Protein AF-A0A3M1HTZ5-F1 (afdb_monomer)

Structure (mmCIF, N/CA/C/O backbone):
data_AF-A0A3M1HTZ5-F1
#
_entry.id   AF-A0A3M1HTZ5-F1
#
loop_
_atom_site.group_PDB
_atom_site.id
_atom_site.type_symbol
_atom_site.label_atom_id
_atom_site.label_alt_id
_atom_site.label_comp_id
_atom_site.label_asym_id
_atom_site.label_entity_id
_atom_site.label_seq_id
_atom_site.pdbx_PDB_ins_code
_atom_site.Cartn_x
_atom_site.Cartn_y
_atom_site.Cartn_z
_atom_site.occupancy
_atom_site.B_iso_or_equiv
_atom_site.auth_seq_id
_atom_site.auth_comp_id
_atom_site.auth_asym_id
_atom_site.auth_atom_id
_atom_site.pdbx_PDB_model_num
ATOM 1 N N . MET A 1 1 ? -26.748 3.777 17.015 1.00 39.34 1 MET A N 1
ATOM 2 C CA . MET A 1 1 ? -25.577 4.619 16.687 1.00 39.34 1 MET A CA 1
ATOM 3 C C . MET A 1 1 ? -25.944 5.400 15.427 1.00 39.34 1 MET A C 1
ATOM 5 O O . MET A 1 1 ? -26.441 4.768 14.508 1.00 39.34 1 MET A O 1
ATOM 9 N N . ARG A 1 2 ? -25.874 6.738 15.402 1.00 27.50 2 ARG A N 1
ATOM 10 C CA . ARG A 1 2 ? -26.154 7.521 14.181 1.00 27.50 2 ARG A CA 1
ATOM 11 C C . ARG A 1 2 ? -24.854 8.178 13.738 1.00 27.50 2 ARG A C 1
ATOM 13 O O . ARG A 1 2 ? -24.357 9.043 14.448 1.00 27.50 2 ARG A O 1
ATOM 20 N N . PHE A 1 3 ? -24.335 7.724 12.606 1.00 39.53 3 PHE A N 1
ATOM 21 C CA . PHE A 1 3 ? -23.203 8.314 11.907 1.00 39.53 3 PHE A CA 1
ATOM 22 C C . PHE A 1 3 ? -23.749 9.445 11.011 1.00 39.53 3 PHE A C 1
ATOM 24 O O . PHE A 1 3 ? -24.672 9.199 10.236 1.00 39.53 3 PHE A O 1
ATOM 31 N N . CYS A 1 4 ? -23.276 10.686 11.179 1.00 29.48 4 CYS A N 1
ATOM 32 C CA . CYS A 1 4 ? -23.723 11.858 10.403 1.00 29.48 4 CYS A CA 1
ATOM 33 C C . CYS A 1 4 ? -22.728 12.234 9.288 1.00 29.48 4 CYS A C 1
ATOM 35 O O . CYS A 1 4 ? -21.536 11.963 9.401 1.00 29.48 4 CYS A O 1
ATOM 37 N N . GLU A 1 5 ? -23.260 12.870 8.237 1.00 34.19 5 GLU A N 1
ATOM 38 C CA . GLU A 1 5 ? -22.625 13.191 6.948 1.00 34.19 5 GLU A CA 1
ATOM 39 C C . GLU A 1 5 ? -21.472 14.225 6.980 1.00 34.19 5 GLU A C 1
ATOM 41 O O . GLU A 1 5 ? -21.286 14.980 7.934 1.00 34.19 5 GLU A O 1
ATOM 46 N N . ALA A 1 6 ? -20.713 14.211 5.875 1.00 32.66 6 ALA A N 1
ATOM 47 C CA . ALA A 1 6 ? -19.337 14.663 5.650 1.00 32.66 6 ALA A CA 1
ATOM 48 C C . ALA A 1 6 ? -19.051 16.184 5.645 1.00 32.66 6 ALA A C 1
ATOM 50 O O . ALA A 1 6 ? -19.901 17.010 5.315 1.00 32.66 6 ALA A O 1
ATOM 51 N N . ARG A 1 7 ? -17.776 16.536 5.897 1.00 32.28 7 ARG A N 1
ATOM 52 C CA . ARG A 1 7 ? -17.133 17.820 5.535 1.00 32.28 7 ARG A CA 1
ATOM 53 C C . ARG A 1 7 ? -16.171 17.666 4.343 1.00 32.28 7 ARG A C 1
ATOM 55 O O . ARG A 1 7 ? -15.519 16.640 4.188 1.00 32.28 7 ARG A O 1
ATOM 62 N N . GLU A 1 8 ? -16.030 18.747 3.569 1.00 32.31 8 GLU A N 1
ATOM 63 C CA . GLU A 1 8 ? -15.451 18.909 2.210 1.00 32.31 8 GLU A CA 1
ATOM 64 C C . GLU A 1 8 ? -14.085 18.243 1.887 1.00 32.31 8 GLU A C 1
ATOM 66 O O . GLU A 1 8 ? -13.726 18.099 0.714 1.00 32.31 8 GLU A O 1
ATOM 71 N N . LEU A 1 9 ? -13.316 17.782 2.882 1.00 39.56 9 LEU A N 1
ATOM 72 C CA . LEU A 1 9 ? -12.015 17.122 2.678 1.00 39.56 9 LEU A CA 1
ATOM 73 C C . LEU A 1 9 ? -12.062 15.581 2.676 1.00 39.56 9 LEU A C 1
ATOM 75 O O . LEU A 1 9 ? -11.056 14.954 2.337 1.00 39.56 9 LEU A O 1
ATOM 79 N N . LEU A 1 10 ? -13.208 14.971 2.985 1.00 51.72 10 LEU A N 1
ATOM 80 C CA . LEU A 1 10 ? -13.413 13.519 3.015 1.00 51.72 10 LEU A CA 1
ATOM 81 C C . LEU A 1 10 ? -14.639 13.150 2.170 1.00 51.72 10 LEU A C 1
ATOM 83 O O . LEU A 1 10 ? -15.613 13.897 2.148 1.00 51.72 10 LEU A O 1
ATOM 87 N N . ASP A 1 11 ? -14.596 12.010 1.472 1.00 55.12 11 ASP A N 1
ATOM 88 C CA . ASP A 1 11 ? -15.747 11.557 0.668 1.00 55.12 11 ASP A CA 1
ATOM 89 C C . ASP A 1 11 ? -16.864 11.008 1.557 1.00 55.12 11 ASP A C 1
ATOM 91 O O . ASP A 1 11 ? -18.041 11.092 1.210 1.00 55.12 11 ASP A O 1
ATOM 95 N N . ALA A 1 12 ? -16.488 10.446 2.708 1.00 65.69 12 ALA A N 1
ATOM 96 C CA . ALA A 1 12 ? -17.404 10.015 3.748 1.00 65.69 12 ALA A CA 1
ATOM 97 C C . ALA A 1 12 ? -16.706 9.952 5.116 1.00 65.69 12 ALA A C 1
ATOM 99 O O . ALA A 1 12 ? -15.488 9.766 5.233 1.00 65.69 12 ALA A O 1
ATOM 100 N N . GLN A 1 13 ? -17.510 10.143 6.160 1.00 78.12 13 GLN A N 1
ATOM 101 C CA . GLN A 1 13 ? -17.100 10.130 7.558 1.00 78.12 13 GLN A CA 1
ATOM 102 C C . GLN A 1 13 ? -18.140 9.381 8.386 1.00 78.12 13 GLN A C 1
ATOM 104 O O . GLN A 1 13 ? -19.326 9.391 8.063 1.00 78.12 13 GLN A O 1
ATOM 109 N N . ALA A 1 14 ? -17.684 8.754 9.462 1.00 78.06 14 ALA A N 1
ATOM 110 C CA . ALA A 1 14 ? -18.524 8.073 10.427 1.00 78.06 14 ALA A CA 1
ATOM 111 C C . ALA A 1 14 ? -18.036 8.434 11.838 1.00 78.06 14 ALA A C 1
ATOM 113 O O . ALA A 1 14 ? -16.943 8.046 12.242 1.00 78.06 14 ALA A O 1
ATOM 114 N N . GLU A 1 15 ? -18.845 9.180 12.593 1.00 80.75 15 GLU A N 1
ATOM 115 C CA . GLU A 1 15 ? -18.626 9.461 14.016 1.00 80.75 15 GLU A CA 1
ATOM 116 C C . GLU A 1 15 ? -19.649 8.765 14.927 1.00 80.75 15 GLU A C 1
ATOM 118 O O . GLU A 1 15 ? -20.851 8.761 14.656 1.00 80.75 15 GLU A O 1
ATOM 123 N N . ALA A 1 16 ? -19.178 8.218 16.048 1.00 77.88 16 ALA A N 1
ATOM 124 C CA . ALA A 1 16 ? -20.017 7.605 17.068 1.00 77.88 16 ALA A CA 1
ATOM 125 C C . ALA A 1 16 ? -19.570 7.974 18.484 1.00 77.88 16 ALA A C 1
ATOM 127 O O . ALA A 1 16 ? -18.399 7.849 18.856 1.00 77.88 16 ALA A O 1
ATOM 128 N N . ARG A 1 17 ? -20.548 8.341 19.319 1.00 80.88 17 ARG A N 1
ATOM 129 C CA . ARG A 1 17 ? -20.383 8.397 20.772 1.00 80.88 17 ARG A CA 1
ATOM 130 C C . ARG A 1 17 ? -20.700 7.026 21.358 1.00 80.88 17 ARG A C 1
ATOM 132 O O . ARG A 1 17 ? -21.845 6.581 21.296 1.00 80.88 17 ARG A O 1
ATOM 139 N N . CYS A 1 18 ? -19.693 6.378 21.926 1.00 82.06 18 CYS A N 1
ATOM 140 C CA . CYS A 1 18 ? -19.829 5.110 22.631 1.00 82.06 18 CYS A CA 1
ATOM 141 C C . CYS A 1 18 ? -19.810 5.347 24.147 1.00 82.06 18 CYS A C 1
ATOM 143 O O . CYS A 1 18 ? -19.445 6.426 24.625 1.00 82.06 18 CYS A O 1
ATOM 145 N N . GLU A 1 19 ? -20.190 4.338 24.927 1.00 80.44 19 GLU A N 1
ATOM 146 C CA . GLU A 1 19 ? -20.035 4.399 26.380 1.00 80.44 19 GLU A CA 1
ATOM 147 C C . GLU A 1 19 ? -18.546 4.514 26.742 1.00 80.44 19 GLU A C 1
ATOM 149 O O . GLU A 1 19 ? -17.763 3.583 26.564 1.00 80.44 19 GLU A O 1
ATOM 154 N N . GLY A 1 20 ? -18.141 5.695 27.214 1.00 81.31 20 GLY A N 1
ATOM 155 C CA . GLY A 1 20 ? -16.780 5.965 27.683 1.00 81.31 20 GLY A CA 1
ATOM 156 C C . GLY A 1 20 ? -15.756 6.373 26.616 1.00 81.31 20 GLY A C 1
ATOM 157 O O . GLY A 1 20 ? -14.612 6.629 26.984 1.00 81.31 20 GLY A O 1
ATOM 158 N N . TYR A 1 21 ? -16.119 6.472 25.330 1.00 87.62 21 TYR A N 1
ATOM 159 C CA . TYR A 1 21 ? -15.199 6.930 24.276 1.00 87.62 21 TYR A CA 1
ATOM 160 C C . TYR A 1 21 ? -15.906 7.510 23.042 1.00 87.62 21 TYR A C 1
ATOM 162 O O . TYR A 1 21 ? -17.098 7.301 22.817 1.00 87.62 21 TYR A O 1
ATOM 170 N N . TRP A 1 22 ? -15.139 8.237 22.229 1.00 90.25 22 TRP A N 1
ATOM 171 C CA . TRP A 1 22 ? -15.537 8.708 20.903 1.00 90.25 22 TRP A CA 1
ATOM 172 C C . TRP A 1 22 ? -14.779 7.927 19.835 1.00 90.25 22 TRP A C 1
ATOM 174 O O . TRP A 1 22 ? -13.590 7.658 19.998 1.00 90.25 22 TRP A O 1
ATOM 184 N N . LEU A 1 23 ? -15.473 7.583 18.756 1.00 91.69 23 LEU A N 1
ATOM 185 C CA . LEU A 1 23 ? -14.903 6.950 17.575 1.00 91.69 23 LEU A CA 1
ATOM 186 C C . LEU A 1 23 ? -15.202 7.823 16.357 1.00 91.69 23 LEU A C 1
ATOM 188 O O . LEU A 1 23 ? -16.335 8.270 16.185 1.00 91.69 23 LEU A O 1
ATOM 192 N N . GLY A 1 24 ? -14.191 8.042 15.521 1.00 93.19 24 GLY A N 1
ATOM 193 C CA . GLY A 1 24 ? -14.320 8.717 14.237 1.00 93.19 24 GLY A CA 1
ATOM 194 C C . GLY A 1 24 ? -13.536 7.958 13.175 1.00 93.19 24 GLY A C 1
ATOM 195 O O . GLY A 1 24 ? -12.394 7.567 13.413 1.00 93.19 24 GLY A O 1
ATOM 196 N N . MET A 1 25 ? -14.147 7.745 12.016 1.00 95.25 25 MET A N 1
ATOM 197 C CA . MET A 1 25 ? -13.534 7.128 10.842 1.00 95.25 25 MET A CA 1
ATOM 198 C C . MET A 1 25 ? -13.780 8.036 9.638 1.00 95.25 25 MET A C 1
ATOM 200 O O . MET A 1 25 ? -14.858 8.612 9.495 1.00 95.25 25 MET A O 1
ATOM 204 N N . GLY A 1 26 ? -12.784 8.182 8.773 1.00 94.19 26 GLY A N 1
ATOM 205 C CA . GLY A 1 26 ? -12.884 9.003 7.572 1.00 94.19 26 GLY A CA 1
ATOM 206 C C . GLY A 1 26 ? -12.092 8.380 6.439 1.00 94.19 26 GLY A C 1
ATOM 207 O O . GLY A 1 26 ? -11.043 7.782 6.674 1.00 94.19 26 GLY A O 1
ATOM 208 N N . HIS A 1 27 ? -12.603 8.515 5.220 1.00 95.19 27 HIS A N 1
ATOM 209 C CA . HIS A 1 27 ? -11.961 7.962 4.038 1.00 95.19 27 HIS A CA 1
ATOM 210 C C . HIS A 1 27 ? -12.115 8.898 2.832 1.00 95.19 27 HIS A C 1
ATOM 212 O O . HIS A 1 27 ? -13.151 9.544 2.641 1.00 95.19 27 HIS A O 1
ATOM 218 N N . ARG A 1 28 ? -11.067 8.960 2.007 1.00 93.38 28 ARG A N 1
ATOM 219 C CA . ARG A 1 28 ? -11.075 9.598 0.688 1.00 93.38 28 ARG A CA 1
ATOM 220 C C . ARG A 1 28 ? -10.748 8.522 -0.340 1.00 93.38 28 ARG A C 1
ATOM 222 O O . ARG A 1 28 ? -9.685 7.915 -0.277 1.00 93.38 28 ARG A O 1
ATOM 229 N N . ARG A 1 29 ? -11.686 8.255 -1.241 1.00 93.00 29 ARG A N 1
ATOM 230 C CA . ARG A 1 29 ? -11.673 7.108 -2.140 1.00 93.00 29 ARG A CA 1
ATOM 231 C C . ARG A 1 29 ? -11.099 7.486 -3.497 1.00 93.00 29 ARG A C 1
ATOM 233 O O . ARG A 1 29 ? -11.633 8.342 -4.193 1.00 93.00 29 ARG A O 1
ATOM 240 N N . LEU A 1 30 ? -10.087 6.738 -3.921 1.00 92.56 30 LEU A N 1
ATOM 241 C CA . LEU A 1 30 ? -9.784 6.560 -5.335 1.00 92.56 30 LEU A CA 1
ATOM 242 C C . LEU A 1 30 ? -10.518 5.298 -5.808 1.00 92.56 30 LEU A C 1
ATOM 244 O O . LEU A 1 30 ? -10.201 4.198 -5.367 1.00 92.56 30 LEU A O 1
ATOM 248 N N . ALA A 1 31 ? -11.555 5.448 -6.633 1.00 92.12 31 ALA A N 1
ATOM 249 C CA . ALA A 1 31 ? -12.361 4.314 -7.081 1.00 92.12 31 ALA A CA 1
ATOM 250 C C . ALA A 1 31 ? -11.645 3.560 -8.217 1.00 92.12 31 ALA A C 1
ATOM 252 O O . ALA A 1 31 ? -11.600 4.050 -9.343 1.00 92.12 31 ALA A O 1
ATOM 253 N N . ILE A 1 32 ? -11.078 2.390 -7.901 1.00 91.50 32 ILE A N 1
ATOM 254 C CA . ILE A 1 32 ? -10.362 1.506 -8.843 1.00 91.50 32 ILE A CA 1
ATOM 255 C C . ILE A 1 32 ? -11.173 0.242 -9.163 1.00 91.50 32 ILE A C 1
ATOM 257 O O . ILE A 1 32 ? -11.254 -0.183 -10.317 1.00 91.50 32 ILE A O 1
ATOM 261 N N . ARG A 1 33 ? -11.794 -0.334 -8.129 1.00 87.44 33 ARG A N 1
ATOM 262 C CA . ARG A 1 33 ? -12.712 -1.479 -8.167 1.00 87.44 33 ARG A CA 1
ATOM 263 C C . ARG A 1 33 ? -14.109 -1.013 -7.789 1.00 87.44 33 ARG A C 1
ATOM 265 O O . ARG A 1 33 ? -14.247 -0.301 -6.795 1.00 87.44 33 ARG A O 1
ATOM 272 N N . ASP A 1 34 ? -15.119 -1.420 -8.552 1.00 88.00 34 ASP A N 1
ATOM 273 C CA . ASP A 1 34 ? -16.525 -1.042 -8.392 1.00 88.00 34 ASP A CA 1
ATOM 274 C C . ASP A 1 34 ? -16.705 0.480 -8.265 1.00 88.00 34 ASP A C 1
ATOM 276 O O . ASP A 1 34 ? -16.741 1.058 -7.178 1.00 88.00 34 ASP A O 1
ATOM 280 N N . LEU A 1 35 ? -16.839 1.167 -9.400 1.00 89.50 35 LEU A N 1
ATOM 281 C CA . LEU A 1 35 ? -16.922 2.635 -9.440 1.00 89.50 35 LEU A CA 1
ATOM 282 C C . LEU A 1 35 ? -18.225 3.200 -8.862 1.00 89.50 35 LEU A C 1
ATOM 284 O O . LEU A 1 35 ? -18.402 4.419 -8.798 1.00 89.50 35 LEU A O 1
ATOM 288 N N . SER A 1 36 ? -19.144 2.333 -8.438 1.00 90.44 36 SER A N 1
ATOM 289 C CA . SER A 1 36 ? -20.400 2.752 -7.847 1.00 90.44 36 SER A CA 1
ATOM 290 C C . SER A 1 36 ? -20.201 3.326 -6.434 1.00 90.44 36 SER A C 1
ATOM 292 O O . SER A 1 36 ? -19.177 3.097 -5.777 1.00 90.44 36 SER A O 1
ATOM 294 N N . PRO A 1 37 ? -21.204 4.049 -5.905 1.00 87.69 37 PRO A N 1
ATOM 295 C CA . PRO A 1 37 ? -21.224 4.470 -4.507 1.00 87.69 37 PRO A CA 1
ATOM 296 C C . PRO A 1 37 ? -21.202 3.316 -3.494 1.00 87.69 37 PRO A C 1
ATOM 298 O O . PRO A 1 37 ? -20.958 3.581 -2.320 1.00 87.69 37 PRO A O 1
ATOM 301 N N . ALA A 1 38 ? -21.447 2.068 -3.916 1.00 87.00 38 ALA A N 1
ATOM 302 C CA . ALA A 1 38 ? -21.481 0.910 -3.025 1.00 87.00 38 ALA A CA 1
ATOM 303 C C . ALA A 1 38 ? -20.123 0.651 -2.353 1.00 87.00 38 ALA A C 1
ATOM 305 O O . ALA A 1 38 ? -20.079 0.218 -1.209 1.00 87.00 38 ALA A O 1
ATOM 306 N N . GLY A 1 39 ? -19.017 1.010 -3.012 1.00 87.56 39 GLY A N 1
ATOM 307 C CA . GLY A 1 39 ? -17.676 0.919 -2.433 1.00 87.56 39 GLY A CA 1
ATOM 308 C C . GLY A 1 39 ? -17.247 2.096 -1.559 1.00 87.56 39 GLY A C 1
ATOM 309 O O . GLY A 1 39 ? -16.053 2.266 -1.306 1.00 87.56 39 GLY A O 1
ATOM 310 N N . ARG A 1 40 ? -18.175 2.967 -1.143 1.00 91.94 40 ARG A N 1
ATOM 311 C CA . ARG A 1 40 ? -17.861 4.049 -0.201 1.00 91.94 40 ARG A CA 1
ATOM 312 C C . ARG A 1 40 ? -17.439 3.475 1.147 1.00 91.94 40 ARG A C 1
ATOM 314 O O . ARG A 1 40 ? -17.969 2.474 1.612 1.00 91.94 40 ARG A O 1
ATOM 321 N N . GLN A 1 41 ? -16.505 4.174 1.780 1.00 93.88 41 GLN A N 1
ATOM 322 C CA . GLN A 1 41 ? -16.028 3.865 3.119 1.00 93.88 41 GLN A CA 1
ATOM 323 C C . GLN A 1 41 ? -16.125 5.117 4.009 1.00 93.88 41 GLN A C 1
ATOM 325 O O . GLN A 1 41 ? -16.030 6.215 3.459 1.00 93.88 41 GLN A O 1
ATOM 330 N N . PRO A 1 42 ? -16.266 5.014 5.343 1.00 96.00 42 PRO A N 1
ATOM 331 C CA . PRO A 1 42 ? -16.248 3.787 6.145 1.00 96.00 42 PRO A CA 1
ATOM 332 C C . PRO A 1 42 ? -17.368 2.816 5.760 1.00 96.00 42 PRO A C 1
ATOM 334 O O . PRO A 1 42 ? -18.518 3.227 5.636 1.00 96.00 42 PRO A O 1
ATOM 337 N N . MET A 1 43 ? -17.014 1.561 5.487 1.00 95.44 43 MET A N 1
ATOM 338 C CA . MET A 1 43 ? -17.959 0.525 5.056 1.00 95.44 43 MET A CA 1
ATOM 339 C C . MET A 1 43 ? -18.385 -0.282 6.274 1.00 95.44 43 MET A C 1
ATOM 341 O O . MET A 1 43 ? -17.543 -0.568 7.123 1.00 95.44 43 MET A O 1
ATOM 345 N N . SER A 1 44 ? -19.662 -0.647 6.366 1.00 95.38 44 SER A N 1
ATOM 346 C CA . SER A 1 44 ? -20.157 -1.532 7.418 1.00 95.38 44 SER A CA 1
ATOM 347 C C . SER A 1 44 ? -20.570 -2.891 6.875 1.00 95.38 44 SER A C 1
ATOM 349 O O . SER A 1 44 ? -20.866 -3.031 5.690 1.00 95.38 44 SER A O 1
ATOM 351 N N . ASP A 1 45 ? -20.648 -3.878 7.760 1.00 93.94 45 ASP A N 1
ATOM 352 C CA . ASP A 1 45 ? -21.316 -5.137 7.460 1.00 93.94 45 ASP A CA 1
ATOM 353 C C . ASP A 1 45 ? -22.838 -4.924 7.356 1.00 93.94 45 ASP A C 1
ATOM 355 O O . ASP A 1 45 ? -23.357 -3.844 7.667 1.00 93.94 45 ASP A O 1
ATOM 359 N N . ALA A 1 46 ? -23.572 -5.964 6.950 1.00 89.50 46 ALA A N 1
ATOM 360 C CA . ALA A 1 46 ? -25.022 -5.880 6.764 1.00 89.50 46 ALA A CA 1
ATOM 361 C C . ALA A 1 46 ? -25.796 -5.499 8.045 1.00 89.50 46 ALA A C 1
ATOM 363 O O . ALA A 1 46 ? -26.876 -4.914 7.953 1.00 89.50 46 ALA A O 1
ATOM 364 N N . SER A 1 47 ? -25.261 -5.811 9.234 1.00 90.38 47 SER A N 1
ATOM 365 C CA . SER A 1 47 ? -25.874 -5.437 10.517 1.00 90.38 47 SER A CA 1
ATOM 366 C C . SER A 1 47 ? -25.550 -4.001 10.955 1.00 90.38 47 SER A C 1
ATOM 368 O O . SER A 1 47 ? -26.242 -3.447 11.812 1.00 90.38 47 SER A O 1
ATOM 370 N N . GLY A 1 48 ? -24.518 -3.377 10.374 1.00 91.38 48 GLY A N 1
ATOM 371 C CA . GLY A 1 48 ? -24.016 -2.072 10.805 1.00 91.38 48 GLY A CA 1
ATOM 372 C C . GLY A 1 48 ? -23.241 -2.111 12.128 1.00 91.38 48 GLY A C 1
ATOM 373 O O . GLY A 1 48 ? -23.060 -1.061 12.755 1.00 91.38 48 GLY A O 1
ATOM 374 N N . GLU A 1 49 ? -22.797 -3.286 12.577 1.00 92.44 49 GLU A N 1
ATOM 375 C CA . GLU A 1 49 ? -22.051 -3.466 13.826 1.00 92.44 49 GLU A CA 1
ATOM 376 C C . GLU A 1 49 ? -20.532 -3.475 13.622 1.00 92.44 49 GLU A C 1
ATOM 378 O O . GLU A 1 49 ? -19.792 -3.118 14.538 1.00 92.44 49 GLU A O 1
ATOM 383 N N . VAL A 1 50 ? -20.037 -3.831 12.439 1.00 97.00 50 VAL A N 1
ATOM 384 C CA . VAL A 1 50 ? -18.600 -3.877 12.141 1.00 97.00 50 VAL A CA 1
ATOM 385 C C . VAL A 1 50 ? -18.286 -2.919 11.007 1.00 97.00 50 VAL A C 1
ATOM 387 O O . VAL A 1 50 ? -18.927 -2.964 9.964 1.00 97.00 50 VAL A O 1
ATOM 390 N N . TRP A 1 51 ? -17.305 -2.044 11.222 1.00 97.56 51 TRP A N 1
ATOM 391 C CA . TRP A 1 51 ? -16.963 -0.942 10.323 1.00 97.56 51 TRP A CA 1
ATOM 392 C C . TRP A 1 51 ? -15.501 -1.005 9.904 1.00 97.56 51 TRP A C 1
ATOM 394 O O . TRP A 1 51 ? -14.648 -1.298 10.736 1.00 97.56 51 TRP A O 1
ATOM 404 N N . ILE A 1 52 ? -15.194 -0.667 8.653 1.00 98.19 52 ILE A N 1
ATOM 405 C CA . ILE A 1 52 ? -13.837 -0.666 8.100 1.00 98.19 52 ILE A CA 1
ATOM 406 C C . ILE A 1 52 ? -13.512 0.636 7.364 1.00 98.19 52 ILE A C 1
ATOM 408 O O . ILE A 1 52 ? -14.340 1.190 6.639 1.00 98.19 52 ILE A O 1
ATOM 412 N N . VAL A 1 53 ? -12.271 1.095 7.529 1.00 98.19 53 VAL A N 1
ATOM 413 C CA . VAL A 1 53 ? -11.568 1.952 6.564 1.00 98.19 53 VAL A CA 1
ATOM 414 C C . VAL A 1 53 ? -10.324 1.229 6.062 1.00 98.19 53 VAL A C 1
ATOM 416 O O . VAL A 1 53 ? -9.624 0.582 6.839 1.00 98.19 53 VAL A O 1
ATOM 419 N N . PHE A 1 54 ? -10.054 1.328 4.769 1.00 97.88 54 PHE A N 1
ATOM 420 C CA . PHE A 1 54 ? -9.103 0.495 4.053 1.00 97.88 54 PHE A CA 1
ATOM 421 C C . PHE A 1 54 ? -8.518 1.255 2.859 1.00 97.88 54 PHE A C 1
ATOM 423 O O . PHE A 1 54 ? -9.244 1.727 1.988 1.00 97.88 54 PHE A O 1
ATOM 430 N N . ASN A 1 55 ? -7.190 1.336 2.820 1.00 98.31 55 ASN A N 1
ATOM 431 C CA . ASN A 1 55 ? -6.403 1.821 1.694 1.00 98.31 55 ASN A CA 1
ATOM 432 C C . ASN A 1 55 ? -5.571 0.657 1.153 1.00 98.31 55 ASN A C 1
ATOM 434 O O . ASN A 1 55 ? -4.634 0.202 1.815 1.00 98.31 55 ASN A O 1
ATOM 438 N N . GLY A 1 56 ? -5.904 0.168 -0.038 1.00 97.38 56 GLY A N 1
ATOM 439 C CA . GLY A 1 56 ? -5.234 -0.982 -0.623 1.00 97.38 56 GLY A CA 1
ATOM 440 C C . GLY A 1 56 ? -6.025 -1.654 -1.730 1.00 97.38 56 GLY A C 1
ATOM 441 O O . GLY A 1 56 ? -6.988 -1.089 -2.229 1.00 97.38 56 GLY A O 1
ATOM 442 N N . GLU A 1 57 ? -5.568 -2.850 -2.084 1.00 97.75 57 GLU A N 1
ATOM 443 C CA . GLU A 1 57 ? -6.204 -3.775 -3.021 1.00 97.75 57 GLU A CA 1
ATOM 444 C C . GLU A 1 57 ? -5.994 -5.208 -2.510 1.00 97.75 57 GLU A C 1
ATOM 446 O O . GLU A 1 57 ? -4.850 -5.607 -2.240 1.00 97.75 57 GLU A O 1
ATOM 451 N N . ILE A 1 58 ? -7.071 -5.988 -2.388 1.00 98.19 58 ILE A N 1
ATOM 452 C CA . ILE A 1 58 ? -7.001 -7.440 -2.154 1.00 98.19 58 ILE A CA 1
ATOM 453 C C . ILE A 1 58 ? -7.136 -8.153 -3.501 1.00 98.19 58 ILE A C 1
ATOM 455 O O . ILE A 1 58 ? -8.221 -8.343 -4.036 1.00 98.19 58 ILE A O 1
ATOM 459 N N . TYR A 1 59 ? -6.007 -8.563 -4.070 1.00 97.81 59 TYR A N 1
ATOM 460 C CA . TYR A 1 59 ? -5.933 -9.122 -5.418 1.00 97.81 59 TYR A CA 1
ATOM 461 C C . TYR A 1 59 ? -6.619 -10.485 -5.574 1.00 97.81 59 TYR A C 1
ATOM 463 O O . TYR A 1 59 ? -7.044 -10.833 -6.681 1.00 97.81 59 TYR A O 1
ATOM 471 N N . ASN A 1 60 ? -6.690 -11.262 -4.489 1.00 97.62 60 ASN A N 1
ATOM 472 C CA . ASN A 1 60 ? -7.407 -12.537 -4.432 1.00 97.62 60 ASN A CA 1
ATOM 473 C C . ASN A 1 60 ? -8.826 -12.405 -3.848 1.00 97.62 60 ASN A C 1
ATOM 475 O O . ASN A 1 60 ? -9.337 -13.364 -3.278 1.00 97.62 60 ASN A O 1
ATOM 479 N N . ASP A 1 61 ? -9.450 -11.226 -3.953 1.00 96.88 61 ASP A N 1
ATOM 480 C CA . ASP A 1 61 ? -10.812 -10.956 -3.476 1.00 96.88 61 ASP A CA 1
ATOM 481 C C . ASP A 1 61 ? -11.839 -11.972 -3.995 1.00 96.88 61 ASP A C 1
ATOM 483 O O . ASP A 1 61 ? -12.630 -12.509 -3.224 1.00 96.88 61 ASP A O 1
ATOM 487 N N . ARG A 1 62 ? -11.802 -12.279 -5.295 1.00 95.44 62 ARG A N 1
ATOM 488 C CA . ARG A 1 62 ? -12.732 -13.227 -5.928 1.00 95.44 62 ARG A CA 1
ATOM 489 C C . ARG A 1 62 ? -12.583 -14.632 -5.359 1.00 95.44 62 ARG A C 1
ATOM 491 O O . ARG A 1 62 ? -13.578 -15.255 -5.017 1.00 95.44 62 ARG A O 1
ATOM 498 N N . GLU A 1 63 ? -11.345 -15.096 -5.235 1.00 97.44 63 GLU A N 1
ATOM 499 C CA . GLU A 1 63 ? -11.028 -16.413 -4.693 1.00 97.44 63 GLU A CA 1
ATOM 500 C C . GLU A 1 63 ? -11.434 -16.521 -3.212 1.00 97.44 63 GLU A C 1
ATOM 502 O O . GLU A 1 63 ? -11.995 -17.528 -2.798 1.00 97.44 63 GLU A O 1
ATOM 507 N N . LEU A 1 64 ? -11.224 -15.465 -2.417 1.00 98.12 64 LEU A N 1
ATOM 508 C CA . LEU A 1 64 ? -11.658 -15.440 -1.017 1.00 98.12 64 LEU A CA 1
ATOM 509 C C . LEU A 1 64 ? -13.183 -15.401 -0.879 1.00 98.12 64 LEU A C 1
ATOM 511 O O . LEU A 1 64 ? -13.717 -16.040 0.023 1.00 98.12 64 LEU A O 1
ATOM 515 N N . ALA A 1 65 ? -13.886 -14.677 -1.752 1.00 97.25 65 ALA A N 1
ATOM 516 C CA . ALA A 1 65 ? -15.345 -14.600 -1.725 1.00 97.25 65 ALA A CA 1
ATOM 517 C C . ALA A 1 65 ? -16.008 -15.972 -1.939 1.00 97.25 65 ALA A C 1
ATOM 519 O O . ALA A 1 65 ? -17.038 -16.244 -1.332 1.00 97.25 65 ALA A O 1
ATOM 520 N N . GLU A 1 66 ? -15.403 -16.854 -2.743 1.00 97.31 66 GLU A N 1
ATOM 521 C CA . GLU A 1 66 ? -15.880 -18.231 -2.955 1.00 97.31 66 GLU A CA 1
ATOM 522 C C . GLU A 1 66 ? -15.764 -19.112 -1.696 1.00 97.31 66 GLU A C 1
ATOM 524 O O . GLU A 1 66 ? -16.509 -20.080 -1.549 1.00 97.31 66 GLU A O 1
ATOM 529 N N . GLU A 1 67 ? -14.859 -18.778 -0.769 1.00 97.50 67 GLU A N 1
ATOM 530 C CA . GLU A 1 67 ? -14.672 -19.494 0.501 1.00 97.50 67 GLU A CA 1
ATOM 531 C C . GLU A 1 67 ? -15.579 -18.980 1.637 1.00 97.50 67 GLU A C 1
ATOM 533 O O . GLU A 1 67 ? -15.577 -19.551 2.733 1.00 97.50 67 GLU A O 1
ATOM 538 N N . LEU A 1 68 ? -16.323 -17.891 1.415 1.00 97.00 68 LEU A N 1
ATOM 539 C CA . LEU A 1 68 ? -17.068 -17.177 2.451 1.00 97.00 68 LEU A CA 1
ATOM 540 C C . LEU A 1 68 ? -18.581 -17.353 2.280 1.00 97.00 68 LEU A C 1
ATOM 542 O O . LEU A 1 68 ? -19.154 -16.992 1.257 1.00 97.00 68 LEU A O 1
ATOM 546 N N . ASP A 1 69 ? -19.248 -17.825 3.334 1.00 95.31 69 ASP A N 1
ATOM 547 C CA . ASP A 1 69 ? -20.709 -17.767 3.446 1.00 95.31 69 ASP A CA 1
ATOM 548 C C . ASP A 1 69 ? -21.120 -16.386 3.980 1.00 95.31 69 ASP A C 1
ATOM 550 O O . ASP A 1 69 ? -21.302 -16.180 5.182 1.00 95.31 69 ASP A O 1
ATOM 554 N N . TYR A 1 70 ? -21.151 -15.399 3.082 1.00 95.56 70 TYR A N 1
ATOM 555 C CA . TYR A 1 70 ? -21.480 -14.012 3.404 1.00 95.56 70 TYR A CA 1
ATOM 556 C C . TYR A 1 70 ? -22.427 -13.414 2.349 1.00 95.56 70 TYR A C 1
ATOM 558 O O . TYR A 1 70 ? -22.187 -13.569 1.149 1.00 95.56 70 TYR A O 1
ATOM 566 N N . PRO A 1 71 ? -23.504 -12.710 2.752 1.00 93.19 71 PRO A N 1
ATOM 567 C CA . PRO A 1 71 ? -24.451 -12.105 1.820 1.00 93.19 71 PRO A CA 1
ATOM 568 C C . PRO A 1 71 ? -23.884 -10.808 1.218 1.00 93.19 71 PRO A C 1
ATOM 570 O O . PRO A 1 71 ? -24.277 -9.706 1.603 1.00 93.19 71 PRO A O 1
ATOM 573 N N . PHE A 1 72 ? -22.951 -10.943 0.274 1.00 94.81 72 PHE A N 1
ATOM 574 C CA . PHE A 1 72 ? -22.310 -9.818 -0.411 1.00 94.81 72 PHE A CA 1
ATOM 575 C C . PHE A 1 72 ? -23.334 -8.892 -1.081 1.00 94.81 72 PHE A C 1
ATOM 577 O O . PHE A 1 72 ? -24.197 -9.332 -1.844 1.00 94.81 72 PHE A O 1
ATOM 584 N N . CYS A 1 73 ? -23.212 -7.595 -0.812 1.00 90.38 73 CYS A N 1
ATOM 585 C CA . CYS A 1 73 ? -24.056 -6.535 -1.360 1.00 90.38 73 CYS A CA 1
ATOM 586 C C . CYS A 1 73 ? -23.323 -5.658 -2.390 1.00 90.38 73 CYS A C 1
ATOM 588 O O . CYS A 1 73 ? -23.954 -4.880 -3.106 1.00 90.38 73 CYS A O 1
ATOM 590 N N . THR A 1 74 ? -22.000 -5.768 -2.474 1.00 90.56 74 THR A N 1
ATOM 591 C CA . THR A 1 74 ? -21.116 -5.022 -3.376 1.00 90.56 74 THR A CA 1
ATOM 592 C C . THR A 1 74 ? -20.199 -5.984 -4.133 1.00 90.56 74 THR A C 1
ATOM 594 O O . THR A 1 74 ? -20.215 -7.197 -3.922 1.00 90.56 74 THR A O 1
ATOM 597 N N . ARG A 1 75 ? -19.383 -5.451 -5.049 1.00 87.69 75 ARG A N 1
ATOM 598 C CA . ARG A 1 75 ? -18.324 -6.224 -5.725 1.00 87.69 75 ARG A CA 1
ATOM 599 C C . ARG A 1 75 ? -16.929 -5.750 -5.329 1.00 87.69 75 ARG A C 1
ATOM 601 O O . ARG A 1 75 ? -15.975 -5.948 -6.079 1.00 87.69 75 ARG A O 1
ATOM 608 N N . THR A 1 76 ? -16.827 -5.078 -4.186 1.00 93.62 76 THR A N 1
ATOM 609 C CA . THR A 1 76 ? -15.564 -4.530 -3.703 1.00 93.62 76 THR A CA 1
ATOM 610 C C . THR A 1 76 ? -14.758 -5.560 -2.938 1.00 93.62 76 THR A C 1
ATOM 612 O O . THR A 1 76 ? -15.278 -6.344 -2.148 1.00 93.62 76 THR A O 1
ATOM 615 N N . ASP A 1 77 ? -13.450 -5.474 -3.105 1.00 96.00 77 ASP A N 1
ATOM 616 C CA . ASP A 1 77 ? -12.479 -6.172 -2.277 1.00 96.00 77 ASP A CA 1
ATOM 617 C C . ASP A 1 77 ? -12.554 -5.735 -0.798 1.00 96.00 77 ASP A C 1
ATOM 619 O O . ASP A 1 77 ? -12.278 -6.525 0.102 1.00 96.00 77 ASP A O 1
ATOM 623 N N . THR A 1 78 ? -13.013 -4.505 -0.538 1.00 97.06 78 THR A N 1
ATOM 624 C CA . THR A 1 78 ? -13.292 -3.981 0.809 1.00 97.06 78 THR A CA 1
ATOM 625 C C . THR A 1 78 ? -14.336 -4.827 1.542 1.00 97.06 78 THR A C 1
ATOM 627 O O . THR A 1 78 ? -14.140 -5.169 2.709 1.00 97.06 78 THR A O 1
ATOM 630 N N . GLU A 1 79 ? -15.435 -5.191 0.876 1.00 97.00 79 GLU A N 1
ATOM 631 C CA . GLU A 1 79 ? -16.474 -6.024 1.488 1.00 97.00 79 GLU A CA 1
ATOM 632 C C . GLU A 1 79 ? -15.982 -7.457 1.708 1.00 97.00 79 GLU A C 1
ATOM 634 O O . GLU A 1 79 ? -16.259 -8.042 2.753 1.00 97.00 79 GLU A O 1
ATOM 639 N N . VAL A 1 80 ? -15.184 -8.000 0.781 1.00 97.81 80 VAL A N 1
ATOM 640 C CA . VAL A 1 80 ? -14.525 -9.306 0.958 1.00 97.81 80 VAL A CA 1
ATOM 641 C C . VAL A 1 80 ? -13.592 -9.298 2.164 1.00 97.81 80 VAL A C 1
ATOM 643 O O . VAL A 1 80 ? -13.621 -10.228 2.968 1.00 97.81 80 VAL A O 1
ATOM 646 N N . LEU A 1 81 ? -12.799 -8.240 2.340 1.00 98.31 81 LEU A N 1
ATOM 647 C CA . LEU A 1 81 ? -11.935 -8.074 3.506 1.00 98.31 81 LEU A CA 1
ATOM 648 C C . LEU A 1 81 ? -12.746 -8.024 4.810 1.00 98.31 81 LEU A C 1
ATOM 650 O O . LEU A 1 81 ? -12.375 -8.663 5.796 1.00 98.31 81 LEU A O 1
ATOM 654 N N . LEU A 1 82 ? -13.868 -7.301 4.816 1.00 98.06 82 LEU A N 1
ATOM 655 C CA . LEU A 1 82 ? -14.757 -7.230 5.972 1.00 98.06 82 LEU A CA 1
ATOM 656 C C . LEU A 1 82 ? -15.406 -8.591 6.278 1.00 98.06 82 LEU A C 1
ATOM 658 O O . LEU A 1 82 ? -15.408 -9.023 7.430 1.00 98.06 82 LEU A O 1
ATOM 662 N N . ALA A 1 83 ? -15.881 -9.305 5.258 1.00 98.31 83 ALA A N 1
ATOM 663 C CA . ALA A 1 83 ? -16.434 -10.652 5.387 1.00 98.31 83 ALA A CA 1
ATOM 664 C C . ALA A 1 83 ? -15.389 -11.660 5.902 1.00 98.31 83 ALA A C 1
ATOM 666 O O . ALA A 1 83 ? -15.673 -12.444 6.810 1.00 98.31 83 ALA A O 1
ATOM 667 N N . ALA A 1 84 ? -14.153 -11.592 5.401 1.00 98.62 84 ALA A N 1
ATOM 668 C CA . ALA A 1 84 ? -13.043 -12.416 5.869 1.00 98.62 84 ALA A CA 1
ATOM 669 C C . ALA A 1 84 ? -12.721 -12.161 7.352 1.00 98.62 84 ALA A C 1
ATOM 671 O O . ALA A 1 84 ? -12.446 -13.107 8.094 1.00 98.62 84 ALA A O 1
ATOM 672 N N . TYR A 1 85 ? -12.809 -10.907 7.812 1.00 98.62 85 TYR A N 1
ATOM 673 C CA . TYR A 1 85 ? -12.652 -10.572 9.229 1.00 98.62 85 TYR A CA 1
ATOM 674 C C . TYR A 1 85 ? -13.764 -11.189 10.080 1.00 98.62 85 TYR A C 1
ATOM 676 O O . TYR A 1 85 ? -13.487 -11.765 11.132 1.00 98.62 85 TYR A O 1
ATOM 684 N N . LEU A 1 86 ? -15.015 -11.109 9.623 1.00 98.25 86 LEU A N 1
ATOM 685 C CA . LEU A 1 86 ? -16.155 -11.695 10.328 1.00 98.25 86 LEU A CA 1
ATOM 686 C C . LEU A 1 86 ? -16.038 -13.220 10.445 1.00 98.25 86 LEU A C 1
ATOM 688 O O . LEU A 1 86 ? -16.374 -13.770 11.493 1.00 98.25 86 LEU A O 1
ATOM 692 N N . ALA A 1 87 ? -15.547 -13.885 9.397 1.00 98.19 87 ALA A N 1
ATOM 693 C CA . ALA A 1 87 ? -15.425 -15.339 9.345 1.00 98.19 87 ALA A CA 1
ATOM 694 C C . ALA A 1 87 ? -14.192 -15.876 10.091 1.00 98.19 87 ALA A C 1
ATOM 696 O O . ALA A 1 87 ? -14.272 -16.904 10.765 1.00 98.19 87 ALA A O 1
ATOM 697 N N . TRP A 1 88 ? -13.041 -15.209 9.968 1.00 98.25 88 TRP A N 1
ATOM 698 C CA . TRP A 1 88 ? -11.747 -15.759 10.396 1.00 98.25 88 TRP A CA 1
ATOM 699 C C . TRP A 1 88 ? -10.997 -14.889 11.413 1.00 98.25 88 TRP A C 1
ATOM 701 O O . TRP A 1 88 ? -9.947 -15.295 11.921 1.00 98.25 88 TRP A O 1
ATOM 711 N N . GLY A 1 89 ? -11.501 -13.695 11.731 1.00 97.94 89 GLY A N 1
ATOM 712 C CA . GLY A 1 89 ? -10.830 -12.746 12.615 1.00 97.94 89 GLY A CA 1
ATOM 713 C C . GLY A 1 89 ? -9.416 -12.427 12.129 1.00 97.94 89 GLY A C 1
ATOM 714 O O . GLY A 1 89 ? -9.184 -12.187 10.949 1.00 97.94 89 GLY A O 1
ATOM 715 N N . GLU A 1 90 ? -8.432 -12.466 13.030 1.00 97.38 90 GLU A N 1
ATOM 716 C CA . GLU A 1 90 ? -7.030 -12.183 12.685 1.00 97.38 90 GLU A CA 1
ATOM 717 C C . GLU A 1 90 ? -6.408 -13.198 11.708 1.00 97.38 90 GLU A C 1
ATOM 719 O O . GLU A 1 90 ? -5.472 -12.859 10.983 1.00 97.38 90 GLU A O 1
ATOM 724 N N . GLN A 1 91 ? -6.939 -14.426 11.641 1.00 98.19 91 GLN A N 1
ATOM 725 C CA . GLN A 1 91 ? -6.395 -15.485 10.783 1.00 98.19 91 GLN A CA 1
ATOM 726 C C . GLN A 1 91 ? -6.570 -15.168 9.294 1.00 98.19 91 GLN A C 1
ATOM 728 O O . GLN A 1 91 ? -5.863 -15.739 8.460 1.00 98.19 91 GLN A O 1
ATOM 733 N N . MET A 1 92 ? -7.452 -14.220 8.950 1.00 98.44 92 MET A N 1
ATOM 734 C CA . MET A 1 92 ? -7.609 -13.757 7.574 1.00 98.44 92 MET A CA 1
ATOM 735 C C . MET A 1 92 ? -6.303 -13.211 6.991 1.00 98.44 92 MET A C 1
ATOM 737 O O . MET A 1 92 ? -6.054 -13.390 5.804 1.00 98.44 92 MET A O 1
ATOM 741 N N . LEU A 1 93 ? -5.435 -12.600 7.811 1.00 98.62 93 LEU A N 1
ATOM 742 C CA . LEU A 1 93 ? -4.213 -11.937 7.344 1.00 98.62 93 LEU A CA 1
ATOM 743 C C . LEU A 1 93 ? -3.303 -12.882 6.546 1.00 98.62 93 LEU A C 1
ATOM 745 O O . LEU A 1 93 ? -2.740 -12.493 5.525 1.00 98.62 93 LEU A O 1
ATOM 749 N N . ALA A 1 94 ? -3.214 -14.151 6.956 1.00 97.69 94 ALA A N 1
ATOM 750 C CA . ALA A 1 94 ? -2.419 -15.159 6.258 1.00 97.69 94 ALA A CA 1
ATOM 751 C C . ALA A 1 94 ? -2.971 -15.512 4.861 1.00 97.69 94 ALA A C 1
ATOM 753 O O . ALA A 1 94 ? -2.211 -15.978 4.011 1.00 97.69 94 ALA A O 1
ATOM 754 N N . ARG A 1 95 ? -4.266 -15.271 4.623 1.00 98.19 95 ARG A N 1
ATOM 755 C CA . ARG A 1 95 ? -5.000 -15.599 3.391 1.00 98.19 95 ARG A CA 1
ATOM 756 C C . ARG A 1 95 ? -5.051 -14.440 2.393 1.00 98.19 95 ARG A C 1
ATOM 758 O O . ARG A 1 95 ? -5.230 -14.673 1.201 1.00 98.19 95 ARG A O 1
ATOM 765 N N . LEU A 1 96 ? -4.875 -13.201 2.854 1.00 98.44 96 LEU A N 1
A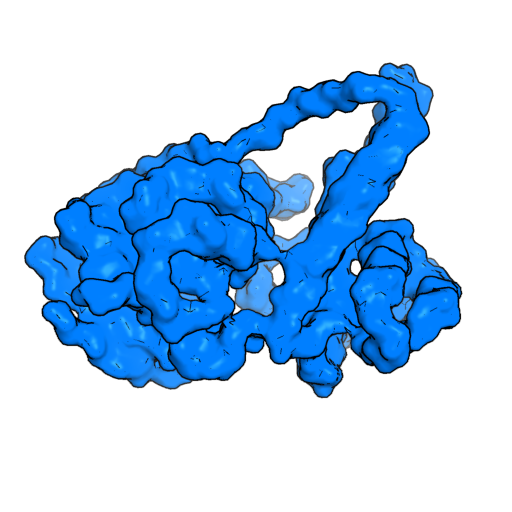TOM 766 C CA . LEU A 1 96 ? -4.908 -12.021 1.988 1.00 98.44 96 LEU A CA 1
ATOM 767 C C . LEU A 1 96 ? -3.704 -12.008 1.038 1.00 98.44 96 LEU A C 1
ATOM 769 O O . LEU A 1 96 ? -2.558 -12.081 1.483 1.00 98.44 96 LEU A O 1
ATOM 773 N N . ASN A 1 97 ? -3.935 -11.841 -0.260 1.00 98.25 97 ASN A N 1
ATOM 774 C CA . ASN A 1 97 ? -2.924 -11.475 -1.250 1.00 98.25 97 ASN A CA 1
ATOM 775 C C . ASN A 1 97 ? -3.232 -10.057 -1.731 1.00 98.25 97 ASN A C 1
ATOM 777 O O . ASN A 1 97 ? -4.201 -9.848 -2.447 1.00 98.25 97 ASN A O 1
ATOM 781 N N . GLY A 1 98 ? -2.433 -9.079 -1.314 1.00 97.62 98 GLY A N 1
ATOM 782 C CA . GLY A 1 98 ? -2.763 -7.676 -1.516 1.00 97.62 98 GLY A CA 1
ATOM 783 C C . GLY A 1 98 ? -1.695 -6.730 -0.994 1.00 97.62 98 GLY A C 1
ATOM 784 O O . GLY A 1 98 ? -0.764 -7.148 -0.300 1.00 97.62 98 GLY A O 1
ATOM 785 N N . MET A 1 99 ? -1.873 -5.453 -1.312 1.00 98.06 99 MET A N 1
ATOM 786 C CA . MET A 1 99 ? -1.225 -4.331 -0.631 1.00 98.06 99 MET A CA 1
ATOM 787 C C . MET A 1 99 ? -2.298 -3.613 0.175 1.00 98.06 99 MET A C 1
ATOM 789 O O . MET A 1 99 ? -3.367 -3.344 -0.365 1.00 98.06 99 MET A O 1
ATOM 793 N N . PHE A 1 100 ? -2.076 -3.345 1.456 1.00 98.69 100 PHE A N 1
ATOM 794 C CA . PHE A 1 100 ? -3.156 -2.881 2.318 1.00 98.69 100 PHE A CA 1
ATOM 795 C C . P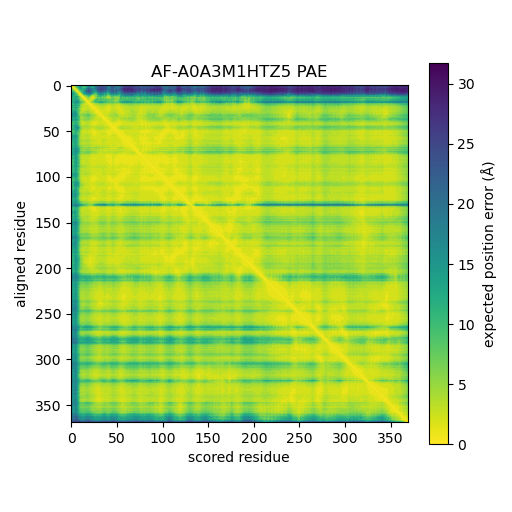HE A 1 100 ? -2.679 -2.221 3.603 1.00 98.69 100 PHE A C 1
ATOM 797 O O . PHE A 1 100 ? -1.719 -2.639 4.245 1.00 98.69 100 PHE A O 1
ATOM 804 N N . ALA A 1 101 ? -3.454 -1.229 4.010 1.00 98.81 101 ALA A N 1
ATOM 805 C CA . ALA A 1 101 ? -3.539 -0.722 5.361 1.00 98.81 101 ALA A CA 1
ATOM 806 C C . ALA A 1 101 ? -5.023 -0.561 5.695 1.00 98.81 101 ALA A C 1
ATOM 808 O O . ALA A 1 101 ? -5.756 0.077 4.938 1.00 98.81 101 ALA A O 1
ATOM 809 N N . PHE A 1 102 ? -5.483 -1.133 6.804 1.00 98.81 102 PHE A N 1
ATOM 810 C CA . PHE A 1 102 ? -6.880 -0.995 7.214 1.00 98.81 102 PHE A CA 1
ATOM 811 C C . PHE A 1 102 ? -7.035 -0.864 8.725 1.00 98.81 102 PHE A C 1
ATOM 813 O O . PHE A 1 102 ? -6.165 -1.268 9.499 1.00 98.81 102 PHE A O 1
ATOM 820 N N . VAL A 1 103 ? -8.184 -0.323 9.127 1.00 98.75 103 VAL A N 1
ATOM 821 C CA . VAL A 1 103 ? -8.653 -0.242 10.510 1.00 98.75 103 VAL A CA 1
ATOM 822 C C . VAL A 1 103 ? -10.113 -0.679 10.544 1.00 98.75 103 VAL A C 1
ATOM 824 O O . VAL A 1 103 ? -10.963 -0.083 9.884 1.00 98.75 103 VAL A O 1
ATOM 827 N N . ILE A 1 104 ? -10.391 -1.711 11.331 1.00 98.75 104 ILE A N 1
ATOM 828 C CA . ILE A 1 104 ? -11.716 -2.260 11.597 1.00 98.75 104 ILE A CA 1
ATOM 829 C C . ILE A 1 104 ? -12.110 -1.908 13.028 1.00 98.75 104 ILE A C 1
ATOM 831 O O . ILE A 1 104 ? -11.314 -2.080 13.951 1.00 98.75 104 ILE A O 1
ATOM 835 N N . TYR A 1 105 ? -13.339 -1.447 13.224 1.00 98.31 105 TYR A N 1
ATOM 836 C CA . TYR A 1 105 ? -13.985 -1.381 14.529 1.00 98.31 105 TYR A CA 1
ATOM 837 C C . TYR A 1 105 ? -15.100 -2.423 14.588 1.00 98.31 105 TYR A C 1
ATOM 839 O O . TYR A 1 105 ? -16.045 -2.364 13.804 1.00 98.31 105 TYR A O 1
ATOM 847 N N . ASP A 1 106 ? -14.998 -3.358 15.529 1.00 97.62 106 ASP A N 1
ATOM 848 C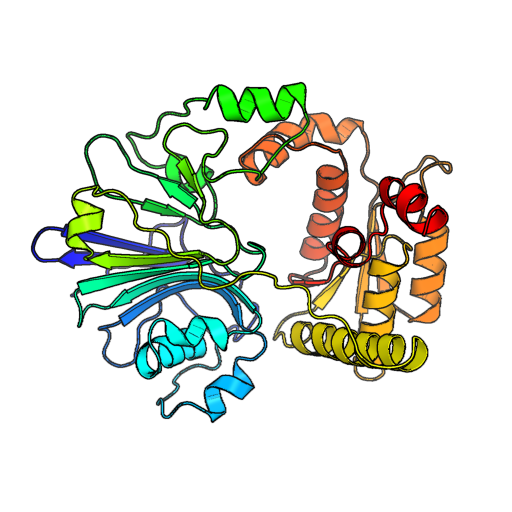 CA . ASP A 1 106 ? -16.024 -4.365 15.786 1.00 97.62 106 ASP A CA 1
ATOM 849 C C . ASP A 1 106 ? -16.836 -3.954 17.017 1.00 97.62 106 ASP A C 1
ATOM 851 O O . ASP A 1 106 ? -16.360 -4.011 18.156 1.00 97.62 106 ASP A O 1
ATOM 855 N N . HIS A 1 107 ? -18.081 -3.520 16.808 1.00 94.81 107 HIS A N 1
ATOM 856 C CA . HIS A 1 107 ? -18.959 -3.126 17.903 1.00 94.81 107 HIS A CA 1
ATOM 857 C C . HIS A 1 107 ? -19.370 -4.312 18.778 1.00 94.81 107 HIS A C 1
ATOM 859 O O . HIS A 1 107 ? -19.651 -4.118 19.961 1.00 94.81 107 HIS A O 1
ATOM 865 N N . ARG A 1 108 ? -19.389 -5.538 18.258 1.00 94.50 108 ARG A N 1
ATOM 866 C CA . ARG A 1 108 ? -19.822 -6.723 19.011 1.00 94.50 108 ARG A CA 1
ATOM 867 C C . ARG A 1 108 ? -18.819 -7.035 20.117 1.00 94.50 108 ARG A C 1
ATOM 869 O O . ARG A 1 108 ? -19.215 -7.351 21.235 1.00 94.50 108 ARG A O 1
ATOM 876 N N . THR A 1 109 ? -17.528 -6.850 19.831 1.00 96.12 109 THR A N 1
ATOM 877 C CA . THR A 1 109 ? -16.433 -7.046 20.799 1.00 96.12 109 THR A CA 1
ATOM 878 C C . THR A 1 109 ? -15.908 -5.747 21.419 1.00 96.12 109 THR A C 1
ATOM 880 O O . THR A 1 109 ? -15.184 -5.794 22.411 1.00 96.12 109 THR A O 1
ATOM 883 N N . LYS A 1 110 ? -16.300 -4.580 20.886 1.00 96.12 110 LYS A N 1
ATOM 884 C CA . LYS A 1 110 ? -15.798 -3.241 21.260 1.00 96.12 110 LYS A CA 1
ATOM 885 C C . LYS A 1 110 ? -14.287 -3.090 21.034 1.00 96.12 110 LYS A C 1
ATOM 887 O O . LYS A 1 110 ? -13.606 -2.379 21.782 1.00 96.12 110 LYS A O 1
ATOM 892 N N . GLU A 1 111 ? -13.762 -3.736 19.999 1.00 97.25 111 GLU A N 1
ATOM 893 C CA . GLU A 1 111 ? -12.338 -3.740 19.666 1.00 97.25 111 GLU A CA 1
ATOM 894 C C . GLU A 1 111 ? -12.047 -2.995 18.367 1.00 97.25 111 GLU A C 1
ATOM 896 O O . GLU A 1 111 ? -12.886 -2.884 17.476 1.00 97.25 111 GLU A O 1
ATOM 901 N N . VAL A 1 112 ? -10.817 -2.502 18.266 1.00 98.31 112 VAL A N 1
ATOM 902 C CA . VAL A 1 112 ? -10.222 -2.017 17.027 1.00 98.31 112 VAL A CA 1
ATOM 903 C C . VAL A 1 112 ? -9.170 -3.022 16.580 1.00 98.31 112 VAL A C 1
ATOM 905 O O . VAL A 1 112 ? -8.312 -3.422 17.372 1.00 98.31 112 VAL A O 1
ATOM 908 N N . PHE A 1 113 ? -9.234 -3.403 15.310 1.00 98.81 113 PHE A N 1
ATOM 909 C CA . PHE A 1 113 ? -8.279 -4.271 14.641 1.00 98.81 113 PHE A CA 1
ATOM 910 C C . PHE A 1 113 ? -7.674 -3.535 13.445 1.00 98.81 113 PHE A C 1
ATOM 912 O O . PHE A 1 113 ? -8.391 -3.164 12.524 1.00 98.81 113 PHE A O 1
ATOM 919 N N . ALA A 1 114 ? -6.366 -3.303 13.453 1.00 98.81 114 ALA A N 1
ATOM 920 C CA . ALA A 1 114 ? -5.670 -2.608 12.372 1.00 98.81 114 ALA A CA 1
ATOM 921 C C . ALA A 1 114 ? -4.499 -3.444 11.872 1.00 98.81 114 ALA A C 1
ATOM 923 O O . ALA A 1 114 ? -3.828 -4.084 12.680 1.00 98.81 114 ALA A O 1
ATOM 924 N N . ALA A 1 115 ? -4.228 -3.428 10.570 1.00 98.81 115 ALA A N 1
ATOM 925 C CA . ALA A 1 115 ? -3.107 -4.169 10.001 1.00 98.81 115 ALA A CA 1
ATOM 926 C C . ALA A 1 115 ? -2.507 -3.472 8.779 1.00 98.81 115 ALA A C 1
ATOM 928 O O . ALA A 1 115 ? -3.203 -2.759 8.051 1.00 98.81 115 ALA A O 1
ATOM 929 N N . ARG A 1 116 ? -1.214 -3.729 8.559 1.00 98.62 116 ARG A N 1
ATOM 930 C CA . ARG A 1 116 ? -0.437 -3.311 7.386 1.00 98.62 116 ARG A CA 1
ATOM 931 C C . ARG A 1 116 ? 0.070 -4.551 6.643 1.00 98.62 116 ARG A C 1
ATOM 933 O O . ARG A 1 116 ? 0.341 -5.581 7.269 1.00 98.62 116 ARG A O 1
ATOM 940 N N . ASP A 1 117 ? 0.168 -4.465 5.318 1.00 98.50 117 ASP A N 1
ATOM 941 C CA . ASP A 1 117 ? 0.564 -5.576 4.451 1.00 98.50 117 ASP A CA 1
ATOM 942 C C . ASP A 1 117 ? 1.997 -6.081 4.700 1.00 98.50 117 ASP A C 1
ATOM 944 O O . ASP A 1 117 ? 2.785 -5.477 5.429 1.00 98.50 117 ASP A O 1
ATOM 948 N N . ARG A 1 118 ? 2.332 -7.219 4.075 1.00 97.25 118 ARG A N 1
ATOM 949 C CA . ARG A 1 118 ? 3.585 -7.973 4.276 1.00 97.25 118 ARG A CA 1
ATOM 950 C C . ARG A 1 118 ? 4.848 -7.127 4.152 1.00 97.25 118 ARG A C 1
ATOM 952 O O . ARG A 1 118 ? 5.800 -7.382 4.884 1.00 97.25 118 ARG A O 1
ATOM 959 N N . PHE A 1 119 ? 4.848 -6.176 3.222 1.00 96.12 119 PHE A N 1
ATOM 960 C CA . PHE A 1 119 ? 6.013 -5.365 2.874 1.00 96.12 119 PHE A CA 1
ATOM 961 C C . PHE A 1 119 ? 5.811 -3.881 3.188 1.00 96.12 119 PHE A C 1
ATOM 963 O O . PHE A 1 119 ? 6.700 -3.083 2.929 1.00 96.12 119 PHE A O 1
ATOM 970 N N . GLY A 1 120 ? 4.676 -3.513 3.788 1.00 96.38 120 GLY A N 1
ATOM 971 C CA . GLY A 1 120 ? 4.373 -2.129 4.120 1.00 96.38 120 GLY A CA 1
ATOM 972 C C . GLY A 1 120 ? 4.117 -1.249 2.897 1.00 96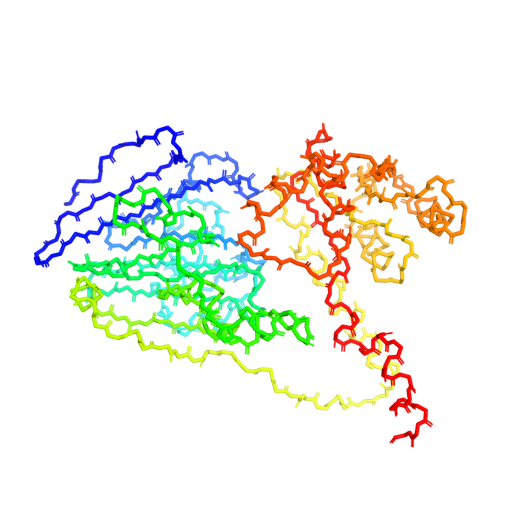.38 120 GLY A C 1
ATOM 973 O O . GLY A 1 120 ? 4.342 -0.046 2.982 1.00 96.38 120 GLY A O 1
ATOM 974 N N . ILE A 1 121 ? 3.631 -1.814 1.786 1.00 97.06 121 ILE A N 1
ATOM 975 C CA . ILE A 1 121 ? 3.395 -1.074 0.535 1.00 97.06 121 ILE A CA 1
ATOM 976 C C . ILE A 1 121 ? 2.417 0.083 0.766 1.00 97.06 121 ILE A C 1
ATOM 978 O O . ILE A 1 121 ? 2.627 1.188 0.267 1.00 97.06 121 ILE A O 1
ATOM 982 N N . LYS A 1 122 ? 1.342 -0.149 1.531 1.00 98.06 122 LYS A N 1
ATOM 983 C CA . LYS A 1 122 ? 0.423 0.922 1.939 1.00 98.06 122 LYS A CA 1
ATOM 984 C C . LYS A 1 122 ? 0.811 1.470 3.315 1.00 98.06 122 LYS A C 1
ATOM 986 O O . LYS A 1 122 ? 1.019 0.678 4.237 1.00 98.06 122 LYS A O 1
ATOM 991 N N . PRO A 1 123 ? 0.918 2.800 3.484 1.00 97.75 123 PRO A N 1
ATOM 992 C CA . PRO A 1 123 ? 1.333 3.399 4.746 1.00 97.75 123 PRO A CA 1
ATOM 993 C C . PRO A 1 123 ? 0.215 3.396 5.798 1.00 97.75 123 PRO A C 1
ATOM 995 O O . PRO A 1 123 ? -0.972 3.542 5.484 1.00 97.75 123 PRO A O 1
ATOM 998 N N . LEU A 1 124 ? 0.614 3.243 7.064 1.00 98.56 124 LEU A N 1
ATOM 999 C CA . LEU A 1 124 ? -0.261 3.376 8.226 1.00 98.56 124 LEU A CA 1
ATOM 1000 C C . LEU A 1 124 ? 0.527 3.902 9.428 1.00 98.56 124 LEU A C 1
ATOM 1002 O O . LEU A 1 124 ? 1.401 3.218 9.970 1.00 98.56 124 LEU A O 1
ATOM 1006 N N . TYR A 1 125 ? 0.165 5.101 9.863 1.00 98.62 125 TYR A N 1
ATOM 1007 C CA . TYR A 1 125 ? 0.748 5.809 10.990 1.00 98.62 125 TYR A CA 1
ATOM 1008 C C . TYR A 1 125 ? -0.237 5.892 12.153 1.00 98.62 125 TYR A C 1
ATOM 1010 O O . TYR A 1 125 ? -1.456 5.892 11.968 1.00 98.62 125 TYR A O 1
ATOM 1018 N N . ALA A 1 126 ? 0.305 6.009 13.359 1.00 98.38 126 ALA A N 1
ATOM 1019 C CA . ALA A 1 126 ? -0.426 6.292 14.577 1.00 98.38 126 ALA A CA 1
ATOM 1020 C C . ALA A 1 126 ? 0.210 7.475 15.311 1.00 98.38 126 ALA A C 1
ATOM 1022 O O . ALA A 1 126 ? 1.431 7.571 15.440 1.00 98.38 126 ALA A O 1
ATOM 1023 N N . TRP A 1 127 ? -0.633 8.359 15.832 1.00 97.81 127 TRP A N 1
ATOM 1024 C CA . TRP A 1 127 ? -0.219 9.504 16.632 1.00 97.81 127 TRP A CA 1
ATOM 1025 C C . TRP A 1 127 ? -1.099 9.630 17.869 1.00 97.81 127 TRP A C 1
ATOM 1027 O O . TRP A 1 127 ? -2.306 9.373 17.823 1.00 97.81 127 TRP A O 1
ATOM 1037 N N . ARG A 1 128 ? -0.495 10.046 18.984 1.00 94.44 128 ARG A N 1
ATOM 1038 C CA . ARG A 1 128 ? -1.215 10.313 20.229 1.00 94.44 128 ARG A CA 1
ATOM 1039 C C . ARG A 1 128 ? -1.190 11.812 20.555 1.00 94.44 128 ARG A C 1
ATOM 1041 O O . ARG A 1 128 ? -0.150 12.311 20.994 1.00 94.44 128 ARG A O 1
ATOM 1048 N N . PRO A 1 129 ? -2.311 12.540 20.405 1.00 92.50 129 PRO A N 1
ATOM 1049 C CA . PRO A 1 129 ? -2.387 13.942 20.782 1.00 92.50 129 PRO A CA 1
ATOM 1050 C C . PRO A 1 129 ? -2.197 14.149 22.295 1.00 92.50 129 PRO A C 1
ATOM 1052 O O . PRO A 1 129 ? -2.579 13.301 23.108 1.00 92.50 129 PRO A O 1
ATOM 1055 N N . PRO A 1 130 ? -1.696 15.323 22.724 1.00 88.94 130 PRO A N 1
ATOM 1056 C CA . PRO A 1 130 ? -1.642 15.673 24.138 1.00 88.94 130 PRO A CA 1
ATOM 1057 C C . PRO A 1 130 ? -3.025 15.612 24.810 1.00 88.94 130 PRO A C 1
ATOM 1059 O O . PRO A 1 130 ? -3.941 16.384 24.491 1.00 88.94 130 PRO A O 1
ATOM 1062 N N . GLY A 1 131 ? -3.163 14.716 25.787 1.00 81.06 131 GLY A N 1
ATOM 1063 C CA . GLY A 1 131 ? -4.376 14.559 26.590 1.00 81.06 131 GLY A CA 1
ATOM 1064 C C . GLY A 1 131 ? -5.505 13.757 25.935 1.00 81.06 131 GLY A C 1
ATOM 1065 O O . GLY A 1 131 ? -6.650 13.957 26.332 1.00 81.06 131 GLY A O 1
ATOM 1066 N N . GLY A 1 132 ? -5.236 12.885 24.954 1.00 78.25 132 GLY A N 1
ATOM 1067 C CA . GLY A 1 132 ? -6.277 11.983 24.445 1.00 78.25 132 GLY A CA 1
ATOM 1068 C C . GLY A 1 132 ? -5.805 10.856 23.528 1.00 78.25 132 GLY A C 1
ATOM 1069 O O . GLY A 1 132 ? -4.647 10.825 23.128 1.00 78.25 132 GLY A O 1
ATOM 1070 N N . GLY A 1 133 ? -6.720 9.920 23.256 1.00 91.25 133 GLY A N 1
ATOM 1071 C CA . GLY A 1 133 ? -6.482 8.626 22.611 1.00 91.25 133 GLY A CA 1
ATOM 1072 C C . GLY A 1 133 ? -5.883 8.633 21.206 1.00 91.25 133 GLY A C 1
ATOM 1073 O O . GLY A 1 133 ? -5.703 9.671 20.580 1.00 91.25 133 GLY A O 1
ATOM 1074 N N . TRP A 1 134 ? -5.558 7.434 20.729 1.00 96.94 134 TRP A N 1
ATOM 1075 C CA . TRP A 1 134 ? -4.839 7.224 19.472 1.00 96.94 134 TRP A CA 1
ATOM 1076 C C . TRP A 1 134 ? -5.631 7.631 18.229 1.00 96.94 134 TRP A C 1
ATOM 1078 O O . TRP A 1 134 ? -6.826 7.360 18.120 1.00 96.94 134 TRP A O 1
ATOM 1088 N N . MET A 1 135 ? -4.920 8.223 17.271 1.00 96.81 135 MET A N 1
ATOM 1089 C CA . MET A 1 135 ? -5.391 8.517 15.921 1.00 96.81 135 MET A CA 1
ATOM 1090 C C . MET A 1 135 ? -4.571 7.707 14.917 1.00 96.81 135 MET A C 1
ATOM 1092 O O . MET A 1 135 ? -3.358 7.596 15.080 1.00 96.81 135 MET A O 1
ATOM 1096 N N . PHE A 1 136 ? -5.222 7.190 13.875 1.00 98.31 136 PHE A N 1
ATOM 1097 C CA . PHE A 1 136 ? -4.585 6.451 12.784 1.00 98.31 136 PHE A CA 1
ATOM 1098 C C . PHE A 1 136 ? -4.777 7.195 11.464 1.00 98.31 136 PHE A C 1
ATOM 1100 O O . PHE A 1 136 ? -5.830 7.796 11.247 1.00 98.31 136 PHE A O 1
ATOM 1107 N N . ALA A 1 137 ? -3.769 7.161 10.598 1.00 98.00 137 ALA A N 1
ATOM 1108 C CA . ALA A 1 137 ? -3.771 7.876 9.326 1.00 98.00 137 ALA A CA 1
ATOM 1109 C C . ALA A 1 137 ? -2.889 7.162 8.296 1.00 98.00 137 ALA A C 1
ATOM 1111 O O . ALA A 1 137 ? -1.915 6.513 8.669 1.00 98.00 137 ALA A O 1
ATOM 1112 N N . SER A 1 138 ? -3.198 7.297 7.006 1.00 98.12 138 SER A N 1
ATOM 1113 C CA . SER A 1 138 ? -2.299 6.826 5.944 1.00 98.12 138 SER A CA 1
ATOM 1114 C C . SER A 1 138 ? -1.102 7.753 5.752 1.00 98.12 138 SER A C 1
ATOM 1116 O O . SER A 1 138 ? -0.073 7.294 5.287 1.00 98.12 138 SER A O 1
ATOM 1118 N N . GLU A 1 139 ? -1.214 9.031 6.116 1.00 98.06 139 GLU A N 1
ATOM 1119 C CA . GLU A 1 139 ? -0.171 10.044 5.914 1.00 98.06 139 GLU A CA 1
ATOM 1120 C C . GLU A 1 139 ? -0.040 10.931 7.164 1.00 98.06 139 GLU A C 1
ATOM 1122 O O . GLU A 1 139 ? -1.040 11.303 7.788 1.00 98.06 139 GLU A O 1
ATOM 1127 N N . ILE A 1 140 ? 1.188 11.296 7.534 1.00 97.31 140 ILE A N 1
ATOM 1128 C CA . ILE A 1 140 ? 1.510 12.057 8.752 1.00 97.31 140 ILE A CA 1
ATOM 1129 C C . ILE A 1 140 ? 0.849 13.435 8.715 1.00 97.31 140 ILE A C 1
ATOM 1131 O O . ILE A 1 140 ? 0.280 13.881 9.719 1.00 97.31 140 ILE A O 1
ATOM 1135 N N . LYS A 1 141 ? 0.835 14.099 7.552 1.00 96.25 141 LYS A N 1
ATOM 1136 C CA . LYS A 1 141 ? 0.168 15.397 7.385 1.00 96.25 141 LYS A CA 1
ATOM 1137 C C . LYS A 1 141 ? -1.311 15.388 7.765 1.00 96.25 141 LYS A C 1
ATOM 1139 O O . LYS A 1 141 ? -1.840 16.444 8.106 1.00 96.25 141 LYS A O 1
ATOM 1144 N N . GLN A 1 142 ? -1.991 14.237 7.785 1.00 95.81 142 GLN A N 1
ATOM 1145 C CA . GLN A 1 142 ? -3.387 14.161 8.233 1.00 95.81 142 GLN A CA 1
ATOM 1146 C C . GLN A 1 142 ? -3.540 14.504 9.723 1.00 95.81 142 GLN A C 1
ATOM 1148 O O . GLN A 1 142 ? -4.597 14.981 10.126 1.00 95.81 142 GLN A O 1
ATOM 1153 N N . PHE A 1 143 ? -2.495 14.349 10.542 1.00 95.81 143 PHE A N 1
ATOM 1154 C CA . PHE A 1 143 ? -2.524 14.766 11.947 1.00 95.81 143 PHE A CA 1
ATOM 1155 C C . PHE A 1 143 ? -2.435 16.288 12.124 1.00 95.81 143 PHE A C 1
ATOM 1157 O O . PHE A 1 143 ? -2.855 16.809 13.157 1.00 95.81 143 PHE A O 1
ATOM 1164 N N . THR A 1 144 ? -1.949 17.020 11.114 1.00 94.62 144 THR A N 1
ATOM 1165 C CA . THR A 1 144 ? -1.698 18.472 11.204 1.00 94.62 144 THR A CA 1
ATOM 1166 C C . THR A 1 144 ? -2.962 19.302 11.400 1.00 94.62 144 THR A C 1
ATOM 1168 O O . THR A 1 144 ? -2.900 20.392 11.966 1.00 94.62 144 THR A O 1
ATOM 1171 N N . VAL A 1 145 ? -4.121 18.767 11.002 1.00 92.06 145 VAL A N 1
ATOM 1172 C CA . VAL A 1 145 ? -5.425 19.424 11.178 1.00 92.06 145 VAL A CA 1
ATOM 1173 C C . VAL A 1 145 ? -5.902 19.405 12.632 1.00 92.06 145 VAL A C 1
ATOM 1175 O O . VAL A 1 145 ? -6.816 20.144 12.996 1.00 92.06 145 VAL A O 1
ATOM 1178 N N . HIS A 1 146 ? -5.308 18.563 13.486 1.00 93.12 146 HIS A N 1
ATOM 1179 C CA . HIS A 1 146 ? -5.687 18.488 14.888 1.00 93.12 146 HIS A CA 1
ATOM 1180 C C . HIS A 1 146 ? -5.192 19.743 15.641 1.00 93.12 146 HIS A C 1
ATOM 1182 O O . HIS A 1 146 ? -3.994 20.022 15.628 1.00 93.12 146 HIS A O 1
ATOM 1188 N N . PRO A 1 147 ? -6.034 20.472 16.405 1.00 92.50 147 PRO A N 1
ATOM 1189 C CA . PRO A 1 147 ? -5.649 21.754 17.027 1.00 92.50 147 PRO A CA 1
ATOM 1190 C C . PRO A 1 147 ? -4.438 21.688 17.975 1.00 92.50 147 PRO A C 1
ATOM 1192 O O . PRO A 1 147 ? -3.719 22.670 18.190 1.00 92.50 147 PRO A O 1
ATOM 1195 N N . LYS A 1 148 ? -4.211 20.511 18.570 1.00 94.00 148 LYS A N 1
ATOM 1196 C CA . LYS A 1 148 ? -3.069 20.242 19.460 1.00 94.00 148 LYS A CA 1
ATOM 1197 C C . LYS A 1 148 ? -1.828 19.698 18.744 1.00 94.00 148 LYS A C 1
ATOM 1199 O O . LYS A 1 148 ? -0.840 19.426 19.418 1.00 94.00 148 LYS A O 1
ATOM 1204 N N . TRP A 1 149 ? -1.868 19.509 17.426 1.00 94.94 149 TRP A N 1
ATOM 1205 C CA . TRP A 1 149 ? -0.700 19.076 16.665 1.00 94.94 149 TRP A CA 1
ATOM 1206 C C . TRP A 1 149 ? 0.418 20.107 16.777 1.00 94.94 149 TRP A C 1
ATOM 1208 O O . TRP A 1 149 ? 0.187 21.315 16.673 1.00 94.94 149 TRP A O 1
ATOM 1218 N N . ARG A 1 150 ? 1.639 19.631 17.003 1.00 94.38 150 ARG A N 1
ATOM 1219 C CA . ARG A 1 150 ? 2.854 20.441 16.988 1.00 94.38 150 ARG A CA 1
ATOM 1220 C C . ARG A 1 150 ? 3.923 19.621 16.285 1.00 94.38 150 ARG A C 1
ATOM 1222 O O . ARG A 1 150 ? 4.303 18.571 16.793 1.00 94.38 150 ARG A O 1
ATOM 1229 N N . ALA A 1 151 ? 4.398 20.103 15.139 1.00 93.62 151 ALA A N 1
ATOM 1230 C CA . ALA A 1 151 ? 5.498 19.465 14.431 1.00 93.62 151 ALA A CA 1
ATOM 1231 C C . ALA A 1 151 ? 6.759 19.547 15.303 1.00 93.62 151 ALA A C 1
ATOM 1233 O O . ALA A 1 151 ? 7.276 20.632 15.569 1.00 93.62 151 ALA A O 1
ATOM 1234 N N . ARG A 1 152 ? 7.213 18.395 15.798 1.00 95.19 152 ARG A N 1
ATOM 1235 C CA . ARG A 1 152 ? 8.431 18.265 16.599 1.00 95.19 152 ARG A CA 1
ATOM 1236 C C . ARG A 1 152 ? 9.319 17.219 15.962 1.00 95.19 152 ARG A C 1
ATOM 1238 O O . ARG A 1 152 ? 8.909 16.073 15.829 1.00 95.19 152 ARG A O 1
ATOM 1245 N N . MET A 1 153 ? 10.528 17.612 15.604 1.00 96.12 153 MET A N 1
ATOM 1246 C CA . MET A 1 153 ? 11.513 16.718 15.013 1.00 96.12 153 MET A CA 1
ATOM 1247 C C . MET A 1 153 ? 11.923 15.615 15.995 1.00 96.12 153 MET A C 1
ATOM 1249 O O . MET A 1 153 ? 12.253 15.914 17.141 1.00 96.12 153 MET A O 1
ATOM 1253 N N . HIS A 1 154 ? 11.943 14.359 15.551 1.00 97.50 154 HIS A N 1
ATOM 1254 C CA . HIS A 1 154 ? 12.559 13.262 16.288 1.00 97.50 154 HIS A CA 1
ATOM 1255 C C . HIS A 1 154 ? 14.077 13.269 16.021 1.00 97.50 154 HIS A C 1
ATOM 1257 O O . HIS A 1 154 ? 14.509 12.860 14.940 1.00 97.50 154 HIS A O 1
ATOM 1263 N N . PRO A 1 155 ? 14.924 13.673 16.988 1.00 97.50 155 PRO A N 1
ATOM 1264 C CA . PRO A 1 155 ? 16.332 13.974 16.724 1.00 97.50 155 PRO A CA 1
ATOM 1265 C C . PRO A 1 155 ? 17.119 12.765 16.209 1.00 97.50 155 PRO A C 1
ATOM 1267 O O . PRO A 1 155 ? 17.875 12.905 15.255 1.00 97.50 155 PRO A O 1
ATOM 1270 N N . GLN A 1 156 ? 16.901 11.571 16.774 1.00 97.75 156 GLN A N 1
ATOM 1271 C CA . GLN A 1 156 ? 17.615 10.372 16.321 1.00 97.75 156 GLN A CA 1
ATOM 1272 C C . GLN A 1 156 ? 17.254 9.969 14.885 1.00 97.75 156 GLN A C 1
ATOM 1274 O O . GLN A 1 156 ? 18.141 9.631 14.115 1.00 97.75 156 GLN A O 1
ATOM 1279 N N . ARG A 1 157 ? 15.968 9.989 14.506 1.00 97.38 157 ARG A N 1
ATOM 1280 C CA . ARG A 1 157 ? 15.536 9.605 13.153 1.00 97.38 157 ARG A CA 1
ATOM 1281 C C . ARG A 1 157 ? 16.041 10.590 12.102 1.00 97.38 157 ARG A C 1
ATOM 1283 O O . ARG A 1 157 ? 16.524 10.160 11.064 1.00 97.38 157 ARG A O 1
ATOM 1290 N N . VAL A 1 158 ? 16.039 11.888 12.413 1.00 96.75 158 VAL A N 1
ATOM 1291 C CA . VAL A 1 158 ? 16.651 12.891 11.530 1.00 96.75 158 VAL A CA 1
ATOM 1292 C C . VAL A 1 158 ? 18.167 12.736 11.447 1.00 96.75 158 VAL A C 1
ATOM 1294 O O . VAL A 1 158 ? 18.719 12.836 10.357 1.00 96.75 158 VAL A O 1
ATOM 1297 N N . TYR A 1 159 ? 18.848 12.456 12.560 1.00 97.25 159 TYR A N 1
ATOM 1298 C CA . T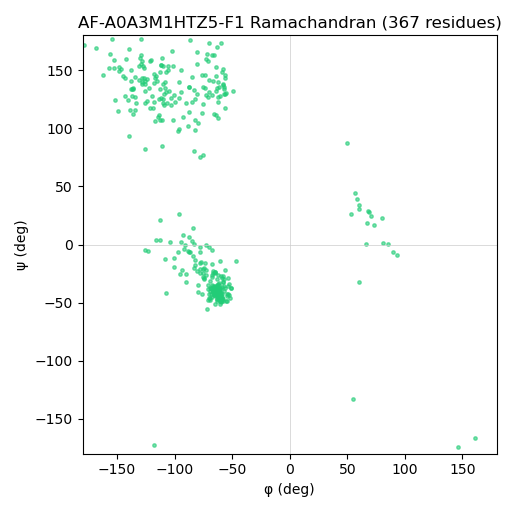YR A 1 159 ? 20.282 12.164 12.534 1.00 97.25 159 TYR A CA 1
ATOM 1299 C C . TYR A 1 159 ? 20.600 10.961 11.635 1.00 97.25 159 TYR A C 1
ATOM 1301 O O . TYR A 1 159 ? 21.506 11.046 10.810 1.00 97.25 159 TYR A O 1
ATOM 1309 N N . ASP A 1 160 ? 19.839 9.869 11.749 1.00 96.69 160 ASP A N 1
ATOM 1310 C CA . ASP A 1 160 ? 20.047 8.667 10.937 1.00 96.69 160 ASP A CA 1
ATOM 1311 C C . ASP A 1 160 ? 19.868 8.952 9.438 1.00 96.69 160 ASP A C 1
ATOM 1313 O O . ASP A 1 160 ? 20.675 8.501 8.625 1.00 96.69 160 ASP A O 1
ATOM 1317 N N . PHE A 1 161 ? 18.870 9.761 9.073 1.00 96.19 161 PHE A N 1
ATOM 1318 C CA . PHE A 1 161 ? 18.678 10.201 7.693 1.00 96.19 161 PHE A CA 1
ATOM 1319 C C . PHE A 1 161 ? 19.831 11.081 7.199 1.00 96.19 161 PHE A C 1
ATOM 1321 O O . PHE A 1 161 ? 20.416 10.805 6.156 1.00 96.19 161 PHE A O 1
ATOM 1328 N N . LEU A 1 162 ? 20.205 12.121 7.951 1.00 95.56 162 LEU A N 1
ATOM 1329 C CA . LEU A 1 162 ? 21.242 13.066 7.524 1.00 95.56 162 LEU A CA 1
ATOM 1330 C C . LEU A 1 162 ? 22.634 12.428 7.450 1.00 95.56 162 LEU A C 1
ATOM 1332 O O . LEU A 1 162 ? 23.427 12.797 6.588 1.00 95.56 162 LEU A O 1
ATOM 1336 N N . ASN A 1 163 ? 22.944 11.499 8.357 1.00 96.31 163 ASN A N 1
ATOM 1337 C CA . ASN A 1 163 ? 24.270 10.898 8.447 1.00 96.31 163 ASN A CA 1
ATOM 1338 C C . ASN A 1 163 ? 24.416 9.633 7.587 1.00 96.31 163 ASN A C 1
ATOM 1340 O O . ASN A 1 163 ? 25.512 9.357 7.105 1.00 96.31 163 ASN A O 1
ATOM 1344 N N . TRP A 1 164 ? 23.338 8.861 7.406 1.00 94.50 164 TRP A N 1
ATOM 1345 C CA . TRP A 1 164 ? 23.388 7.550 6.745 1.00 94.50 164 TRP A CA 1
ATOM 1346 C C . TRP A 1 164 ? 22.418 7.387 5.572 1.00 94.50 164 TRP A C 1
ATOM 1348 O O . TRP A 1 164 ? 22.444 6.348 4.918 1.00 94.50 164 TRP A O 1
ATOM 1358 N N . GLY A 1 165 ? 21.554 8.369 5.303 1.00 93.06 165 GLY A N 1
ATOM 1359 C CA . GLY A 1 165 ? 20.489 8.241 4.305 1.00 93.06 165 GLY A CA 1
ATOM 1360 C C . GLY A 1 165 ? 19.418 7.217 4.689 1.00 93.06 165 GLY A C 1
ATOM 1361 O O . GLY A 1 165 ? 18.702 6.738 3.815 1.00 93.06 165 GLY A O 1
ATOM 1362 N N . LEU A 1 166 ? 19.323 6.840 5.971 1.00 92.94 166 LEU A N 1
ATOM 1363 C CA . LEU A 1 166 ? 18.366 5.837 6.437 1.00 92.94 166 LEU A CA 1
ATOM 1364 C C . LEU A 1 166 ? 16.983 6.458 6.656 1.00 92.94 166 LEU A C 1
ATOM 1366 O O . LEU A 1 166 ? 16.826 7.402 7.430 1.00 92.94 166 LEU A O 1
ATOM 1370 N N . SER A 1 167 ? 15.983 5.869 6.009 1.00 91.31 167 SER A N 1
ATOM 1371 C CA . SER A 1 167 ? 14.555 6.124 6.206 1.00 91.31 167 SER A CA 1
ATOM 1372 C C . SER A 1 167 ? 13.824 4.800 6.438 1.00 91.31 167 SER A C 1
ATOM 1374 O O . SER A 1 167 ? 14.321 3.749 6.039 1.00 91.31 167 SER A O 1
ATOM 1376 N N . ASP A 1 168 ? 12.647 4.846 7.069 1.00 88.31 168 ASP A N 1
ATOM 1377 C CA . ASP A 1 168 ? 11.774 3.676 7.284 1.00 88.31 168 ASP A CA 1
ATOM 1378 C C . ASP A 1 168 ? 12.466 2.461 7.964 1.00 88.31 168 ASP A C 1
ATOM 1380 O O . ASP A 1 168 ? 12.085 1.305 7.797 1.00 88.31 168 ASP A O 1
ATOM 1384 N N . HIS A 1 169 ? 13.519 2.696 8.759 1.00 91.75 169 HIS A N 1
ATOM 1385 C CA . HIS A 1 169 ? 14.289 1.631 9.424 1.00 91.75 169 HIS A CA 1
ATOM 1386 C C . HIS A 1 169 ? 13.833 1.340 10.859 1.00 91.75 169 HIS A C 1
ATOM 1388 O O . HIS A 1 169 ? 14.442 0.518 11.548 1.00 91.75 169 HIS A O 1
ATOM 1394 N N . ALA A 1 170 ? 12.793 2.023 11.346 1.00 95.06 170 ALA A N 1
ATOM 1395 C CA . ALA A 1 170 ? 12.227 1.810 12.675 1.00 95.06 170 ALA A CA 1
ATOM 1396 C C . ALA A 1 170 ? 10.757 2.219 12.767 1.00 95.06 170 ALA A C 1
ATOM 1398 O O . ALA A 1 170 ? 10.164 2.728 11.822 1.00 95.06 170 ALA A O 1
ATOM 1399 N N . ARG A 1 171 ? 10.168 1.993 13.944 1.00 96.50 171 ARG A N 1
ATOM 1400 C CA . ARG A 1 171 ? 8.776 2.340 14.228 1.00 96.50 171 ARG A CA 1
ATOM 1401 C C . ARG A 1 171 ? 8.572 3.850 14.336 1.00 96.50 171 ARG A C 1
ATOM 1403 O O . ARG A 1 171 ? 7.500 4.336 13.996 1.00 96.50 171 ARG A O 1
ATOM 1410 N N . GLU A 1 172 ? 9.550 4.575 14.856 1.00 97.31 172 GLU A N 1
ATOM 1411 C CA . GLU A 1 172 ? 9.507 6.025 14.988 1.00 97.31 172 GLU A CA 1
ATOM 1412 C C . GLU A 1 172 ? 9.735 6.704 13.638 1.00 97.31 172 GLU A C 1
ATOM 1414 O O . GLU A 1 172 ? 10.665 6.358 12.909 1.00 97.31 172 GLU A O 1
ATOM 1419 N N . THR A 1 173 ? 8.919 7.716 13.351 1.00 97.25 173 THR A N 1
ATOM 1420 C CA . THR A 1 173 ? 9.127 8.628 12.217 1.00 97.25 173 THR A CA 1
ATOM 1421 C C . THR A 1 173 ? 10.044 9.790 12.625 1.00 97.25 173 THR A C 1
ATOM 1423 O O . THR A 1 173 ? 10.408 9.953 13.794 1.00 97.25 173 THR A O 1
ATOM 1426 N N . MET A 1 174 ? 10.394 10.657 11.682 1.00 97.06 174 MET A N 1
ATOM 1427 C CA . MET A 1 174 ? 11.074 11.932 11.915 1.00 97.06 174 MET A CA 1
ATOM 1428 C C . MET A 1 174 ? 10.204 12.951 12.667 1.00 97.06 174 MET A C 1
ATOM 1430 O O . MET A 1 174 ? 10.714 14.001 13.067 1.00 97.06 174 MET A O 1
ATOM 1434 N N . PHE A 1 175 ? 8.934 12.638 12.947 1.00 96.88 175 PHE A N 1
ATOM 1435 C CA . PHE A 1 175 ? 8.071 13.396 13.848 1.00 96.88 175 PHE A CA 1
ATOM 1436 C C . PHE A 1 175 ? 7.933 12.693 15.203 1.00 96.88 175 PHE A C 1
ATOM 1438 O O . PHE A 1 175 ? 7.532 11.536 15.314 1.00 96.88 175 PHE A O 1
ATOM 1445 N N . THR A 1 176 ? 8.221 13.428 16.275 1.00 94.75 176 THR A N 1
ATOM 1446 C CA . THR A 1 176 ? 8.052 12.955 17.655 1.00 94.75 176 THR A CA 1
ATOM 1447 C C . THR A 1 176 ? 6.596 12.555 17.902 1.00 94.75 176 THR A C 1
ATOM 1449 O O . THR A 1 176 ? 5.679 13.272 17.507 1.00 94.75 176 THR A O 1
ATOM 1452 N N . ASP A 1 177 ? 6.398 11.437 18.605 1.00 93.62 177 ASP A N 1
ATOM 1453 C CA . ASP A 1 177 ? 5.098 10.829 18.932 1.00 93.62 177 ASP A CA 1
ATOM 1454 C C . ASP A 1 177 ? 4.300 10.277 17.739 1.00 93.62 177 ASP A C 1
ATOM 1456 O O . ASP A 1 177 ? 3.200 9.755 17.947 1.00 93.62 177 ASP A O 1
ATOM 1460 N N . VAL A 1 178 ? 4.827 10.365 16.513 1.00 97.12 178 VAL A N 1
ATOM 1461 C CA . VAL A 1 178 ? 4.265 9.680 15.348 1.00 97.12 178 VAL A CA 1
ATOM 1462 C C . VAL A 1 178 ? 5.058 8.412 15.094 1.00 97.12 178 VAL A C 1
ATOM 1464 O O . VAL A 1 178 ? 6.276 8.435 14.893 1.00 97.12 178 VAL A O 1
ATOM 1467 N N . ILE A 1 179 ? 4.337 7.301 15.097 1.00 97.62 179 ILE A N 1
ATOM 1468 C CA . ILE A 1 179 ? 4.878 5.976 14.840 1.00 97.62 179 ILE A CA 1
ATOM 1469 C C . ILE A 1 179 ? 4.181 5.346 13.646 1.00 97.62 179 ILE A C 1
ATOM 1471 O O . ILE A 1 179 ? 3.048 5.691 13.326 1.00 97.62 179 ILE A O 1
ATOM 1475 N N . GLN A 1 180 ? 4.837 4.386 13.015 1.00 97.94 180 GLN A N 1
ATOM 1476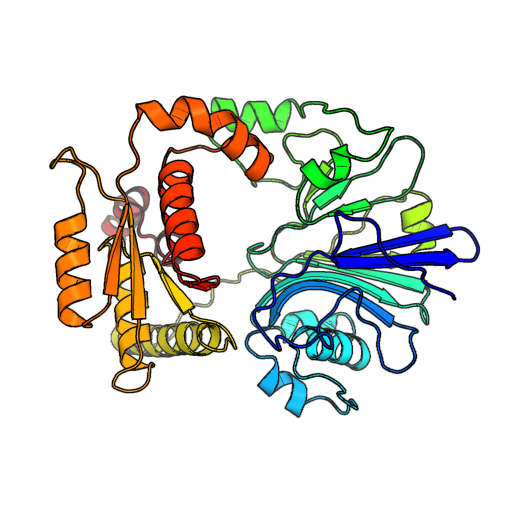 C CA . GLN A 1 180 ? 4.273 3.596 11.932 1.00 97.94 180 GLN A CA 1
ATOM 1477 C C . GLN A 1 180 ? 4.061 2.137 12.325 1.00 97.94 180 GLN A C 1
ATOM 1479 O O . GLN A 1 180 ? 4.732 1.588 13.204 1.00 97.94 180 GLN A O 1
ATOM 1484 N N . PHE A 1 181 ? 3.117 1.493 11.649 1.00 98.25 181 PHE A N 1
ATOM 1485 C CA . PHE A 1 181 ? 3.027 0.038 11.625 1.00 98.25 181 PHE A CA 1
ATOM 1486 C C . PHE A 1 181 ? 4.185 -0.489 10.787 1.00 98.25 181 PHE A C 1
ATOM 1488 O O . PHE A 1 181 ? 4.343 -0.053 9.648 1.00 98.25 181 PHE A O 1
ATOM 1495 N N . LEU A 1 182 ? 4.987 -1.415 11.312 1.00 97.94 182 LEU A N 1
ATOM 1496 C CA . LEU A 1 182 ? 6.035 -2.028 10.498 1.00 97.94 182 LEU A CA 1
ATOM 1497 C C . LEU A 1 182 ? 5.406 -2.998 9.480 1.00 97.94 182 LEU A C 1
ATOM 1499 O O . LEU A 1 182 ? 4.274 -3.459 9.682 1.00 97.94 182 LEU A O 1
ATOM 1503 N N . PRO A 1 183 ? 6.124 -3.341 8.397 1.00 97.19 183 PRO A N 1
ATOM 1504 C CA . PRO A 1 183 ? 5.692 -4.378 7.469 1.00 97.19 183 PRO A CA 1
ATOM 1505 C C . PRO A 1 183 ? 5.276 -5.669 8.186 1.00 97.19 183 PRO A C 1
ATOM 1507 O O . PRO A 1 183 ? 5.987 -6.174 9.062 1.00 97.19 183 PRO A O 1
ATOM 1510 N N . GLY A 1 184 ? 4.114 -6.209 7.817 1.00 97.88 184 GLY A N 1
ATOM 1511 C CA . GLY A 1 184 ? 3.606 -7.456 8.378 1.00 97.88 184 GLY A CA 1
ATOM 1512 C C . GLY A 1 184 ? 3.144 -7.360 9.833 1.00 97.88 184 GLY A C 1
ATOM 1513 O O . GLY A 1 184 ? 3.160 -8.379 10.531 1.00 97.88 184 GLY A O 1
ATOM 1514 N N . GLU A 1 185 ? 2.754 -6.174 10.308 1.00 98.31 185 GLU A N 1
ATOM 1515 C CA . GLU A 1 185 ? 2.208 -5.972 11.652 1.00 98.31 185 GLU A CA 1
ATOM 1516 C C . GLU A 1 185 ? 0.699 -5.740 11.683 1.00 98.31 185 GLU A C 1
ATOM 1518 O O . GLU A 1 185 ? 0.081 -5.246 10.738 1.00 98.31 185 GLU A O 1
ATOM 1523 N N . TYR A 1 186 ? 0.116 -6.095 12.823 1.00 98.75 186 TYR A N 1
ATOM 1524 C CA . TYR A 1 186 ? -1.250 -5.790 13.192 1.00 98.75 186 TYR A CA 1
ATOM 1525 C C . TYR A 1 186 ? -1.351 -5.398 14.669 1.00 98.75 186 TYR A C 1
ATOM 1527 O O . TYR A 1 186 ? -0.422 -5.567 15.458 1.00 98.75 186 TYR A O 1
ATOM 1535 N N . LEU A 1 187 ? -2.510 -4.868 15.024 1.00 98.12 187 LEU A N 1
ATOM 1536 C CA . LEU A 1 187 ? -2.906 -4.370 16.332 1.00 98.12 187 LEU A CA 1
ATOM 1537 C C . LEU A 1 187 ? -4.326 -4.877 16.597 1.00 98.12 187 LEU A C 1
ATOM 1539 O O . LEU A 1 187 ? -5.185 -4.744 15.727 1.00 98.12 187 LEU A O 1
ATOM 1543 N N . ARG A 1 188 ? -4.596 -5.390 17.801 1.00 98.19 188 ARG A N 1
ATOM 1544 C CA . ARG A 1 188 ? -5.958 -5.657 18.291 1.00 98.19 188 ARG A CA 1
ATOM 1545 C C . ARG A 1 188 ? -6.092 -5.155 19.719 1.00 98.19 188 ARG A C 1
ATOM 1547 O O . ARG A 1 188 ? -5.411 -5.662 20.605 1.00 98.19 188 ARG A O 1
ATOM 1554 N N . MET A 1 189 ? -6.950 -4.165 19.951 1.00 97.94 189 MET A N 1
ATOM 1555 C CA . MET A 1 189 ? -7.129 -3.581 21.283 1.00 97.94 189 MET A CA 1
ATOM 1556 C C . MET A 1 189 ? -8.570 -3.130 21.534 1.00 97.94 189 MET A C 1
ATOM 1558 O O . MET A 1 189 ? -9.239 -2.685 20.602 1.00 97.94 189 MET A O 1
ATOM 1562 N N . PRO A 1 190 ? -9.039 -3.134 22.797 1.00 97.44 190 PRO A N 1
ATOM 1563 C CA . PRO A 1 190 ? -10.302 -2.500 23.156 1.00 97.44 190 PRO A CA 1
ATOM 1564 C C . PRO A 1 190 ? -10.309 -1.016 22.772 1.00 97.44 190 PRO A C 1
ATOM 1566 O O . PRO A 1 190 ? -9.376 -0.277 23.102 1.00 97.44 190 PRO A O 1
ATOM 1569 N N . ALA A 1 191 ? -11.392 -0.544 22.153 1.00 96.44 191 ALA A N 1
ATOM 1570 C CA . ALA A 1 191 ? -11.521 0.854 21.735 1.00 96.44 191 ALA A CA 1
ATOM 1571 C C . ALA A 1 191 ? -11.391 1.830 22.923 1.00 96.44 191 ALA A C 1
ATOM 1573 O O . ALA A 1 191 ? -10.743 2.871 22.820 1.00 96.44 191 ALA A O 1
ATOM 1574 N N . ALA A 1 192 ? -11.912 1.450 24.094 1.00 95.56 192 ALA A N 1
ATOM 1575 C CA . ALA A 1 192 ? -11.761 2.224 25.325 1.00 95.56 192 ALA A CA 1
ATOM 1576 C C . ALA A 1 192 ? -10.291 2.352 25.778 1.00 95.56 192 ALA A C 1
ATOM 1578 O O . ALA A 1 192 ? -9.890 3.403 26.276 1.00 95.56 192 ALA A O 1
ATOM 1579 N N . ALA A 1 193 ? -9.464 1.318 25.580 1.00 96.31 193 ALA A N 1
ATOM 1580 C CA . ALA A 1 193 ? -8.040 1.367 25.913 1.00 96.31 193 ALA A CA 1
ATOM 1581 C C . ALA A 1 193 ? -7.282 2.323 24.977 1.00 96.31 193 ALA A C 1
ATOM 1583 O O . ALA A 1 193 ? -6.450 3.109 25.438 1.00 96.31 193 ALA A O 1
ATOM 1584 N N . LEU A 1 194 ? -7.620 2.313 23.683 1.00 96.69 194 LEU A N 1
ATOM 1585 C CA . LEU A 1 194 ? -7.082 3.270 22.713 1.00 96.69 194 LEU A CA 1
ATOM 1586 C C . LEU A 1 194 ? -7.485 4.708 23.053 1.00 96.69 194 LEU A C 1
ATOM 1588 O O . LEU A 1 194 ? -6.632 5.595 23.042 1.00 96.69 194 LEU A O 1
ATOM 1592 N N . ALA A 1 195 ? -8.748 4.927 23.430 1.00 95.00 195 ALA A N 1
ATOM 1593 C CA . ALA A 1 195 ? -9.267 6.231 23.845 1.00 95.00 195 ALA A CA 1
ATOM 1594 C C . ALA A 1 195 ? -8.571 6.778 25.105 1.00 95.00 195 ALA A C 1
ATOM 1596 O O . ALA A 1 195 ? -8.336 7.981 25.217 1.00 95.00 195 ALA A O 1
ATOM 1597 N N . GLN A 1 196 ? -8.183 5.892 26.027 1.00 94.25 196 GLN A N 1
ATOM 1598 C CA . GLN A 1 196 ? -7.389 6.219 27.218 1.00 94.25 196 GLN A CA 1
ATOM 1599 C C . GLN A 1 196 ? -5.890 6.408 26.921 1.00 94.25 196 GLN A C 1
ATOM 1601 O O . GLN A 1 196 ? -5.116 6.695 27.834 1.00 94.25 196 GLN A O 1
ATOM 1606 N N . GLY A 1 197 ? -5.456 6.221 25.671 1.00 94.62 197 GLY A N 1
ATOM 1607 C CA . GLY A 1 197 ? -4.058 6.372 25.271 1.00 94.62 197 GLY A CA 1
ATOM 1608 C C . GLY A 1 197 ? -3.136 5.301 25.854 1.00 94.62 197 GLY A C 1
ATOM 1609 O O . GLY A 1 197 ? -1.955 5.584 26.083 1.00 94.62 197 GLY A O 1
ATOM 1610 N N . LYS A 1 198 ? -3.664 4.094 26.119 1.00 95.81 198 LYS A N 1
ATOM 1611 C CA . LYS A 1 198 ? -2.854 2.923 26.493 1.00 95.81 198 LYS A CA 1
ATOM 1612 C C . LYS A 1 198 ? -1.847 2.616 25.385 1.00 95.81 198 LYS A C 1
ATOM 1614 O O . LYS A 1 198 ? -2.115 2.880 24.219 1.00 95.81 198 LYS A O 1
ATOM 1619 N N . MET A 1 199 ? -0.685 2.088 25.756 1.00 95.25 199 MET A N 1
ATOM 1620 C CA . MET A 1 199 ? 0.371 1.746 24.800 1.00 95.25 199 MET A CA 1
ATOM 1621 C C . MET A 1 199 ? -0.141 0.741 23.761 1.00 95.25 199 MET A C 1
ATOM 1623 O O . MET A 1 199 ? -0.852 -0.193 24.129 1.00 95.25 199 MET A O 1
ATOM 1627 N N . LEU A 1 200 ? 0.203 0.956 22.488 1.00 97.12 200 LEU A N 1
ATOM 1628 C CA . LEU A 1 200 ? -0.186 0.057 21.403 1.00 97.12 200 LEU A CA 1
ATOM 1629 C C . LEU A 1 200 ? 0.574 -1.271 21.507 1.00 97.12 200 LEU A C 1
ATOM 1631 O O . LEU A 1 200 ? 1.797 -1.270 21.649 1.00 97.12 200 LEU A O 1
ATOM 1635 N N . ASP A 1 201 ? -0.159 -2.382 21.425 1.00 95.75 201 ASP A N 1
ATOM 1636 C CA . ASP A 1 201 ? 0.386 -3.744 21.367 1.00 95.75 201 ASP A CA 1
ATOM 1637 C C . ASP A 1 201 ? 0.457 -4.200 19.904 1.00 95.75 201 ASP A C 1
ATOM 1639 O O . ASP A 1 201 ? -0.550 -4.607 19.318 1.00 95.75 201 ASP A O 1
ATOM 1643 N N . PHE A 1 202 ? 1.640 -4.072 19.299 1.00 97.69 202 PHE A N 1
ATOM 1644 C CA . PHE A 1 202 ? 1.889 -4.502 17.924 1.00 97.69 202 PHE A CA 1
ATOM 1645 C C . PHE A 1 202 ? 2.295 -5.970 17.881 1.00 97.69 202 PHE A C 1
ATOM 1647 O O . PHE A 1 202 ? 3.168 -6.420 18.623 1.00 97.69 202 PHE A O 1
ATOM 1654 N N . ARG A 1 203 ? 1.709 -6.706 16.941 1.00 98.06 203 ARG A N 1
ATOM 1655 C CA . ARG A 1 203 ? 1.993 -8.119 16.701 1.00 98.06 203 ARG A CA 1
ATOM 1656 C C . ARG A 1 203 ? 2.365 -8.332 15.251 1.00 98.06 203 ARG A C 1
ATOM 1658 O O . ARG A 1 203 ? 1.769 -7.751 14.351 1.00 98.06 203 ARG A O 1
ATOM 1665 N N . ARG A 1 204 ? 3.347 -9.194 15.016 1.00 97.44 204 ARG A N 1
ATOM 1666 C CA . ARG A 1 204 ? 3.785 -9.546 13.668 1.00 97.44 204 ARG A CA 1
ATOM 1667 C C . ARG A 1 204 ? 2.995 -10.752 13.169 1.00 97.44 204 ARG A C 1
ATOM 1669 O O . ARG A 1 204 ? 3.040 -11.810 13.788 1.00 97.44 204 ARG A O 1
ATOM 1676 N N . TRP A 1 205 ? 2.303 -10.596 12.047 1.00 97.69 205 TRP A N 1
ATOM 1677 C CA . TRP A 1 205 ? 1.576 -11.678 11.375 1.00 97.69 205 TRP A CA 1
ATOM 1678 C C . TRP A 1 205 ? 2.341 -12.244 10.174 1.00 97.69 205 TRP A C 1
ATOM 1680 O O . TRP A 1 205 ? 2.083 -13.372 9.758 1.00 97.69 205 TRP A O 1
ATOM 1690 N N . TYR A 1 206 ? 3.306 -11.494 9.632 1.00 97.50 206 TYR A N 1
ATOM 1691 C CA . TYR A 1 206 ? 4.145 -11.944 8.526 1.00 97.50 206 TYR A CA 1
ATOM 1692 C C . TYR A 1 206 ? 5.630 -11.828 8.856 1.00 97.50 206 TYR A C 1
ATOM 1694 O O . TYR A 1 206 ? 6.102 -10.854 9.433 1.00 97.50 206 TYR A O 1
ATOM 1702 N N . THR A 1 207 ? 6.405 -12.839 8.482 1.00 93.56 207 THR A N 1
ATOM 1703 C CA . THR A 1 207 ? 7.867 -12.779 8.508 1.00 93.56 207 THR A CA 1
ATOM 1704 C C . THR A 1 207 ? 8.369 -13.482 7.266 1.00 93.56 207 THR A C 1
ATOM 1706 O O . THR A 1 207 ? 8.021 -14.643 7.039 1.00 93.56 207 THR A O 1
ATOM 1709 N N . LEU A 1 208 ? 9.180 -12.785 6.471 1.00 90.19 208 LEU A N 1
ATOM 1710 C CA . LEU A 1 208 ? 9.829 -13.383 5.317 1.00 90.19 208 LEU A CA 1
ATOM 1711 C C . LEU A 1 208 ? 10.811 -14.444 5.818 1.00 90.19 208 LEU A C 1
ATOM 1713 O O . LEU A 1 208 ? 11.799 -14.135 6.483 1.00 90.19 208 LEU A O 1
ATOM 1717 N N . LYS A 1 209 ? 10.505 -15.707 5.533 1.00 90.69 209 LYS A N 1
ATOM 1718 C CA . LYS A 1 209 ? 11.372 -16.839 5.855 1.00 90.69 209 LYS A CA 1
ATOM 1719 C C . LYS A 1 209 ? 11.998 -17.329 4.552 1.00 90.69 209 LYS A C 1
ATOM 1721 O O . LYS A 1 209 ? 11.236 -17.682 3.651 1.00 90.69 209 LYS A O 1
ATOM 1726 N N . PRO A 1 210 ? 13.336 -17.364 4.431 1.00 87.25 210 PRO A N 1
ATOM 1727 C CA . PRO A 1 210 ? 13.973 -17.906 3.242 1.00 87.25 210 PRO A CA 1
ATOM 1728 C C . PRO A 1 210 ? 13.600 -19.383 3.110 1.00 87.25 210 PRO A C 1
ATOM 1730 O O . PRO A 1 210 ? 13.764 -20.163 4.048 1.00 87.25 210 PRO A O 1
ATOM 1733 N N . GLN A 1 211 ? 13.078 -19.758 1.947 1.00 88.25 211 GLN A N 1
ATOM 1734 C CA . GLN A 1 211 ? 12.786 -21.145 1.605 1.00 88.25 211 GLN A CA 1
ATOM 1735 C C . GLN A 1 211 ? 13.665 -21.524 0.414 1.00 88.25 211 GLN A C 1
ATOM 1737 O O . GLN A 1 211 ? 13.417 -21.038 -0.691 1.00 88.25 211 GLN A O 1
ATOM 1742 N N . PRO A 1 212 ? 14.718 -22.336 0.623 1.00 88.44 212 PRO A N 1
ATOM 1743 C CA . PRO A 1 212 ? 15.559 -22.796 -0.470 1.00 88.44 212 PRO A CA 1
ATOM 1744 C C . PRO A 1 212 ? 14.718 -23.528 -1.514 1.00 88.44 212 PRO A C 1
ATOM 1746 O O . PRO A 1 212 ? 13.945 -24.429 -1.185 1.00 88.44 212 PRO A O 1
ATOM 1749 N N . PHE A 1 213 ? 14.876 -23.145 -2.776 1.00 91.38 213 PHE A N 1
ATOM 1750 C CA . PHE A 1 213 ? 14.224 -23.839 -3.875 1.00 91.38 213 PHE A CA 1
ATOM 1751 C C . PHE A 1 213 ? 14.913 -25.187 -4.130 1.00 91.38 213 PHE A C 1
ATOM 1753 O O . PHE A 1 213 ? 16.141 -25.261 -4.181 1.00 91.38 213 PHE A O 1
ATOM 1760 N N . SER A 1 214 ? 14.121 -26.246 -4.310 1.00 94.06 214 SER A N 1
ATOM 1761 C CA . SER A 1 214 ? 14.609 -27.566 -4.715 1.00 94.06 214 SER A CA 1
ATOM 1762 C C . SER A 1 214 ? 14.305 -27.785 -6.195 1.00 94.06 214 SER A C 1
ATOM 1764 O O . SER A 1 214 ? 13.146 -27.742 -6.601 1.00 94.06 214 SER A O 1
ATOM 1766 N N . GLY A 1 215 ? 15.342 -27.991 -7.003 1.00 95.31 215 GLY A N 1
ATOM 1767 C CA . GLY A 1 215 ? 15.226 -28.182 -8.447 1.00 95.31 215 GLY A CA 1
ATOM 1768 C C . GLY A 1 215 ? 16.418 -27.595 -9.194 1.00 95.31 215 GLY A C 1
ATOM 1769 O O . GLY A 1 215 ? 17.389 -27.138 -8.589 1.00 95.31 215 GLY A O 1
ATOM 1770 N N . THR A 1 216 ? 16.354 -27.611 -10.522 1.00 96.94 216 THR A N 1
ATOM 1771 C CA . THR A 1 216 ? 17.382 -26.978 -11.354 1.00 96.94 216 THR A CA 1
ATOM 1772 C C . THR A 1 216 ? 17.154 -25.469 -11.462 1.00 96.94 216 THR A C 1
ATOM 1774 O O . THR A 1 216 ? 16.064 -24.961 -11.196 1.00 96.94 216 THR A O 1
ATOM 1777 N N . PHE A 1 217 ? 18.165 -24.733 -11.931 1.00 94.56 217 PHE A N 1
ATOM 1778 C CA . PHE A 1 217 ? 18.000 -23.317 -12.275 1.00 94.56 217 PHE A CA 1
ATOM 1779 C C . PHE A 1 217 ? 16.892 -23.100 -13.322 1.00 94.56 217 PHE A C 1
ATOM 1781 O O . PHE A 1 217 ? 16.145 -22.130 -13.234 1.00 94.56 217 PHE A O 1
ATOM 1788 N N . ALA A 1 218 ? 16.744 -24.020 -14.281 1.00 97.31 218 ALA A N 1
ATOM 1789 C CA . ALA A 1 218 ? 15.685 -23.947 -15.284 1.00 97.31 218 ALA A CA 1
ATOM 1790 C C . ALA A 1 218 ? 14.289 -24.096 -14.656 1.00 97.31 218 ALA A C 1
ATOM 1792 O O . ALA A 1 218 ? 13.370 -23.362 -15.022 1.00 97.31 218 ALA A O 1
ATOM 1793 N N . ASP A 1 219 ? 14.138 -24.991 -13.672 1.00 97.62 219 ASP A N 1
ATOM 1794 C CA . ASP A 1 219 ? 12.885 -25.141 -12.925 1.00 97.62 219 ASP A CA 1
ATOM 1795 C C . ASP A 1 219 ? 12.572 -23.886 -12.105 1.00 97.62 219 ASP A C 1
ATOM 1797 O O . ASP A 1 219 ? 11.432 -23.420 -12.116 1.00 97.62 219 ASP A O 1
ATOM 1801 N N . ALA A 1 220 ? 13.586 -23.301 -11.457 1.00 95.56 220 ALA A N 1
ATOM 1802 C CA . ALA A 1 220 ? 13.449 -22.054 -10.710 1.00 95.56 220 ALA A CA 1
ATOM 1803 C C . ALA A 1 220 ? 13.032 -20.891 -11.623 1.00 95.56 220 ALA A C 1
ATOM 1805 O O . ALA A 1 220 ? 12.101 -20.160 -11.299 1.00 95.56 220 ALA A O 1
ATOM 1806 N N . ALA A 1 221 ? 13.666 -20.750 -12.791 1.00 96.00 221 ALA A N 1
ATOM 1807 C CA . ALA A 1 221 ? 13.346 -19.709 -13.764 1.00 96.00 221 ALA A CA 1
ATOM 1808 C C . ALA A 1 221 ? 11.925 -19.857 -14.331 1.00 96.00 221 ALA A C 1
ATOM 1810 O O . ALA A 1 221 ? 11.208 -18.865 -14.473 1.00 96.00 221 ALA A O 1
ATOM 1811 N N . ARG A 1 222 ? 11.490 -21.092 -14.621 1.00 97.44 222 ARG A N 1
ATOM 1812 C CA . ARG A 1 222 ? 10.110 -21.373 -15.042 1.00 97.44 222 ARG A CA 1
ATOM 1813 C C . ARG A 1 222 ? 9.122 -21.015 -13.934 1.00 97.44 222 ARG A C 1
ATOM 1815 O O . ARG A 1 222 ? 8.174 -20.281 -14.192 1.00 97.44 222 ARG A O 1
ATOM 1822 N N . ARG A 1 223 ? 9.381 -21.453 -12.697 1.00 97.00 223 ARG A N 1
ATOM 1823 C CA . ARG A 1 223 ? 8.514 -21.159 -11.551 1.00 97.00 223 ARG A CA 1
ATOM 1824 C C . ARG A 1 223 ? 8.434 -19.662 -11.251 1.00 97.00 223 ARG A C 1
ATOM 1826 O O . ARG A 1 223 ? 7.354 -19.155 -10.967 1.00 97.00 223 ARG A O 1
ATOM 1833 N N . PHE A 1 224 ? 9.558 -18.955 -11.332 1.00 95.81 224 PHE A N 1
ATOM 1834 C CA . PHE A 1 224 ? 9.603 -17.504 -11.182 1.00 95.81 224 PHE A CA 1
ATOM 1835 C C . PHE A 1 224 ? 8.755 -16.816 -12.253 1.00 95.81 224 PHE A C 1
ATOM 1837 O O . PHE A 1 224 ? 7.935 -15.967 -11.921 1.00 95.81 224 PHE A O 1
ATOM 1844 N N . ARG A 1 225 ? 8.893 -17.223 -13.522 1.00 96.88 225 ARG A N 1
ATOM 1845 C CA . ARG A 1 225 ? 8.085 -16.688 -14.625 1.00 96.88 225 ARG A CA 1
ATOM 1846 C C . ARG A 1 225 ? 6.591 -16.900 -14.391 1.00 96.88 225 ARG A C 1
ATOM 1848 O O . ARG A 1 225 ? 5.841 -15.948 -14.544 1.00 96.88 225 ARG A O 1
ATOM 1855 N N . GLU A 1 226 ? 6.174 -18.101 -13.991 1.00 97.81 226 GLU A N 1
ATOM 1856 C CA . GLU A 1 226 ? 4.770 -18.397 -13.669 1.00 97.81 226 GLU A CA 1
ATOM 1857 C C . GLU A 1 226 ? 4.237 -17.477 -12.562 1.00 97.81 226 GLU A C 1
ATOM 1859 O O . GLU A 1 226 ? 3.178 -16.878 -12.714 1.00 97.81 226 GLU A O 1
ATOM 1864 N N . LEU A 1 227 ? 4.983 -17.334 -11.461 1.00 96.88 227 LEU A N 1
ATOM 1865 C CA . LEU A 1 227 ? 4.597 -16.477 -10.335 1.00 96.88 227 LEU A CA 1
ATOM 1866 C C . LEU A 1 227 ? 4.580 -14.991 -10.711 1.00 96.88 227 LEU A C 1
ATOM 1868 O O . LEU A 1 227 ? 3.727 -14.246 -10.236 1.00 96.88 227 LEU A O 1
ATOM 1872 N N . PHE A 1 228 ? 5.506 -14.556 -11.561 1.00 97.81 228 PHE A N 1
ATOM 1873 C CA . PHE A 1 228 ? 5.564 -13.184 -12.049 1.00 97.81 228 PHE A CA 1
ATOM 1874 C C . PHE A 1 228 ? 4.393 -12.869 -12.989 1.00 97.81 228 PHE A C 1
ATOM 1876 O O . PHE A 1 228 ? 3.719 -11.855 -12.813 1.00 97.81 228 PHE A O 1
ATOM 1883 N N . GLU A 1 229 ? 4.095 -13.763 -13.937 1.00 98.19 229 GLU A N 1
ATOM 1884 C CA . GLU A 1 229 ? 2.925 -13.650 -14.815 1.00 98.19 229 GLU A CA 1
ATOM 1885 C C . GLU A 1 229 ? 1.622 -13.644 -14.002 1.00 98.19 229 GLU A C 1
ATOM 1887 O O . GLU A 1 229 ? 0.749 -12.811 -14.249 1.00 98.19 229 GLU A O 1
ATOM 1892 N N . ASP A 1 230 ? 1.525 -14.489 -12.973 1.00 98.06 230 ASP A N 1
ATOM 1893 C CA . ASP A 1 230 ? 0.405 -14.506 -12.032 1.00 98.06 230 ASP A CA 1
ATOM 1894 C C . ASP A 1 230 ? 0.254 -13.180 -11.269 1.00 98.06 230 ASP A C 1
ATOM 1896 O O . ASP A 1 230 ? -0.834 -12.601 -11.211 1.00 98.06 230 ASP A O 1
ATOM 1900 N N . ALA A 1 231 ? 1.360 -12.645 -10.745 1.00 97.62 231 ALA A N 1
ATOM 1901 C CA . ALA A 1 231 ? 1.376 -11.392 -10.001 1.00 97.62 231 ALA A CA 1
ATOM 1902 C C . ALA A 1 231 ? 0.927 -10.193 -10.851 1.00 97.62 231 ALA A C 1
ATOM 1904 O O . ALA A 1 231 ? 0.191 -9.337 -10.341 1.00 97.62 231 ALA A O 1
ATOM 1905 N N . VAL A 1 232 ? 1.335 -10.135 -12.126 1.00 97.94 232 VAL A N 1
ATOM 1906 C CA . VAL A 1 232 ? 0.891 -9.103 -13.078 1.00 97.94 232 VAL A CA 1
ATOM 1907 C C . VAL A 1 232 ? -0.582 -9.305 -13.429 1.00 97.94 232 VAL A C 1
ATOM 1909 O O . VAL A 1 232 ? -1.363 -8.363 -13.324 1.00 97.94 232 VAL A O 1
ATOM 1912 N N . ARG A 1 233 ? -1.000 -10.534 -13.759 1.00 97.69 233 ARG A N 1
ATOM 1913 C CA . ARG A 1 233 ? -2.397 -10.875 -14.080 1.00 97.69 233 ARG A CA 1
ATOM 1914 C C . ARG A 1 233 ? -3.367 -10.442 -12.982 1.00 97.69 233 ARG A C 1
ATOM 1916 O O . ARG A 1 233 ? -4.432 -9.905 -13.274 1.00 97.69 233 ARG A O 1
ATOM 1923 N N . LEU A 1 234 ? -3.001 -10.667 -11.724 1.00 97.06 234 LEU A N 1
ATOM 1924 C CA . LEU A 1 234 ? -3.783 -10.251 -10.563 1.00 97.06 234 LEU A CA 1
ATOM 1925 C C . LEU A 1 234 ? -3.914 -8.721 -10.456 1.00 97.06 234 LEU A C 1
ATOM 1927 O O . LEU A 1 234 ? -5.000 -8.225 -10.169 1.00 97.06 234 LEU A O 1
ATOM 1931 N N . ARG A 1 235 ? -2.843 -7.974 -10.748 1.00 96.94 235 ARG A N 1
ATOM 1932 C CA . ARG A 1 235 ? -2.809 -6.498 -10.700 1.00 96.94 235 ARG A CA 1
ATOM 1933 C C . ARG A 1 235 ? -3.490 -5.819 -11.891 1.00 96.94 235 ARG A C 1
ATOM 1935 O O . ARG A 1 235 ? -3.808 -4.640 -11.809 1.00 96.94 235 ARG A O 1
ATOM 1942 N N . LEU A 1 236 ? -3.760 -6.557 -12.968 1.00 95.69 236 LEU A N 1
ATOM 1943 C CA . LEU A 1 236 ? -4.567 -6.087 -14.101 1.00 95.69 236 LEU A CA 1
ATOM 1944 C C . LEU A 1 236 ? -6.081 -6.114 -13.822 1.00 95.69 236 LEU A C 1
ATOM 1946 O O . LEU A 1 236 ? -6.867 -5.643 -14.641 1.00 95.69 236 LEU A O 1
ATOM 1950 N N . ARG A 1 237 ? -6.520 -6.667 -12.684 1.00 93.81 237 ARG A N 1
ATOM 1951 C CA . ARG A 1 237 ? -7.935 -6.727 -12.299 1.00 93.81 237 ARG A CA 1
ATOM 1952 C C . ARG A 1 237 ? -8.428 -5.351 -11.813 1.00 93.81 237 ARG A C 1
ATOM 1954 O O . ARG A 1 237 ? -8.647 -5.184 -10.622 1.00 93.81 237 ARG A O 1
ATOM 1961 N N . ALA A 1 238 ? -8.692 -4.399 -12.704 1.00 91.88 238 ALA A N 1
ATOM 1962 C CA . ALA A 1 238 ? -9.247 -3.079 -12.367 1.00 91.88 238 ALA A CA 1
ATOM 1963 C C . ALA A 1 238 ? -10.453 -2.711 -13.255 1.00 91.88 238 ALA A C 1
ATOM 1965 O O . ALA A 1 238 ? -10.539 -3.175 -14.390 1.00 91.88 238 ALA A O 1
ATOM 1966 N N . ASP A 1 239 ? -11.359 -1.859 -12.755 1.00 92.69 239 ASP A N 1
ATOM 1967 C CA . ASP A 1 239 ? -12.496 -1.314 -13.528 1.00 92.69 239 ASP A CA 1
ATOM 1968 C C . ASP A 1 239 ? -12.156 0.039 -14.193 1.00 92.69 239 ASP A C 1
ATOM 1970 O O . ASP A 1 239 ? -13.018 0.724 -14.746 1.00 92.69 239 ASP A O 1
ATOM 1974 N N . VAL A 1 240 ? -10.883 0.434 -14.130 1.00 94.12 240 VAL A N 1
ATOM 1975 C CA . VAL A 1 240 ? -10.316 1.673 -14.677 1.00 94.12 240 VAL A CA 1
ATOM 1976 C C . VAL A 1 240 ? -9.080 1.362 -15.524 1.00 94.12 240 VAL A C 1
ATOM 1978 O O . VAL A 1 240 ? -8.506 0.280 -15.380 1.00 94.12 240 VAL A O 1
ATOM 1981 N N . PRO A 1 241 ? -8.628 2.293 -16.386 1.00 95.44 241 PRO A N 1
ATOM 1982 C CA . PRO A 1 241 ? -7.413 2.098 -17.165 1.00 95.44 241 PRO A CA 1
ATOM 1983 C C . PRO A 1 241 ? -6.187 1.816 -16.291 1.00 95.44 241 PRO A C 1
ATOM 1985 O O . PRO A 1 241 ? -5.939 2.504 -15.296 1.00 95.44 241 PRO A O 1
ATOM 1988 N N . VAL A 1 242 ? -5.402 0.829 -16.721 1.00 96.81 242 VAL A N 1
ATOM 1989 C CA . VAL A 1 242 ? -4.137 0.431 -16.103 1.00 96.81 242 VAL A CA 1
ATOM 1990 C C . VAL A 1 242 ? -3.001 0.745 -17.070 1.00 96.81 242 VAL A C 1
ATOM 1992 O O . VAL A 1 242 ? -3.019 0.309 -18.221 1.00 96.81 242 VAL A O 1
ATOM 1995 N N . GLY A 1 243 ? -2.014 1.504 -16.608 1.00 97.12 243 GLY A N 1
ATOM 1996 C CA . GLY A 1 243 ? -0.772 1.769 -17.327 1.00 97.12 243 GLY A CA 1
ATOM 1997 C C . GLY A 1 243 ? 0.437 1.251 -16.569 1.00 97.12 243 GLY A C 1
ATOM 1998 O O . GLY A 1 243 ? 0.317 0.560 -15.554 1.00 97.12 243 GLY A O 1
ATOM 1999 N N . SER A 1 244 ? 1.619 1.590 -17.069 1.00 97.50 244 SER A N 1
ATOM 2000 C CA . SER A 1 244 ? 2.873 1.167 -16.451 1.00 97.50 244 SER A CA 1
ATOM 2001 C C . SER A 1 244 ? 3.999 2.178 -16.622 1.00 97.50 244 SER A C 1
ATOM 2003 O O . SER A 1 244 ? 4.081 2.880 -17.632 1.00 97.50 244 SER A O 1
ATOM 2005 N N . CYS A 1 245 ? 4.903 2.216 -15.650 1.00 96.75 245 CYS A N 1
ATOM 2006 C CA . CYS A 1 245 ? 6.192 2.882 -15.798 1.00 96.75 245 CYS A CA 1
ATOM 2007 C C . CYS A 1 245 ? 7.074 2.078 -16.768 1.00 96.75 245 CYS A C 1
ATOM 2009 O O . CYS A 1 245 ? 7.060 0.846 -16.739 1.00 96.75 245 CYS A O 1
ATOM 2011 N N . LEU A 1 246 ? 7.850 2.752 -17.620 1.00 95.88 246 LEU A N 1
ATOM 2012 C CA . LEU A 1 246 ? 8.804 2.097 -18.524 1.00 95.88 246 LEU A CA 1
ATOM 2013 C C . LEU A 1 246 ? 10.112 2.890 -18.593 1.00 95.88 246 LEU A C 1
ATOM 2015 O O . LEU A 1 246 ? 10.238 3.798 -19.403 1.00 95.88 246 LEU A O 1
ATOM 2019 N N . SER A 1 247 ? 11.098 2.547 -17.767 1.00 90.94 247 SER A N 1
ATOM 2020 C CA . SER A 1 247 ? 12.441 3.151 -17.848 1.00 90.94 247 SER A CA 1
ATOM 2021 C C . SER A 1 247 ? 13.287 2.569 -18.985 1.00 90.94 247 SER A C 1
ATOM 2023 O O . SER A 1 247 ? 14.240 3.191 -19.431 1.00 90.94 247 SER A O 1
ATOM 2025 N N . GLY A 1 248 ? 12.943 1.367 -19.463 1.00 88.19 248 GLY A N 1
ATOM 2026 C CA . GLY A 1 248 ? 13.787 0.577 -20.364 1.00 88.19 248 GLY A CA 1
ATOM 2027 C C . GLY A 1 248 ? 14.756 -0.358 -19.629 1.00 88.19 248 GLY A C 1
ATOM 2028 O O . GLY A 1 248 ? 15.374 -1.215 -20.256 1.00 88.19 248 GLY A O 1
ATOM 2029 N N . GLY A 1 249 ? 14.832 -0.264 -18.296 1.00 92.94 249 GLY A N 1
ATOM 2030 C CA . GLY A 1 249 ? 15.487 -1.260 -17.448 1.00 92.94 249 GLY A CA 1
ATOM 2031 C C . GLY A 1 249 ? 14.767 -2.613 -17.471 1.00 92.94 249 GLY A C 1
ATOM 2032 O O . GLY A 1 249 ? 13.605 -2.709 -17.875 1.00 92.94 249 GLY A O 1
ATOM 2033 N N . LEU A 1 250 ? 15.451 -3.671 -17.029 1.00 94.56 250 LEU A N 1
ATOM 2034 C CA . LEU A 1 250 ? 14.948 -5.048 -17.108 1.00 94.56 250 LEU A CA 1
ATOM 2035 C C . LEU A 1 250 ? 13.600 -5.229 -16.393 1.00 94.56 250 LEU A C 1
ATOM 2037 O O . LEU A 1 250 ? 12.717 -5.906 -16.921 1.00 94.56 250 LEU A O 1
ATOM 2041 N N . ASP A 1 251 ? 13.424 -4.604 -15.232 1.00 95.56 251 ASP A N 1
ATOM 2042 C CA . ASP A 1 251 ? 12.273 -4.846 -14.359 1.00 95.56 251 ASP A CA 1
ATOM 2043 C C . ASP A 1 251 ? 10.987 -4.260 -14.942 1.00 95.56 251 ASP A C 1
ATOM 2045 O O . ASP A 1 251 ? 10.017 -4.981 -15.195 1.00 95.56 251 ASP A O 1
ATOM 2049 N N . SER A 1 252 ? 11.002 -2.959 -15.249 1.00 95.81 252 SER A N 1
ATOM 2050 C CA . SER A 1 252 ? 9.866 -2.262 -15.860 1.00 95.81 252 SER A CA 1
ATOM 2051 C C . SER A 1 252 ? 9.536 -2.833 -17.245 1.00 95.81 252 SER A C 1
ATOM 2053 O O . SER A 1 252 ? 8.369 -3.073 -17.562 1.00 95.81 252 SER A O 1
ATOM 2055 N N . SER A 1 253 ? 10.557 -3.170 -18.039 1.00 97.19 253 SER A N 1
ATOM 2056 C CA . SER A 1 253 ? 10.378 -3.813 -19.346 1.00 97.19 253 SER A CA 1
ATOM 2057 C C . SER A 1 253 ? 9.734 -5.193 -19.230 1.00 97.19 253 SER A C 1
ATOM 2059 O O . SER A 1 253 ? 8.883 -5.545 -20.047 1.00 97.19 253 SER A O 1
ATOM 2061 N N . SER A 1 254 ? 10.092 -5.969 -18.203 1.00 97.12 254 SER A N 1
ATOM 2062 C CA . SER A 1 254 ? 9.497 -7.285 -17.950 1.00 97.12 254 SER A CA 1
ATOM 2063 C C . SER A 1 254 ? 8.018 -7.165 -17.589 1.00 97.12 254 SER A C 1
ATOM 2065 O O . SER A 1 254 ? 7.206 -7.934 -18.109 1.00 97.12 254 SER A O 1
ATOM 2067 N N . VAL A 1 255 ? 7.651 -6.175 -16.766 1.00 97.69 255 VAL A N 1
ATOM 2068 C CA . VAL A 1 255 ? 6.248 -5.869 -16.442 1.00 97.69 255 VAL A CA 1
ATOM 2069 C C . VAL A 1 255 ? 5.474 -5.506 -17.711 1.00 97.69 255 VAL A C 1
ATOM 2071 O O . VAL A 1 255 ? 4.455 -6.134 -17.991 1.00 97.69 255 VAL A O 1
ATOM 2074 N N . VAL A 1 256 ? 5.986 -4.576 -18.526 1.00 97.69 256 VAL A N 1
ATOM 2075 C CA . VAL A 1 256 ? 5.344 -4.152 -19.785 1.00 97.69 256 VAL A CA 1
ATOM 2076 C C . VAL A 1 256 ? 5.135 -5.325 -20.742 1.00 97.69 256 VAL A C 1
ATOM 2078 O O . VAL A 1 256 ? 4.027 -5.504 -21.247 1.00 97.69 256 VAL A O 1
ATOM 2081 N N . CYS A 1 257 ? 6.159 -6.159 -20.947 1.00 97.25 257 CYS A N 1
ATOM 2082 C CA . CYS A 1 257 ? 6.082 -7.322 -21.835 1.00 97.25 257 CYS A CA 1
ATOM 2083 C C . CYS A 1 257 ? 5.099 -8.392 -21.332 1.00 97.25 257 CYS A C 1
ATOM 2085 O O . CYS A 1 257 ? 4.442 -9.066 -22.126 1.00 97.25 257 CYS A O 1
ATOM 2087 N N . VAL A 1 258 ? 5.004 -8.604 -20.015 1.00 97.62 258 VAL A N 1
ATOM 2088 C CA . VAL A 1 258 ? 4.015 -9.528 -19.440 1.00 97.62 258 VAL A CA 1
ATOM 2089 C C . VAL A 1 258 ? 2.608 -8.962 -19.578 1.00 97.62 258 VAL A C 1
ATOM 2091 O O . VAL A 1 258 ? 1.724 -9.687 -20.024 1.00 97.62 258 VAL A O 1
ATOM 2094 N N . MET A 1 259 ? 2.404 -7.682 -19.254 1.00 97.06 259 MET A N 1
ATOM 2095 C CA . MET A 1 259 ? 1.115 -7.012 -19.439 1.00 97.06 259 MET A CA 1
ATOM 2096 C C . MET A 1 259 ? 0.642 -7.134 -20.888 1.00 97.06 259 MET A C 1
ATOM 2098 O O . MET A 1 259 ? -0.476 -7.582 -21.113 1.00 97.06 259 MET A O 1
ATOM 2102 N N . HIS A 1 260 ? 1.513 -6.844 -21.859 1.00 96.12 260 HIS A N 1
ATOM 2103 C CA . HIS A 1 260 ? 1.208 -6.964 -23.285 1.00 96.12 260 HIS A CA 1
ATOM 2104 C C . HIS A 1 260 ? 0.697 -8.363 -23.670 1.00 96.12 260 HIS A C 1
ATOM 2106 O O . HIS A 1 260 ? -0.279 -8.483 -24.401 1.00 96.12 260 HIS A O 1
ATOM 2112 N N . ARG A 1 261 ? 1.313 -9.430 -23.139 1.00 95.75 261 ARG A N 1
ATOM 2113 C CA . ARG A 1 261 ? 0.901 -10.820 -23.416 1.00 95.75 261 ARG A CA 1
ATOM 2114 C C . ARG A 1 261 ? -0.407 -11.228 -22.734 1.00 95.75 261 ARG A C 1
ATOM 2116 O O . ARG A 1 261 ? -1.051 -12.167 -23.191 1.00 95.75 261 ARG A O 1
ATOM 2123 N N . LEU A 1 262 ? -0.753 -10.594 -21.615 1.00 96.06 262 LEU A N 1
ATOM 2124 C CA . LEU A 1 262 ? -1.957 -10.905 -20.837 1.00 96.06 262 LEU A CA 1
ATOM 2125 C C . LEU A 1 262 ? -3.174 -10.089 -21.278 1.00 96.06 262 LEU A C 1
ATOM 2127 O O . LEU A 1 262 ? -4.308 -10.510 -21.042 1.00 96.06 262 LEU A O 1
ATOM 2131 N N . LEU A 1 263 ? -2.951 -8.915 -21.867 1.00 94.06 263 LEU A N 1
ATOM 2132 C CA . LEU A 1 263 ? -4.016 -8.060 -22.364 1.00 94.06 263 LEU A CA 1
ATOM 2133 C C . LEU A 1 263 ? -4.628 -8.639 -23.654 1.00 94.06 263 LEU A C 1
ATOM 2135 O O . LEU A 1 263 ? -3.917 -9.247 -24.456 1.00 94.06 263 LEU A O 1
ATOM 2139 N N . PRO A 1 264 ? -5.944 -8.459 -23.878 1.00 91.06 264 PRO A N 1
ATOM 2140 C CA . PRO A 1 264 ? -6.580 -8.850 -25.131 1.00 91.06 264 PRO A CA 1
ATOM 2141 C C . PRO A 1 264 ? -5.936 -8.168 -26.342 1.00 91.06 264 PRO A C 1
ATOM 2143 O O . PRO A 1 264 ? -5.464 -7.033 -26.253 1.00 91.06 264 PRO A O 1
ATOM 2146 N N . GLU A 1 265 ? -5.984 -8.831 -27.496 1.00 87.75 265 GLU A N 1
ATOM 2147 C CA . GLU A 1 265 ? -5.517 -8.245 -28.751 1.00 87.75 265 GLU A CA 1
ATOM 2148 C C . GLU A 1 265 ? -6.235 -6.911 -29.031 1.00 87.75 265 GLU A C 1
ATOM 2150 O O . GLU A 1 265 ? -7.460 -6.812 -28.936 1.00 87.75 265 GLU A O 1
ATOM 2155 N N . GLY A 1 266 ? -5.461 -5.867 -29.342 1.00 83.19 266 GLY A N 1
ATOM 2156 C CA . GLY A 1 266 ? -5.974 -4.516 -29.587 1.00 83.19 266 GLY A CA 1
ATOM 2157 C C . GLY A 1 266 ? -6.278 -3.685 -28.334 1.00 83.19 266 GLY A C 1
ATOM 2158 O O . GLY A 1 266 ? -6.710 -2.541 -28.475 1.00 83.19 266 GLY A O 1
ATOM 2159 N N . ALA A 1 267 ? -6.048 -4.205 -27.122 1.00 89.69 267 ALA A N 1
ATOM 2160 C CA . ALA A 1 267 ? -6.148 -3.406 -25.904 1.00 89.69 267 ALA A CA 1
ATOM 2161 C C . ALA A 1 267 ? -5.100 -2.278 -25.891 1.00 89.69 267 ALA A C 1
ATOM 2163 O O . ALA A 1 267 ? -3.923 -2.496 -26.180 1.00 89.69 267 ALA A O 1
ATOM 2164 N N . GLU A 1 268 ? -5.519 -1.063 -25.530 1.00 90.12 268 GLU A N 1
ATOM 2165 C CA . GLU A 1 268 ? -4.604 0.073 -25.401 1.00 90.12 268 GLU A CA 1
ATOM 2166 C C . GLU A 1 268 ? -3.779 -0.059 -24.112 1.00 90.12 268 GLU A C 1
ATOM 2168 O O . GLU A 1 268 ? -4.324 -0.077 -23.009 1.00 90.12 268 GLU A O 1
ATOM 2173 N N . GLN A 1 269 ? -2.455 -0.104 -24.251 1.00 94.38 269 GLN A N 1
ATOM 2174 C CA . GLN A 1 269 ? -1.513 -0.062 -23.135 1.00 94.38 269 GLN A CA 1
ATOM 2175 C C . GLN A 1 269 ? -0.768 1.272 -23.163 1.00 94.38 269 GLN A C 1
ATOM 2177 O O . GLN A 1 269 ? -0.106 1.597 -24.148 1.00 94.38 269 GLN A O 1
ATOM 2182 N N . ASN A 1 270 ? -0.873 2.041 -22.080 1.00 97.06 270 ASN A N 1
ATOM 2183 C CA . ASN A 1 270 ? -0.180 3.318 -21.927 1.00 97.06 270 ASN A CA 1
ATOM 2184 C C . ASN A 1 270 ? 1.063 3.132 -21.053 1.00 97.06 270 ASN A C 1
ATOM 2186 O O . ASN A 1 270 ? 0.960 2.608 -19.941 1.00 97.06 270 ASN A O 1
ATOM 2190 N N . THR A 1 271 ? 2.218 3.592 -21.533 1.00 97.88 271 THR A N 1
ATOM 2191 C CA . THR A 1 271 ? 3.456 3.616 -20.745 1.00 97.88 271 THR A CA 1
ATOM 2192 C C . THR A 1 271 ? 3.925 5.039 -20.522 1.00 97.88 271 THR A C 1
ATOM 2194 O O . THR A 1 271 ? 3.786 5.881 -21.405 1.00 97.88 271 THR A O 1
ATOM 2197 N N . PHE A 1 272 ? 4.506 5.301 -19.357 1.00 97.88 272 PHE A N 1
ATOM 2198 C CA . PHE A 1 272 ? 5.007 6.622 -18.994 1.00 97.88 272 PHE A CA 1
ATOM 2199 C C . PHE A 1 272 ? 6.476 6.524 -18.586 1.00 97.88 272 PHE A C 1
ATOM 2201 O O . PHE A 1 272 ? 6.857 5.650 -17.802 1.00 97.88 272 PHE A O 1
ATOM 2208 N N . THR A 1 273 ? 7.294 7.418 -19.133 1.00 96.75 273 THR A N 1
ATOM 2209 C CA . THR A 1 273 ? 8.753 7.377 -19.008 1.00 96.75 273 THR A CA 1
ATOM 2210 C C . THR A 1 273 ? 9.280 8.776 -18.728 1.00 96.75 273 THR A C 1
ATOM 2212 O O . THR A 1 273 ? 8.975 9.706 -19.473 1.00 96.75 273 THR A O 1
ATOM 2215 N N . ALA A 1 274 ? 10.082 8.926 -17.675 1.00 94.69 274 ALA A N 1
ATOM 2216 C CA . ALA A 1 274 ? 10.883 10.128 -17.483 1.00 94.69 274 ALA A CA 1
ATOM 2217 C C . ALA A 1 274 ? 12.146 10.046 -18.346 1.00 94.69 274 ALA A C 1
ATOM 2219 O O . ALA A 1 274 ? 12.864 9.050 -18.301 1.00 94.69 274 ALA A O 1
ATOM 2220 N N . CYS A 1 275 ? 12.402 11.095 -19.118 1.00 93.69 275 CYS A N 1
ATOM 2221 C CA . CYS A 1 275 ? 13.551 11.233 -20.001 1.00 93.69 275 CYS A CA 1
ATOM 2222 C C . CYS A 1 275 ? 14.379 12.456 -19.608 1.00 93.69 275 CYS A C 1
ATOM 2224 O O . CYS A 1 275 ? 13.871 13.403 -19.007 1.00 93.69 275 CYS A O 1
ATOM 2226 N N . ALA A 1 276 ? 15.645 12.454 -20.014 1.00 89.81 276 ALA A N 1
ATOM 2227 C CA . ALA A 1 276 ? 16.530 13.604 -19.888 1.00 89.81 276 ALA A CA 1
ATOM 2228 C C . ALA A 1 276 ? 16.776 14.229 -21.265 1.00 89.81 276 ALA A C 1
ATOM 2230 O O . ALA A 1 276 ? 16.806 13.535 -22.280 1.00 89.81 276 ALA A O 1
ATOM 2231 N N . ARG A 1 277 ? 16.979 15.551 -21.317 1.00 87.12 277 ARG A N 1
ATOM 2232 C CA . ARG A 1 277 ? 17.452 16.218 -22.546 1.00 87.12 277 ARG A CA 1
ATOM 2233 C C . ARG A 1 277 ? 18.936 15.988 -22.798 1.00 87.12 277 ARG A C 1
ATOM 2235 O O . ARG A 1 277 ? 19.387 16.026 -23.939 1.00 87.12 277 ARG A O 1
ATOM 2242 N N . GLU A 1 278 ? 19.689 15.776 -21.728 1.00 86.81 278 GLU A N 1
ATOM 2243 C CA . GLU A 1 278 ? 21.096 15.420 -21.792 1.00 86.81 278 GLU A CA 1
ATOM 2244 C C . GLU A 1 278 ? 21.237 13.945 -22.177 1.00 86.81 278 GLU A C 1
ATOM 2246 O O . GLU A 1 278 ? 20.901 13.058 -21.396 1.00 86.81 278 GLU A O 1
ATOM 2251 N N . GLU A 1 279 ? 21.783 13.683 -23.366 1.00 85.12 279 GLU A N 1
ATOM 2252 C CA . GLU A 1 279 ? 21.908 12.340 -23.957 1.00 85.12 279 GLU A CA 1
ATOM 2253 C C . GLU A 1 279 ? 22.588 11.320 -23.028 1.00 85.12 279 GLU A C 1
ATOM 2255 O O . GLU A 1 279 ? 22.212 10.153 -22.997 1.00 85.12 279 GLU A O 1
ATOM 2260 N N . ARG A 1 280 ? 23.548 11.764 -22.205 1.00 85.56 280 ARG A N 1
ATOM 2261 C CA . ARG A 1 280 ? 24.241 10.915 -21.221 1.00 85.56 280 ARG A CA 1
ATOM 2262 C C . ARG A 1 280 ? 23.294 10.270 -20.199 1.00 85.56 280 ARG A C 1
ATOM 2264 O O . ARG A 1 280 ? 23.630 9.220 -19.657 1.00 85.56 280 ARG A O 1
ATOM 2271 N N . PHE A 1 281 ? 22.170 10.915 -19.906 1.00 82.50 281 PHE A N 1
ATOM 2272 C CA . PHE A 1 281 ? 21.194 10.485 -18.907 1.00 82.50 281 PHE A CA 1
ATOM 2273 C C . PHE A 1 281 ? 19.859 10.061 -19.545 1.00 82.50 281 PHE A C 1
ATOM 2275 O O . PHE A 1 281 ? 18.915 9.755 -18.820 1.00 82.50 281 PHE A O 1
ATOM 2282 N N . ASP A 1 282 ? 19.759 10.050 -20.882 1.00 86.19 282 ASP A N 1
ATOM 2283 C CA . ASP A 1 282 ? 18.535 9.675 -21.595 1.00 86.19 282 ASP A CA 1
ATOM 2284 C C . ASP A 1 282 ? 18.483 8.159 -21.849 1.00 86.19 282 ASP A C 1
ATOM 2286 O O . ASP A 1 282 ? 19.105 7.620 -22.768 1.00 86.19 282 ASP A O 1
ATOM 2290 N N . GLU A 1 283 ? 17.697 7.452 -21.038 1.00 86.75 283 GLU A N 1
ATOM 2291 C CA . GLU A 1 283 ? 17.459 6.008 -21.183 1.00 86.75 283 GLU A CA 1
ATOM 2292 C C . GLU A 1 283 ? 16.365 5.679 -22.215 1.00 86.75 283 GLU A C 1
ATOM 2294 O O . GLU A 1 283 ? 16.077 4.507 -22.477 1.00 86.75 283 GLU A O 1
ATOM 2299 N N . ARG A 1 284 ? 15.778 6.697 -22.860 1.00 92.94 284 ARG A N 1
ATOM 2300 C CA . ARG A 1 284 ? 14.657 6.562 -23.801 1.00 92.94 284 ARG A CA 1
ATOM 2301 C C . ARG A 1 284 ? 14.877 5.529 -24.895 1.00 92.94 284 ARG A C 1
ATOM 2303 O O . ARG A 1 284 ? 13.931 4.830 -25.239 1.00 92.94 284 ARG A O 1
ATOM 2310 N N . GLN A 1 285 ? 16.095 5.399 -25.421 1.00 93.62 285 GLN A N 1
ATOM 2311 C CA . GLN A 1 285 ? 16.401 4.412 -26.464 1.00 93.62 285 GLN A CA 1
ATOM 2312 C C . GLN A 1 285 ? 15.994 2.983 -26.055 1.00 93.62 285 GLN A C 1
ATOM 2314 O O . GLN A 1 285 ? 15.504 2.212 -26.878 1.00 93.62 285 GLN A O 1
ATOM 2319 N N . TRP A 1 286 ? 16.137 2.639 -24.771 1.00 94.50 286 TRP A N 1
ATOM 2320 C CA . TRP A 1 286 ? 15.773 1.328 -24.237 1.00 94.50 286 TRP A CA 1
ATOM 2321 C C . TRP A 1 286 ? 14.257 1.196 -24.082 1.00 94.50 286 TRP A C 1
ATOM 2323 O O . TRP A 1 286 ? 13.678 0.182 -24.477 1.00 94.50 286 TRP A O 1
ATOM 2333 N N . ALA A 1 287 ? 13.599 2.247 -23.587 1.00 95.12 287 ALA A N 1
ATOM 2334 C CA . ALA A 1 287 ? 12.143 2.307 -23.502 1.00 95.12 287 ALA A CA 1
ATOM 2335 C C . ALA A 1 287 ? 11.479 2.215 -24.892 1.00 95.12 287 ALA A C 1
ATOM 2337 O O . ALA A 1 287 ? 10.503 1.487 -25.058 1.00 95.12 287 ALA A O 1
ATOM 2338 N N . GLU A 1 288 ? 12.030 2.880 -25.912 1.00 95.88 288 GLU A N 1
ATOM 2339 C CA . GLU A 1 288 ? 11.526 2.859 -27.292 1.00 95.88 288 GLU A CA 1
ATOM 2340 C C . GLU A 1 288 ? 11.599 1.459 -27.921 1.00 95.88 288 GLU A C 1
ATOM 2342 O O . GLU A 1 288 ? 10.675 1.061 -28.636 1.00 95.88 288 GLU A O 1
ATOM 2347 N N . ILE A 1 289 ? 12.646 0.677 -27.627 1.00 96.25 289 ILE A N 1
ATOM 2348 C CA . ILE A 1 289 ? 12.760 -0.720 -28.083 1.00 96.25 289 ILE A CA 1
ATOM 2349 C C . ILE A 1 289 ? 11.585 -1.548 -27.556 1.00 96.25 289 ILE A C 1
ATOM 2351 O O . ILE A 1 289 ? 10.921 -2.249 -28.326 1.00 96.25 289 ILE A O 1
ATOM 2355 N N . VAL A 1 290 ? 11.306 -1.447 -26.256 1.00 96.88 290 VAL A N 1
ATOM 2356 C CA . VAL A 1 290 ? 10.222 -2.194 -25.605 1.00 96.88 290 VAL A CA 1
ATOM 2357 C C . VAL A 1 290 ? 8.864 -1.699 -26.084 1.00 96.88 290 VAL A C 1
ATOM 2359 O O . VAL A 1 290 ? 7.991 -2.509 -26.402 1.00 96.88 290 VAL A O 1
ATOM 2362 N N . ALA A 1 291 ? 8.703 -0.381 -26.206 1.00 95.94 291 ALA A N 1
ATOM 2363 C CA . ALA A 1 291 ? 7.465 0.221 -26.665 1.00 95.94 291 ALA A CA 1
ATOM 2364 C C . ALA A 1 291 ? 7.116 -0.220 -28.091 1.00 95.94 291 ALA A C 1
ATOM 2366 O O . ALA A 1 291 ? 5.979 -0.610 -28.358 1.00 95.94 291 ALA A O 1
ATOM 2367 N N . LYS A 1 292 ? 8.111 -0.247 -28.987 1.00 95.88 292 LYS A N 1
ATOM 2368 C CA . LYS A 1 292 ? 7.959 -0.752 -30.355 1.00 95.88 292 LYS A CA 1
ATOM 2369 C C . LYS A 1 292 ? 7.656 -2.249 -30.385 1.00 95.88 292 LYS A C 1
ATOM 2371 O O . LYS A 1 292 ? 6.827 -2.670 -31.185 1.00 95.88 292 LYS A O 1
ATOM 2376 N N . HIS A 1 293 ? 8.318 -3.046 -29.545 1.00 95.06 293 HIS A N 1
ATOM 2377 C CA . HIS A 1 293 ? 8.095 -4.492 -29.481 1.00 95.06 293 HIS A CA 1
ATOM 2378 C C . HIS A 1 293 ? 6.668 -4.842 -29.039 1.00 95.06 293 HIS A C 1
ATOM 2380 O O . HIS A 1 293 ? 6.046 -5.715 -29.635 1.00 95.06 293 HIS A O 1
ATOM 2386 N N . CYS A 1 294 ? 6.152 -4.141 -28.027 1.00 95.12 294 CYS A N 1
ATOM 2387 C CA . CYS A 1 294 ? 4.831 -4.393 -27.447 1.00 95.12 294 CYS A CA 1
ATOM 2388 C C . CYS A 1 294 ? 3.707 -3.558 -28.093 1.00 95.12 294 CYS A C 1
ATOM 2390 O O . CYS A 1 294 ? 2.547 -3.699 -27.718 1.00 95.12 294 CYS A O 1
ATOM 2392 N N . GLY A 1 295 ? 4.027 -2.654 -29.026 1.00 94.19 295 GLY A N 1
ATOM 2393 C CA . GLY A 1 295 ? 3.045 -1.768 -29.662 1.00 94.19 295 GL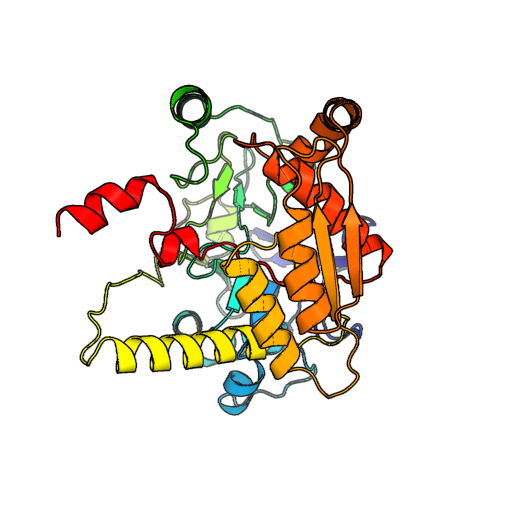Y A CA 1
ATOM 2394 C C . GLY A 1 295 ? 2.309 -0.845 -28.682 1.00 94.19 295 GLY A C 1
ATOM 2395 O O . GLY A 1 295 ? 1.145 -0.520 -28.909 1.00 94.19 295 GLY A O 1
ATOM 2396 N N . VAL A 1 296 ? 2.952 -0.450 -27.580 1.00 94.94 296 VAL A N 1
ATOM 2397 C CA . VAL A 1 296 ? 2.321 0.379 -26.537 1.00 94.94 296 VAL A CA 1
ATOM 2398 C C . VAL A 1 296 ? 2.304 1.852 -26.929 1.00 94.94 296 VAL A C 1
ATOM 2400 O O . VAL A 1 296 ? 3.157 2.342 -27.674 1.00 94.94 296 VAL A O 1
ATOM 2403 N N . ARG A 1 297 ? 1.361 2.596 -26.356 1.00 96.12 297 ARG A N 1
ATOM 2404 C CA . ARG A 1 297 ? 1.325 4.051 -26.448 1.00 96.12 297 ARG A CA 1
ATOM 2405 C C . ARG A 1 297 ? 2.258 4.654 -25.400 1.00 96.12 297 ARG A C 1
ATOM 2407 O O . ARG A 1 297 ? 1.891 4.777 -24.232 1.00 96.12 297 ARG A O 1
ATOM 2414 N N . ALA A 1 298 ? 3.463 5.013 -25.828 1.00 96.75 298 ALA A N 1
ATOM 2415 C CA . ALA A 1 298 ? 4.471 5.613 -24.962 1.00 96.75 298 ALA A CA 1
ATOM 2416 C C . ALA A 1 298 ? 4.279 7.127 -24.805 1.00 96.75 298 ALA A C 1
ATOM 2418 O O . ALA A 1 298 ? 4.123 7.853 -25.788 1.00 96.75 298 ALA A O 1
ATOM 2419 N N . HIS A 1 299 ? 4.341 7.593 -23.559 1.00 97.31 299 HIS A N 1
ATOM 2420 C CA . HIS A 1 299 ? 4.323 8.999 -23.173 1.00 97.31 299 HIS A CA 1
ATOM 2421 C C . HIS A 1 299 ? 5.633 9.337 -22.468 1.00 97.31 299 HIS A C 1
ATOM 2423 O O . HIS A 1 299 ? 5.981 8.731 -21.453 1.00 97.31 299 HIS A O 1
ATOM 2429 N N . PHE A 1 300 ? 6.348 10.323 -22.996 1.00 96.31 300 PHE A N 1
ATOM 2430 C CA . PHE A 1 300 ? 7.623 10.773 -22.450 1.00 96.31 300 PHE A CA 1
ATOM 2431 C C . PHE A 1 300 ? 7.435 12.102 -21.724 1.00 96.31 300 PHE A C 1
ATOM 2433 O O . PHE A 1 300 ? 6.822 13.027 -22.262 1.00 96.31 300 PHE A O 1
ATOM 2440 N N . VAL A 1 301 ? 7.970 12.197 -20.511 1.00 95.69 301 VAL A N 1
ATOM 2441 C CA . VAL A 1 301 ? 8.045 13.441 -19.739 1.00 95.69 301 VAL A CA 1
ATOM 2442 C C . VAL A 1 301 ? 9.500 13.869 -19.609 1.00 95.69 301 VAL A C 1
ATOM 2444 O O . VAL A 1 301 ? 10.387 13.022 -19.545 1.00 95.69 301 VAL A O 1
ATOM 2447 N N . TYR A 1 302 ? 9.741 15.176 -19.556 1.00 94.44 302 TYR A N 1
ATOM 2448 C CA . TYR A 1 302 ? 11.082 15.761 -19.482 1.00 94.44 302 TYR A CA 1
ATOM 2449 C C . TYR A 1 302 ? 11.155 16.689 -18.266 1.00 94.44 302 TYR A C 1
ATOM 2451 O O . TYR A 1 302 ? 10.920 17.885 -18.416 1.00 94.44 302 TYR A O 1
ATOM 2459 N N . PRO A 1 303 ? 11.383 16.145 -17.057 1.00 92.25 303 PRO A N 1
ATOM 2460 C CA . PRO A 1 303 ? 11.548 16.953 -15.856 1.00 92.25 303 PRO A CA 1
ATOM 2461 C C . PRO A 1 303 ? 12.775 17.860 -15.985 1.00 92.25 303 PRO A C 1
ATOM 2463 O O . PRO A 1 303 ? 13.887 17.363 -16.162 1.00 92.25 303 PRO A O 1
ATOM 2466 N N . GLU A 1 304 ? 12.588 19.171 -15.856 1.00 89.81 304 GLU A N 1
ATOM 2467 C CA . GLU A 1 304 ? 13.692 20.140 -15.893 1.00 89.81 304 GLU A CA 1
ATOM 2468 C C . GLU A 1 304 ? 14.175 20.463 -14.472 1.00 89.81 304 GLU A C 1
ATOM 2470 O O . GLU A 1 304 ? 13.407 20.403 -13.508 1.00 89.81 304 GLU A O 1
ATOM 2475 N N . LEU A 1 305 ? 15.456 20.792 -14.302 1.00 85.44 305 LEU A N 1
ATOM 2476 C CA . LEU A 1 305 ? 16.024 21.041 -12.971 1.00 85.44 305 LEU A CA 1
ATOM 2477 C C . LEU A 1 305 ? 15.489 22.338 -12.350 1.00 85.44 305 LEU A C 1
ATOM 2479 O O . LEU A 1 305 ? 15.354 22.438 -11.132 1.00 85.44 305 LEU A O 1
ATOM 2483 N N . GLU A 1 306 ? 15.169 23.329 -13.175 1.00 86.62 306 GLU A N 1
ATOM 2484 C CA . GLU A 1 306 ? 14.641 24.624 -12.751 1.00 86.62 306 GLU A CA 1
ATOM 2485 C C . GLU A 1 306 ? 13.304 24.466 -12.009 1.00 86.62 306 GLU A C 1
ATOM 2487 O O . GLU A 1 306 ? 13.078 25.117 -10.989 1.00 86.62 306 GLU A O 1
ATOM 2492 N N . GLU A 1 307 ? 12.463 23.530 -12.458 1.00 89.50 307 GLU A N 1
ATOM 2493 C CA . GLU A 1 307 ? 11.156 23.223 -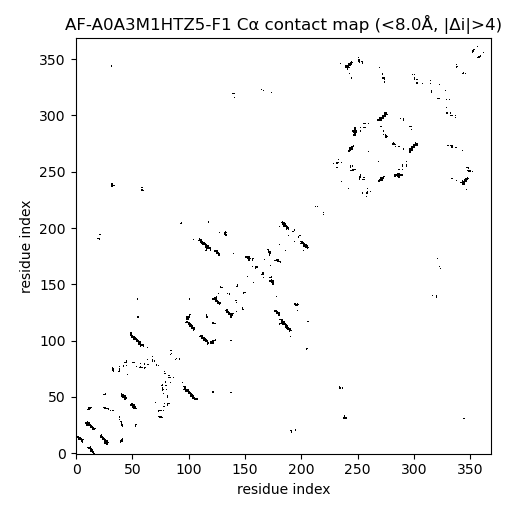11.863 1.00 89.50 307 GLU A CA 1
ATOM 2494 C C . GLU A 1 307 ? 11.272 22.476 -10.521 1.00 89.50 307 GLU A C 1
ATOM 2496 O O . GLU A 1 307 ? 10.350 22.515 -9.700 1.00 89.50 307 GLU A O 1
ATOM 2501 N N . LEU A 1 308 ? 12.406 21.812 -10.253 1.00 90.12 308 LEU A N 1
ATOM 2502 C CA . LEU A 1 308 ? 12.608 21.047 -9.018 1.00 90.12 308 LEU A CA 1
ATOM 2503 C C . LEU A 1 308 ? 12.490 21.942 -7.783 1.00 90.12 308 LEU A C 1
ATOM 2505 O O . LEU A 1 308 ? 11.860 21.550 -6.803 1.00 90.12 308 LEU A O 1
ATOM 2509 N N . TRP A 1 309 ? 13.081 23.136 -7.812 1.00 89.19 309 TRP A N 1
ATOM 2510 C CA . TRP A 1 309 ? 13.070 24.045 -6.662 1.00 89.19 309 TRP A CA 1
ATOM 2511 C C . TRP A 1 309 ? 11.673 24.583 -6.361 1.00 89.19 309 TRP A C 1
ATOM 2513 O O . TRP A 1 309 ? 11.313 24.746 -5.194 1.00 89.19 309 TRP A O 1
ATOM 2523 N N . GLU A 1 310 ? 10.873 24.805 -7.402 1.00 91.19 310 GLU A N 1
ATOM 2524 C CA . GLU A 1 310 ? 9.481 25.235 -7.274 1.00 91.19 310 GLU A CA 1
ATOM 2525 C C . GLU A 1 310 ? 8.594 24.107 -6.730 1.00 91.19 310 GLU A C 1
ATOM 2527 O O . GLU A 1 310 ? 7.718 24.342 -5.894 1.00 91.19 310 GLU A O 1
ATOM 2532 N N . LEU A 1 311 ? 8.846 22.866 -7.158 1.00 92.62 311 LEU A N 1
ATOM 2533 C CA . LEU A 1 311 ? 8.087 21.689 -6.735 1.00 92.62 311 LEU A CA 1
ATOM 2534 C C . LEU A 1 311 ? 8.553 21.099 -5.400 1.00 92.62 311 LEU A C 1
ATOM 2536 O O . LEU A 1 311 ? 7.765 20.417 -4.743 1.00 92.62 311 LEU A O 1
ATOM 2540 N N . ALA A 1 312 ? 9.778 21.375 -4.951 1.00 92.19 312 ALA A N 1
ATOM 2541 C CA . ALA A 1 312 ? 10.354 20.790 -3.740 1.00 92.19 312 ALA A CA 1
ATOM 2542 C C . ALA A 1 312 ? 9.472 20.941 -2.480 1.00 92.19 312 ALA A C 1
ATOM 2544 O O . ALA A 1 312 ? 9.290 19.939 -1.779 1.00 92.19 312 ALA A O 1
ATOM 2545 N N . PRO A 1 313 ? 8.847 22.104 -2.183 1.00 92.69 313 PRO A N 1
ATOM 2546 C CA . PRO A 1 313 ? 7.922 22.219 -1.053 1.00 92.69 313 PRO A CA 1
ATOM 2547 C C . PRO A 1 313 ? 6.701 21.301 -1.183 1.00 92.69 313 PRO A C 1
ATOM 2549 O O . PRO A 1 313 ? 6.271 20.695 -0.202 1.00 92.69 313 PRO A O 1
ATOM 2552 N N . LYS A 1 314 ? 6.159 21.161 -2.399 1.00 94.62 314 LYS A N 1
ATOM 2553 C CA . LYS A 1 314 ? 5.000 20.305 -2.684 1.00 94.62 314 LYS A CA 1
ATOM 2554 C C . LYS A 1 314 ? 5.363 18.824 -2.583 1.00 94.62 314 LYS A C 1
ATOM 2556 O O . LYS A 1 314 ? 4.614 18.064 -1.977 1.00 94.62 314 LYS A O 1
ATOM 2561 N N . LEU A 1 315 ? 6.521 18.426 -3.110 1.00 94.75 315 LEU A N 1
ATOM 2562 C CA . LEU A 1 315 ? 7.044 17.064 -2.979 1.00 94.75 315 LEU A CA 1
ATOM 2563 C C . LEU A 1 315 ? 7.249 16.698 -1.512 1.00 94.75 315 LEU A C 1
ATOM 2565 O O . LEU A 1 315 ? 6.765 15.665 -1.070 1.00 94.75 315 LEU A O 1
ATOM 2569 N N . THR A 1 316 ? 7.896 17.581 -0.751 1.00 93.25 316 THR A N 1
ATOM 2570 C CA . THR A 1 316 ? 8.155 17.369 0.681 1.00 93.25 316 THR A CA 1
ATOM 2571 C C . THR A 1 316 ? 6.848 17.236 1.460 1.00 93.25 316 THR A C 1
ATOM 2573 O O . THR A 1 316 ? 6.724 16.368 2.313 1.00 93.25 316 THR A O 1
ATOM 2576 N N . TRP A 1 317 ? 5.838 18.050 1.132 1.00 94.81 317 TRP A N 1
ATOM 2577 C CA . TRP A 1 317 ? 4.511 17.934 1.734 1.00 94.81 317 TRP A CA 1
ATOM 2578 C C . TRP A 1 317 ? 3.842 16.583 1.445 1.00 94.81 317 TRP A C 1
ATOM 2580 O O . TRP A 1 317 ? 3.221 16.016 2.335 1.00 94.81 317 TRP A O 1
ATOM 2590 N N . HIS A 1 318 ? 3.948 16.061 0.220 1.00 95.50 318 HIS A N 1
ATOM 2591 C CA . HIS A 1 318 ? 3.327 14.785 -0.153 1.00 95.50 318 HIS A CA 1
ATOM 2592 C C . HIS A 1 318 ? 4.117 13.547 0.281 1.00 95.50 318 HIS A C 1
ATOM 2594 O O . HIS A 1 318 ? 3.517 12.489 0.417 1.00 95.50 318 HIS A O 1
ATOM 2600 N N . GLN A 1 319 ? 5.424 13.671 0.500 1.00 94.75 319 GLN A N 1
ATOM 2601 C CA . GLN A 1 319 ? 6.251 12.590 1.038 1.00 94.75 319 GLN A CA 1
ATOM 2602 C C . GLN A 1 319 ? 6.214 12.517 2.569 1.00 94.75 319 GLN A C 1
ATOM 2604 O O . GLN A 1 319 ? 6.729 11.556 3.130 1.00 94.75 319 GLN A O 1
ATOM 2609 N N . ASP A 1 320 ? 5.624 13.518 3.237 1.00 95.06 320 ASP A N 1
ATOM 2610 C CA . ASP A 1 320 ? 5.616 13.752 4.691 1.00 95.06 320 ASP A CA 1
ATOM 2611 C C . ASP A 1 320 ? 7.008 13.941 5.333 1.00 95.06 320 ASP A C 1
ATOM 2613 O O . ASP A 1 320 ? 7.150 14.721 6.276 1.00 95.06 320 ASP A O 1
ATOM 2617 N N . GLU A 1 321 ? 8.043 13.281 4.817 1.00 94.25 321 GLU A N 1
ATOM 2618 C CA . GLU A 1 321 ? 9.417 13.269 5.309 1.00 94.25 321 GLU A CA 1
ATOM 2619 C C . GLU A 1 321 ? 10.427 13.559 4.176 1.00 94.25 321 GLU A C 1
ATOM 2621 O O . GLU A 1 321 ? 10.111 13.427 2.988 1.00 94.25 321 GLU A O 1
ATOM 2626 N N . PRO A 1 322 ? 11.665 13.972 4.513 1.00 92.19 322 PRO A N 1
ATOM 2627 C CA . PRO A 1 322 ? 12.758 14.080 3.552 1.00 92.19 322 PRO A CA 1
ATOM 2628 C C . PRO A 1 322 ? 13.038 12.763 2.820 1.00 92.19 322 PRO A C 1
ATOM 2630 O O . PRO A 1 322 ? 12.973 11.684 3.404 1.00 92.19 322 PRO A O 1
ATOM 2633 N N . PHE A 1 323 ? 13.439 12.865 1.553 1.00 90.56 323 PHE A N 1
ATOM 2634 C CA . PHE A 1 323 ? 13.729 11.720 0.695 1.00 90.56 323 PHE A CA 1
ATOM 2635 C C . PHE A 1 323 ? 15.126 11.797 0.066 1.00 90.56 323 PHE A C 1
ATOM 2637 O O . PHE A 1 323 ? 15.683 12.875 -0.127 1.00 90.56 323 PHE A O 1
ATOM 2644 N N . GLY A 1 324 ? 15.711 10.633 -0.234 1.00 85.31 324 GLY A N 1
ATOM 2645 C CA . GLY A 1 324 ? 17.145 10.506 -0.525 1.00 85.31 324 GLY A CA 1
ATOM 2646 C C . GLY A 1 324 ? 17.581 10.700 -1.981 1.00 85.31 324 GLY A C 1
ATOM 2647 O O . GLY A 1 324 ? 18.780 10.677 -2.247 1.00 85.31 324 GLY A O 1
ATOM 2648 N N . SER A 1 325 ? 16.666 10.854 -2.945 1.00 89.12 325 SER A N 1
ATOM 2649 C CA . SER A 1 325 ? 17.050 10.999 -4.360 1.00 89.12 325 SER A CA 1
ATOM 2650 C C . SER A 1 325 ? 16.049 11.797 -5.196 1.00 89.12 325 SER A C 1
ATOM 2652 O O . SER A 1 325 ? 14.866 11.885 -4.875 1.00 89.12 325 SER A O 1
ATOM 2654 N N . THR A 1 326 ? 16.514 12.327 -6.329 1.00 89.25 326 THR A N 1
ATOM 2655 C CA . THR A 1 326 ? 15.684 13.022 -7.328 1.00 89.25 326 THR A CA 1
ATOM 2656 C C . THR A 1 326 ? 14.787 12.080 -8.142 1.00 89.25 326 THR A C 1
ATOM 2658 O O . THR A 1 326 ? 13.999 12.546 -8.961 1.00 89.25 326 THR A O 1
ATOM 2661 N N . SER A 1 327 ? 14.826 10.764 -7.897 1.00 90.31 327 SER A N 1
ATOM 2662 C CA . SER A 1 327 ? 13.915 9.809 -8.548 1.00 90.31 327 SER A CA 1
ATOM 2663 C C . SER A 1 327 ? 12.444 10.090 -8.222 1.00 90.31 327 SER A C 1
ATOM 2665 O O . SER A 1 327 ? 11.598 9.987 -9.103 1.00 90.31 327 SER A O 1
ATOM 2667 N N . ILE A 1 328 ? 12.139 10.554 -7.003 1.00 93.12 328 ILE A N 1
ATOM 2668 C CA . ILE A 1 328 ? 10.783 10.966 -6.598 1.00 93.12 328 ILE A CA 1
ATOM 2669 C C . ILE A 1 328 ? 10.295 12.165 -7.412 1.00 93.12 328 ILE A C 1
ATOM 2671 O O . ILE A 1 328 ? 9.115 12.250 -7.743 1.00 93.12 328 ILE A O 1
ATOM 2675 N N . TYR A 1 329 ? 11.199 13.077 -7.774 1.00 94.25 329 TYR A N 1
ATOM 2676 C CA . TYR A 1 329 ? 10.870 14.199 -8.644 1.00 94.25 329 TYR A CA 1
ATOM 2677 C C . TYR A 1 329 ? 10.531 13.731 -10.066 1.00 94.25 329 TYR A C 1
ATOM 2679 O O . TYR A 1 329 ? 9.510 14.133 -10.621 1.00 94.25 329 TYR A O 1
ATOM 2687 N N . ALA A 1 330 ? 11.324 12.822 -10.636 1.00 93.44 330 ALA A N 1
ATOM 2688 C CA . ALA A 1 330 ? 11.004 12.224 -11.930 1.00 93.44 330 ALA A CA 1
ATOM 2689 C C . ALA A 1 330 ? 9.672 11.445 -11.886 1.00 93.44 330 ALA A C 1
ATOM 2691 O O . ALA A 1 330 ? 8.834 11.581 -12.779 1.00 93.44 330 ALA A O 1
ATOM 2692 N N . GLN A 1 331 ? 9.441 10.683 -10.814 1.00 94.88 331 GLN A N 1
ATOM 2693 C CA . GLN A 1 331 ? 8.220 9.907 -10.608 1.00 94.88 331 GLN A CA 1
ATOM 2694 C C . GLN A 1 331 ? 6.978 10.802 -10.455 1.00 94.88 331 GLN A C 1
ATOM 2696 O O . GLN A 1 331 ? 5.914 10.466 -10.975 1.00 94.88 331 GLN A O 1
ATOM 2701 N N . TRP A 1 332 ? 7.111 11.970 -9.818 1.00 95.81 332 TRP A N 1
ATOM 2702 C CA . TRP A 1 332 ? 6.044 12.971 -9.734 1.00 95.81 332 TRP A CA 1
ATOM 2703 C C . TRP A 1 332 ? 5.527 13.368 -11.120 1.00 95.81 332 TRP A C 1
ATOM 2705 O O . TRP A 1 332 ? 4.322 13.330 -11.362 1.00 95.81 332 TRP A O 1
ATOM 2715 N N . HIS A 1 333 ? 6.431 13.688 -12.047 1.00 96.25 333 HIS A N 1
ATOM 2716 C CA . HIS A 1 333 ? 6.079 14.049 -13.424 1.00 96.25 333 HIS A CA 1
ATOM 2717 C C . HIS A 1 333 ? 5.469 12.882 -14.203 1.00 96.25 333 HIS A C 1
ATOM 2719 O O . HIS A 1 333 ? 4.498 13.068 -14.938 1.00 96.25 333 HIS A O 1
ATOM 2725 N N . VAL A 1 334 ? 5.986 11.665 -14.007 1.00 97.00 334 VAL A N 1
ATOM 2726 C CA . VAL A 1 334 ? 5.424 10.440 -14.602 1.00 97.00 334 VAL A CA 1
ATOM 2727 C C . VAL A 1 334 ? 3.973 10.231 -14.159 1.00 97.00 334 VAL A C 1
ATOM 2729 O O . VAL A 1 334 ? 3.097 10.019 -15.000 1.00 97.00 334 VAL A O 1
ATOM 2732 N N . PHE A 1 335 ? 3.685 10.336 -12.860 1.00 96.94 335 PHE A N 1
ATOM 2733 C CA . PHE A 1 335 ? 2.328 10.160 -12.337 1.00 96.94 335 PHE A CA 1
ATOM 2734 C C . PHE A 1 335 ? 1.409 11.350 -12.630 1.00 96.94 335 PHE A C 1
ATOM 2736 O O . PHE A 1 335 ? 0.208 11.160 -12.830 1.00 96.94 335 PHE A O 1
ATOM 2743 N N . GLU A 1 336 ? 1.948 12.565 -12.741 1.00 96.81 336 GLU A N 1
ATOM 2744 C CA . GLU A 1 336 ? 1.195 13.717 -13.235 1.00 96.81 336 GLU A CA 1
ATOM 2745 C C . GLU A 1 336 ? 0.744 13.497 -14.687 1.00 96.81 336 GLU A C 1
ATOM 2747 O O . GLU A 1 336 ? -0.426 13.723 -15.014 1.00 96.81 336 GLU A O 1
ATOM 2752 N N . ALA A 1 337 ? 1.631 12.996 -15.552 1.00 97.81 337 ALA A N 1
ATOM 2753 C CA . ALA A 1 337 ? 1.276 12.631 -16.919 1.00 97.81 337 ALA A CA 1
ATOM 2754 C C . ALA A 1 337 ? 0.247 11.492 -16.955 1.00 97.81 337 ALA A C 1
ATOM 2756 O O . ALA A 1 337 ? -0.776 11.630 -17.626 1.00 97.81 337 ALA A O 1
ATOM 2757 N N . ALA A 1 338 ? 0.437 10.420 -16.180 1.00 97.75 338 ALA A N 1
ATOM 2758 C CA . ALA A 1 338 ? -0.543 9.335 -16.085 1.00 97.75 338 ALA A CA 1
ATOM 2759 C C . ALA A 1 338 ? -1.941 9.847 -15.690 1.00 97.75 338 ALA A C 1
ATOM 2761 O O . ALA A 1 338 ? -2.940 9.520 -16.336 1.00 97.75 338 ALA A O 1
ATOM 2762 N N . SER A 1 339 ? -2.004 10.747 -14.704 1.00 96.81 339 SER A N 1
ATOM 2763 C CA . SER A 1 339 ? -3.242 11.404 -14.274 1.00 96.81 339 SER A CA 1
ATOM 2764 C C . SER A 1 339 ? -3.884 12.246 -15.387 1.00 96.81 339 SER A C 1
ATOM 2766 O O . SER A 1 339 ? -5.076 12.088 -15.667 1.00 96.81 339 SER A O 1
ATOM 2768 N N . ARG A 1 340 ? -3.105 13.074 -16.106 1.00 97.31 340 ARG A N 1
ATOM 2769 C CA . ARG A 1 340 ? -3.587 13.851 -17.273 1.00 97.31 340 ARG A CA 1
ATOM 2770 C C . ARG A 1 340 ? -4.160 12.955 -18.376 1.00 97.31 340 ARG A C 1
ATOM 2772 O O . ARG A 1 340 ? -5.122 13.339 -19.041 1.00 97.31 340 ARG A O 1
ATOM 2779 N N . HIS A 1 341 ? -3.611 11.752 -18.527 1.00 96.94 341 HIS A N 1
ATOM 2780 C CA . HIS A 1 341 ? -4.066 10.732 -19.471 1.00 96.94 341 HIS A CA 1
ATOM 2781 C C . HIS A 1 341 ? -5.173 9.815 -18.923 1.00 96.94 341 HIS A C 1
ATOM 2783 O O . HIS A 1 341 ? -5.586 8.887 -19.615 1.00 96.94 341 HIS A O 1
ATOM 2789 N N . ARG A 1 342 ? -5.711 10.097 -17.725 1.00 96.38 342 ARG A N 1
ATOM 2790 C CA . ARG A 1 342 ? -6.780 9.321 -17.067 1.00 96.38 342 ARG A CA 1
ATOM 2791 C C . ARG A 1 342 ? -6.399 7.856 -16.832 1.00 96.38 342 ARG A C 1
ATOM 2793 O O . ARG A 1 342 ? -7.234 6.964 -16.966 1.00 96.38 342 ARG A O 1
ATOM 2800 N N . VAL A 1 343 ? -5.146 7.631 -16.448 1.00 97.00 343 VAL A N 1
ATOM 2801 C CA . VAL A 1 343 ? -4.595 6.325 -16.076 1.00 97.00 343 VAL A CA 1
ATOM 2802 C C . VAL A 1 343 ? -4.310 6.324 -14.568 1.00 97.00 343 VAL A C 1
ATOM 2804 O O . VAL A 1 343 ? -3.205 6.662 -14.148 1.00 97.00 343 VAL A O 1
ATOM 2807 N N . PRO A 1 344 ? -5.314 6.029 -13.720 1.00 95.75 344 PRO A N 1
ATOM 2808 C CA . PRO A 1 344 ? -5.178 6.124 -12.265 1.00 95.75 344 PRO A CA 1
ATOM 2809 C C . PRO A 1 344 ? -4.414 4.951 -11.634 1.00 95.75 344 PRO A C 1
ATOM 2811 O O . PRO A 1 344 ? -4.003 5.057 -10.480 1.00 95.75 344 PRO A O 1
ATOM 2814 N N . VAL A 1 345 ? -4.234 3.838 -12.356 1.00 96.94 345 VAL A N 1
ATOM 2815 C CA . VAL A 1 345 ? -3.470 2.672 -11.889 1.00 96.94 345 VAL A CA 1
ATOM 2816 C C . VAL A 1 345 ? -2.198 2.546 -12.705 1.00 96.94 345 VAL A C 1
ATOM 2818 O O . VAL A 1 345 ? -2.246 2.464 -13.930 1.00 96.94 345 VAL A O 1
ATOM 2821 N N . MET A 1 346 ? -1.068 2.483 -12.009 1.00 97.06 346 MET A N 1
ATOM 2822 C CA . MET A 1 346 ? 0.257 2.351 -12.599 1.00 97.06 346 MET A CA 1
ATOM 2823 C C . MET A 1 346 ? 0.954 1.123 -12.020 1.00 97.06 346 MET A C 1
ATOM 2825 O O . MET A 1 346 ? 1.104 1.013 -10.803 1.00 97.06 346 MET A O 1
ATOM 2829 N N . LEU A 1 347 ? 1.376 0.199 -12.884 1.00 97.06 347 LEU A N 1
ATOM 2830 C CA . LEU A 1 347 ? 2.282 -0.886 -12.514 1.00 97.06 347 LEU A CA 1
ATOM 2831 C C . LEU A 1 347 ? 3.732 -0.415 -12.668 1.00 97.06 347 LEU A C 1
ATOM 2833 O O . LEU A 1 347 ? 4.094 0.199 -13.673 1.00 97.06 347 LEU A O 1
ATOM 2837 N N . ASP A 1 348 ? 4.558 -0.730 -11.678 1.00 92.94 348 ASP A N 1
ATOM 2838 C CA . ASP A 1 348 ? 5.971 -0.358 -11.624 1.00 92.94 348 ASP A CA 1
ATOM 2839 C C . ASP A 1 348 ? 6.841 -1.595 -11.337 1.00 92.94 348 ASP A C 1
ATOM 2841 O O . ASP A 1 348 ? 6.362 -2.584 -10.778 1.00 92.94 348 ASP A O 1
ATOM 2845 N N . GLY A 1 349 ? 8.110 -1.543 -11.744 1.00 92.00 349 GLY A N 1
ATOM 2846 C CA . GLY A 1 349 ? 9.120 -2.583 -11.524 1.00 92.00 349 GLY A CA 1
ATOM 2847 C C . GLY A 1 349 ? 9.838 -2.491 -10.172 1.00 92.00 349 GLY A C 1
ATOM 2848 O O . GLY A 1 349 ? 10.741 -3.282 -9.915 1.00 92.00 349 GLY A O 1
ATOM 2849 N N . GLN A 1 350 ? 9.461 -1.540 -9.311 1.00 91.62 350 GLN A N 1
ATOM 2850 C CA . GLN A 1 350 ? 10.055 -1.363 -7.982 1.00 91.62 350 GLN A CA 1
ATOM 2851 C C . GLN A 1 350 ? 9.972 -2.638 -7.126 1.00 91.62 350 GLN A C 1
ATOM 2853 O O . GLN A 1 350 ? 8.980 -3.370 -7.153 1.00 91.62 350 GLN A O 1
ATOM 2858 N N . GLY A 1 351 ? 11.015 -2.891 -6.331 1.00 91.38 351 GLY A N 1
ATOM 2859 C CA . GLY A 1 351 ? 11.127 -4.083 -5.487 1.00 91.38 351 GLY A CA 1
ATOM 2860 C C . GLY A 1 351 ? 11.874 -5.249 -6.141 1.00 91.38 351 GLY A C 1
ATOM 2861 O O . GLY A 1 351 ? 12.127 -6.252 -5.467 1.00 91.38 351 GLY A O 1
ATOM 2862 N N . ALA A 1 352 ? 12.182 -5.169 -7.441 1.00 93.62 352 ALA A N 1
ATOM 2863 C CA . ALA A 1 352 ? 12.909 -6.211 -8.158 1.00 93.62 352 ALA A CA 1
ATOM 2864 C C . ALA A 1 352 ? 14.383 -6.272 -7.735 1.00 93.62 352 ALA A C 1
ATOM 2866 O O . ALA A 1 352 ? 14.860 -7.353 -7.391 1.00 93.62 352 ALA A O 1
ATOM 2867 N N . ASP A 1 353 ? 15.078 -5.133 -7.671 1.00 92.69 353 ASP A N 1
ATOM 2868 C CA . ASP A 1 353 ? 16.478 -5.065 -7.239 1.00 92.69 353 ASP A CA 1
ATOM 2869 C C . ASP A 1 353 ? 16.679 -5.591 -5.808 1.00 92.69 353 ASP A C 1
ATOM 2871 O O . ASP A 1 353 ? 17.652 -6.303 -5.543 1.00 92.69 353 ASP A O 1
ATOM 2875 N N . GLU A 1 354 ? 15.749 -5.310 -4.890 1.00 91.50 354 GLU A N 1
ATOM 2876 C CA . GLU A 1 354 ? 15.773 -5.812 -3.511 1.00 91.50 354 GLU A CA 1
ATOM 2877 C C . GLU A 1 354 ? 15.577 -7.330 -3.447 1.00 91.50 354 GLU A C 1
ATOM 2879 O O . GLU A 1 354 ? 16.238 -8.012 -2.662 1.00 91.50 354 GLU A O 1
ATOM 2884 N N . GLN A 1 355 ? 14.664 -7.871 -4.259 1.00 88.88 355 GLN A N 1
ATOM 2885 C CA . GLN A 1 355 ? 14.334 -9.299 -4.253 1.00 88.88 355 GLN A CA 1
ATOM 2886 C C . GLN A 1 355 ? 15.349 -10.149 -5.021 1.00 88.88 355 GLN A C 1
ATOM 2888 O O . GLN A 1 355 ? 15.605 -11.293 -4.643 1.00 88.88 355 GLN A O 1
ATOM 2893 N N . LEU A 1 356 ? 15.910 -9.607 -6.101 1.00 90.31 356 LEU A N 1
ATOM 2894 C CA . LEU A 1 356 ? 16.805 -10.308 -7.024 1.00 90.31 356 LEU A CA 1
ATOM 2895 C C . LEU A 1 356 ? 18.277 -9.934 -6.830 1.00 90.31 356 LEU A C 1
ATOM 2897 O O . LEU A 1 356 ? 19.129 -10.447 -7.556 1.00 90.31 356 LEU A O 1
ATOM 2901 N N . ALA A 1 357 ? 18.578 -9.084 -5.843 1.00 91.12 357 ALA A N 1
ATOM 2902 C CA . ALA A 1 357 ? 19.917 -8.571 -5.573 1.00 91.12 357 ALA A CA 1
ATOM 2903 C C . ALA A 1 357 ? 20.535 -7.867 -6.802 1.00 91.12 357 ALA A C 1
ATOM 2905 O O . ALA A 1 357 ? 21.697 -8.095 -7.146 1.00 91.12 357 ALA A O 1
ATOM 2906 N N . GLY A 1 358 ? 19.740 -7.026 -7.473 1.00 91.38 358 GLY A N 1
ATOM 2907 C CA . GLY A 1 358 ? 20.108 -6.355 -8.727 1.00 91.38 358 GLY A CA 1
ATOM 2908 C C . GLY A 1 358 ? 21.079 -5.180 -8.560 1.00 91.38 358 GLY A C 1
ATOM 2909 O O . GLY A 1 358 ? 21.850 -4.872 -9.472 1.00 91.38 358 GLY A O 1
ATOM 2910 N N . TYR A 1 359 ? 21.158 -4.595 -7.359 1.00 91.12 359 TYR A N 1
ATOM 2911 C CA . TYR A 1 359 ? 22.105 -3.519 -7.066 1.00 91.12 359 TYR A CA 1
ATOM 2912 C C . TYR A 1 359 ? 23.570 -3.958 -7.210 1.00 91.12 359 TYR A C 1
ATOM 2914 O O . TYR A 1 359 ? 23.983 -5.010 -6.717 1.00 91.12 359 TYR A O 1
ATOM 2922 N N . HIS A 1 360 ? 24.411 -3.079 -7.768 1.00 89.38 360 HIS A N 1
ATOM 2923 C CA . HIS A 1 360 ? 25.847 -3.331 -7.961 1.00 89.38 360 HIS A CA 1
ATOM 2924 C C . HIS A 1 360 ? 26.596 -3.756 -6.689 1.00 89.38 360 HIS A C 1
ATOM 2926 O O . HIS A 1 360 ? 27.568 -4.508 -6.771 1.00 89.38 360 HIS A O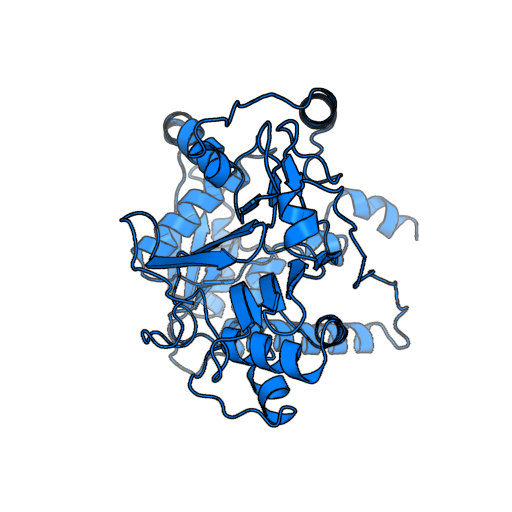 1
ATOM 2932 N N . ALA A 1 361 ? 26.140 -3.327 -5.508 1.00 87.69 361 ALA A N 1
ATOM 2933 C CA . ALA A 1 361 ? 26.714 -3.743 -4.229 1.00 87.69 361 ALA A CA 1
ATOM 2934 C C . ALA A 1 361 ? 26.705 -5.276 -4.039 1.00 87.69 361 ALA A C 1
ATOM 2936 O O . ALA A 1 361 ? 27.612 -5.827 -3.413 1.00 87.69 361 ALA A O 1
ATOM 2937 N N . PHE A 1 362 ? 25.737 -5.979 -4.635 1.00 89.00 362 PHE A N 1
ATOM 2938 C CA . PHE A 1 362 ? 25.631 -7.435 -4.575 1.00 89.00 362 PHE A CA 1
ATOM 2939 C C . PHE A 1 362 ? 26.518 -8.164 -5.589 1.00 89.00 362 PHE A C 1
ATOM 2941 O O . PHE A 1 362 ? 26.756 -9.363 -5.431 1.00 89.00 362 PHE A O 1
ATOM 2948 N N . PHE A 1 363 ? 27.086 -7.474 -6.586 1.00 86.88 363 PHE A N 1
ATOM 2949 C CA . PHE A 1 363 ? 27.935 -8.118 -7.599 1.00 86.88 363 PHE A CA 1
ATOM 2950 C C . PHE A 1 363 ? 29.165 -8.756 -6.963 1.00 86.88 363 PHE A C 1
ATOM 2952 O O . PHE A 1 363 ? 29.554 -9.861 -7.336 1.00 86.88 363 PHE A O 1
ATOM 2959 N N . ARG A 1 364 ? 29.750 -8.099 -5.953 1.00 85.06 364 ARG A N 1
ATOM 2960 C CA . ARG A 1 364 ? 30.886 -8.660 -5.220 1.00 85.06 364 ARG A CA 1
ATOM 2961 C C . ARG A 1 364 ? 30.510 -9.978 -4.554 1.00 85.06 364 ARG A C 1
ATOM 2963 O O . ARG A 1 364 ? 31.247 -10.937 -4.732 1.00 85.06 364 ARG A O 1
ATOM 2970 N N . ALA A 1 365 ? 29.383 -10.017 -3.838 1.00 84.00 365 ALA A N 1
ATOM 2971 C CA . ALA A 1 365 ? 28.881 -11.232 -3.198 1.00 84.00 365 ALA A CA 1
ATOM 2972 C C . ALA A 1 365 ? 28.619 -12.338 -4.233 1.00 84.00 365 ALA A C 1
ATOM 2974 O O . ALA A 1 365 ? 29.017 -13.474 -4.034 1.00 84.00 365 ALA A O 1
ATOM 2975 N N . ARG A 1 366 ? 28.048 -11.997 -5.394 1.00 81.31 366 ARG A N 1
ATOM 2976 C CA . ARG A 1 366 ? 27.810 -12.958 -6.479 1.00 81.31 366 ARG A CA 1
ATOM 2977 C C . ARG A 1 366 ? 29.095 -13.558 -7.059 1.00 81.31 366 ARG A C 1
ATOM 2979 O O . ARG A 1 366 ? 29.098 -14.731 -7.420 1.00 81.31 366 ARG A O 1
ATOM 2986 N N . LEU A 1 367 ? 30.151 -12.757 -7.200 1.00 83.38 367 LEU A N 1
ATOM 2987 C CA . LEU A 1 367 ? 31.410 -13.175 -7.826 1.00 83.38 367 LEU A CA 1
ATOM 2988 C C . LEU A 1 367 ? 32.302 -14.020 -6.908 1.00 83.38 367 LEU A C 1
ATOM 2990 O O . LEU A 1 367 ? 33.122 -14.780 -7.417 1.00 83.38 367 LEU A O 1
ATOM 2994 N N . VAL A 1 368 ? 32.167 -13.893 -5.584 1.00 83.12 368 VAL A N 1
ATOM 2995 C CA . VAL A 1 368 ? 32.971 -14.668 -4.619 1.00 83.12 368 VAL A CA 1
ATOM 2996 C C . VAL A 1 368 ? 32.382 -16.041 -4.273 1.00 83.12 368 VAL A C 1
ATOM 2998 O O . VAL A 1 368 ? 33.080 -16.830 -3.638 1.00 83.12 368 VAL A O 1
ATOM 3001 N N . GLY A 1 369 ? 31.169 -16.349 -4.748 1.00 59.41 369 GLY A N 1
ATOM 3002 C CA . GLY A 1 369 ? 30.422 -17.558 -4.372 1.00 59.41 369 GLY A CA 1
ATOM 3003 C C . GLY A 1 369 ? 29.834 -17.453 -2.974 1.00 59.41 369 GLY A C 1
ATOM 3004 O O . GLY A 1 369 ? 29.578 -18.531 -2.396 1.00 59.41 369 GLY A O 1
#

Solvent-accessible surface area (backbone atoms only — not comparable to full-atom values): 21259 Å² total; per-residue (Å²): 134,74,63,58,84,62,60,100,89,36,77,24,39,38,42,43,85,53,95,88,37,78,47,77,45,68,31,72,81,81,73,45,55,49,81,55,79,75,64,52,36,56,33,60,49,99,85,66,49,38,37,35,42,75,51,68,49,46,58,46,30,71,67,51,46,76,75,48,98,63,91,76,88,63,82,32,42,67,58,38,52,52,50,38,37,75,75,46,46,80,63,35,64,82,71,63,43,56,41,25,18,36,43,32,39,34,58,88,77,44,28,33,42,32,42,30,19,70,79,34,79,27,53,43,34,39,35,59,53,88,93,44,28,65,43,77,38,65,50,71,66,70,51,63,77,41,92,76,54,69,98,38,76,21,67,69,46,45,47,40,29,77,76,68,66,49,70,90,84,58,49,64,42,52,38,56,72,33,32,44,63,53,49,8,24,32,35,70,46,48,45,59,46,36,43,70,49,52,83,84,65,78,43,76,80,48,77,95,70,91,71,85,83,88,76,52,72,67,54,51,52,50,52,50,50,53,52,48,50,47,56,50,58,42,71,64,73,53,77,52,53,61,28,28,44,33,60,37,48,74,50,19,41,50,51,53,54,46,49,54,72,71,46,62,91,88,60,86,42,45,31,34,21,68,36,45,92,53,70,95,66,36,45,49,73,45,24,49,53,51,30,63,73,63,69,39,51,74,44,79,39,71,77,56,76,78,55,46,70,74,41,43,66,59,53,40,62,74,60,62,49,92,77,91,61,69,62,61,59,41,48,50,53,34,50,50,50,31,49,77,69,63,29,85,38,71,50,68,38,80,67,44,45,78,74,69,54,64,48,73,84,40,51,60,60,66,73,75,109

Radius of gyration: 22.19 Å; Cα contacts (8 Å, |Δi|>4): 598; chains: 1; bounding box: 59×53×58 Å

Sequence (369 aa):
MRFCEARELLDAQAEARCEGYWLGMGHRRLAIRDLSPAGRQPMSDASGEVWIVFNGEIYNDRELAEELDYPFCTRTDTEVLLAAYLAWGEQMLARLNGMFAFVIYDHRTKEVFAARDRFGIKPLYAWRPPGGGWMFASEIKQFTVHPKWRARMHPQRVYDFLNWGLSDHARETMFTDVIQFLPGEYLRMPAAALAQGKMLDFRRWYTLKPQPFSGTFADAARRFRELFEDAVRLRLRADVPVGSCLSGGLDSSSVVCVMHRLLPEGAEQNTFTACAREERFDERQWAEIVAKHCGVRAHFVYPELEELWELAPKLTWHQDEPFGSTSIYAQWHVFEAASRHRVPVMLDGQGADEQLAGYHAFFRARLVG

pLDDT: mean 92.38, std 10.87, range [27.5, 98.81]

Foldseek 3Di:
DDFDADDDPFPGKGWDDDVQFIDIDTHHDDAWAQPDCQPDPQDAAPVRQKGKDKDKAQLCLVVLVVVFPGPDPGPGSVVSVVRLCVVPNPVCLVVTDIFMWMWMQGNVQQKIKIDGAQQNPQWKKWADFPPWFIDIDSAPCVCVPPPRDDFDAPVVQVCCCVVPVDDLPAQDHRGPRMGTQHRQKMFMDRPSCRGVHHDTDIDGRDDDDDDDDPDDPVVVVVVVLVVLLVVLLSLPPTPFAEEEEFLLDPQRLSSLVSCLVNDDPPDAYEYEYEAEPPPVGGSVVSSVVSCVVSVYHYDYDYDDPVCCVVCVVVLCVVVVHDHDDCVSVSVVRRVVVCVVVRNNHYDYSPPCCVVVVVDPVCVVVVVVD

Secondary structure (DSSP, 8-state):
--PPPP-TT-SEEEEEEETTEEEEEEE-----S--SGGG-SSEE-TTS-EEEEEEEEETTHHHHHHT------S--HHHHHHHHHHHHGGGGGGT--EEEEEEEEETTTTEEEEEE-TT--S--EEE--TTS--EEESSGGGGGGSTT----B-HHHHHHHHHH---SSSSB-SBTTEEEPPTTEEEEEEHHHHHTTPPP-EEE-------PPPS-HHHHHHHHHHHHHHHHHHHT--SS-EEEE--SSHHHHHHHHHHHHHSPTT---EEEEE--SSGGG--HHHHHHHHHHHT-EEEEE---HHHHHHHHHHHHHHHSS--S-THHHHHHHHHHHHHHTT--EEE--TTHHHHHT-STHHHHHHHH-

Mean predicted aligned error: 5.1 Å

Nearest PDB structures (foldseek):
  7ylz-assembly2_B  TM=9.046E-01  e=2.583E-24  Streptomyces sp. RM72
  1ct9-assembly1_D  TM=8.739E-01  e=3.072E-23  Escherichia coli
  1ct9-assembly1_A  TM=8.871E-01  e=3.440E-22  Escherichia coli
  1ct9-assembly2_C  TM=8.936E-01  e=7.045E-21  Escherichia coli
  1xnh-assembly1_A-2  TM=5.698E-01  e=7.864E-04  Helicobacter pylori